Protein AF-A0A9Q9EL42-F1 (afdb_monomer_lite)

Foldseek 3Di:
DDPVVVVVVVLQVVVVPQQQPADDDDDDDDPDPQDFFFAKEKEAEQPFPQKKKFKWWQFPVVRAIWIQFLVQDTDGLPPPDDPVVVDDPPPPDDDDWDWAWDDCNGGIHGQHGHRRMDMHTDPGFTAFMKIKMWRHGATKTWTQDPVRHIDIDDADCLDPPTPCVQTAMAIKTWGFHPQGKTKIFGDPLFWDGWKKKKWWAWPVPRDIDIFQIFDLCLFVQLLVLQVVVADPQAHQNVQQDAHPVGHGRIRGAVLSVPDPRRCCVQCVVVQLLLQVLQQVPWDWAADNPGIKTWGHDNVQCWIDIVVDDIDRHDDDPNCLQALCDDCSVCVPPDSVSNSRSLRVSLCQQQVQCAAPVRHRRDLADDPVRRNNDPRHRSQLVSRLVRGPNSADQRGSSQQDHSHPDRSRRMDIDRSSGTYYMYMYTNGDNPPPPDDDDDPPPDDDDDD

Sequence (447 aa):
MSPVANLWKLACLLFFQIVASSPVARGSDMATSHHYSYPRITLVNNLGNDTTTTITCLDTARNVSVFVGQDGLFHDFKDGYDFSGYTDANEEEWHPFTPQRIPSEDISIPLGSMGGNFSFQLPTFVSACRAYYAKGELWMGAVPGADGRIGAVEPAFTNPGDNNYNMSWAFAEFAWVKNETFVVNPSSVDFVDIGVALNLTRMDSNETLSIEGLFPDAKHHMCEQLKKVSTPDAPWSDGCHYDGQGNLTRVVAPTHIAQEGAFEAYWNPYIDQVLAHYAENPLVVRIGGGERQCRTDFESETLSCDGIAPIHFRPTPKDIFGCNSGPFARRGAVEEEKAIMTNICARMNRGTMIDSDNRTADPLSSKMKAYESSVHNEYSEAVHNNERDGLGYGFPYDDVDEDGKAVAGVLSVPWDQTGELTIFVGGRPSHRDHNNVTASDISPESE

pLDDT: mean 82.06, std 21.72, range [19.86, 98.44]

Radius of gyration: 22.72 Å; chains: 1; bounding box: 54×70×60 Å

Secondary structure (DSSP, 8-state):
--GGGGSTHHHHHHHHHHGGGS---------------PPEEEEEE-S-TTEEEEEEEEETTTTEEEEE-TTS-EEETTTT---GGG---STT-----PPEEPPHHHH-EE--STT-EEEEE--S-EEEEEEEEEESPPP-EEEE-TTSPEEEE---TT-TTSTTTTS-EEEEEEEE-TTSEEEEEE--SSEE-S-EEEEEEETTT--EEEE--B-TTHHHHHHHHHHHH--SSS-GGGGEEE-TTS-EEEEE-HHHH--TTTTHHHHHHHHHHHHHHHHHSPEEEEETTEEEEEEEETTTTEEEETTEEEEE----HHHHHHSSSGGG--TT--HHHHHHHHHHHHHHHHT-SB-TTSSBPPTT--TTTTT-SSSS-HHHHHHHHTBTTS----STTTT--SSS--SS--EEEEGGGEEEEEEEETSSPPP-------TTS------

Organism: NCBI:txid215465

InterPro domains:
  IPR032477 Glycoside hydrolase 64 [PF16483] (41-413)
  IPR032477 Glycoside hydrolase 64 [PS52006] (36-415)
  IPR037176 Osmotin/thaumatin-like superfamily [G3DSA:2.60.110.10] (41-401)
  IPR037398 Glucan endo-1,3-beta-glucosidase [PTHR38165] (93-411)
  IPR042517 Beta-1,3-glucanase, N-terminal, subdomain 2 [G3DSA:3.30.920.50] (263-376)

Structure (mmCIF, N/CA/C/O backbone):
data_AF-A0A9Q9EL42-F1
#
_entry.id   AF-A0A9Q9EL42-F1
#
loop_
_atom_site.group_PDB
_atom_site.id
_atom_site.type_symbol
_atom_site.label_atom_id
_atom_site.label_alt_id
_atom_site.label_comp_id
_atom_site.label_asym_id
_atom_site.label_entity_id
_atom_site.label_seq_id
_atom_site.pdbx_PDB_ins_code
_atom_site.Cartn_x
_atom_site.Cartn_y
_atom_site.Cartn_z
_atom_site.occupancy
_atom_site.B_iso_or_equiv
_atom_site.auth_seq_id
_atom_site.auth_comp_id
_atom_site.auth_asym_id
_atom_site.auth_atom_id
_atom_site.pdbx_PDB_model_num
ATOM 1 N N . MET A 1 1 ? -16.254 -21.538 -7.422 1.00 24.45 1 MET A N 1
ATOM 2 C CA . MET A 1 1 ? -15.615 -20.244 -7.098 1.00 24.45 1 MET A CA 1
ATOM 3 C C . MET A 1 1 ? -14.116 -20.429 -7.270 1.00 24.45 1 MET A C 1
ATOM 5 O O . MET A 1 1 ? -13.598 -21.446 -6.837 1.00 24.45 1 MET A O 1
ATOM 9 N N . SER A 1 2 ? -13.487 -19.558 -8.058 1.00 20.50 2 SER A N 1
ATOM 10 C CA . SER A 1 2 ? -12.152 -19.756 -8.648 1.00 20.50 2 SER A CA 1
ATOM 11 C C . SER A 1 2 ? -11.034 -19.809 -7.582 1.00 20.50 2 SER A C 1
ATOM 13 O O . SER A 1 2 ? -11.186 -19.137 -6.562 1.00 20.50 2 SER A O 1
ATOM 15 N N . PRO A 1 3 ? -9.893 -20.505 -7.796 1.00 19.86 3 PRO A N 1
ATOM 16 C CA . PRO A 1 3 ? -8.772 -20.635 -6.839 1.00 19.86 3 PRO A CA 1
ATOM 17 C C . PRO A 1 3 ? -8.032 -19.320 -6.511 1.00 19.86 3 PRO A C 1
ATOM 19 O O . PRO A 1 3 ? -6.950 -19.325 -5.928 1.00 19.86 3 PRO A O 1
ATOM 22 N N . VAL A 1 4 ? -8.606 -18.182 -6.895 1.00 23.84 4 VAL A N 1
ATOM 23 C CA . VAL A 1 4 ? -8.019 -16.843 -6.855 1.00 23.84 4 VAL A CA 1
ATOM 24 C C . VAL A 1 4 ? -7.889 -16.326 -5.418 1.00 23.84 4 VAL A C 1
ATOM 26 O O . VAL A 1 4 ? -7.027 -15.500 -5.164 1.00 23.84 4 VAL A O 1
ATOM 29 N N . ALA A 1 5 ? -8.640 -16.858 -4.446 1.00 22.53 5 ALA A N 1
ATOM 30 C CA . ALA A 1 5 ? -8.615 -16.392 -3.052 1.00 22.53 5 ALA A CA 1
ATOM 31 C C . ALA A 1 5 ? -7.287 -16.659 -2.297 1.00 22.53 5 ALA A C 1
ATOM 33 O O . ALA A 1 5 ? -6.963 -15.940 -1.355 1.00 22.53 5 ALA A O 1
ATOM 34 N N . ASN A 1 6 ? -6.473 -17.635 -2.723 1.00 23.17 6 ASN A N 1
ATOM 35 C CA . ASN A 1 6 ? -5.227 -18.006 -2.027 1.00 23.17 6 ASN A CA 1
ATOM 36 C C . ASN A 1 6 ? -3.981 -17.210 -2.464 1.00 23.17 6 ASN A C 1
ATOM 38 O O . ASN A 1 6 ? -2.905 -17.397 -1.897 1.00 23.17 6 ASN A O 1
ATOM 42 N N . LEU A 1 7 ? -4.107 -16.313 -3.447 1.00 23.52 7 LEU A N 1
ATOM 43 C CA . LEU A 1 7 ? -3.011 -15.455 -3.917 1.00 23.52 7 LEU A CA 1
ATOM 44 C C . LEU A 1 7 ? -2.886 -14.138 -3.128 1.00 23.52 7 LEU A C 1
ATOM 46 O O . LEU A 1 7 ? -1.803 -13.561 -3.097 1.00 23.52 7 LEU A O 1
ATOM 50 N N . TRP A 1 8 ? -3.938 -13.710 -2.423 1.00 30.61 8 TRP A N 1
ATOM 51 C CA . TRP A 1 8 ? -4.017 -12.388 -1.778 1.00 30.61 8 TRP A CA 1
ATOM 52 C C . TRP A 1 8 ? -3.300 -12.299 -0.428 1.00 30.61 8 TRP A C 1
ATOM 54 O O . TRP A 1 8 ? -2.779 -11.247 -0.076 1.00 30.61 8 TRP A O 1
ATOM 64 N N . LYS A 1 9 ? -3.153 -13.425 0.285 1.00 26.69 9 LYS A N 1
ATOM 65 C CA . LYS A 1 9 ? -2.328 -13.488 1.504 1.00 26.69 9 LYS A CA 1
ATOM 66 C C . LYS A 1 9 ? -0.843 -13.220 1.223 1.00 26.69 9 LYS A C 1
ATOM 68 O O . LYS A 1 9 ? -0.135 -12.780 2.119 1.00 26.69 9 LYS A O 1
ATOM 73 N N . LEU A 1 10 ? -0.359 -13.464 -0.002 1.00 27.25 10 LEU A N 1
ATOM 74 C CA . LEU A 1 10 ? 1.071 -13.392 -0.318 1.00 27.25 10 LEU A CA 1
ATOM 75 C C . LEU A 1 10 ? 1.622 -11.972 -0.486 1.00 27.25 10 LEU A C 1
ATOM 77 O O . LEU A 1 10 ? 2.791 -11.787 -0.176 1.00 27.25 10 LEU A O 1
ATOM 81 N N . ALA A 1 11 ? 0.831 -10.988 -0.924 1.00 29.50 11 ALA A N 1
ATOM 82 C CA . ALA A 1 11 ? 1.329 -9.613 -1.072 1.00 29.50 11 ALA A CA 1
ATOM 83 C C . ALA A 1 11 ? 1.668 -8.990 0.297 1.00 29.50 11 ALA A C 1
ATOM 85 O O . ALA A 1 11 ? 2.733 -8.410 0.471 1.00 29.50 11 ALA A O 1
ATOM 86 N N . CYS A 1 12 ? 0.823 -9.246 1.298 1.00 30.95 12 CYS A N 1
ATOM 87 C CA . CYS A 1 12 ? 1.031 -8.808 2.679 1.00 30.95 12 CYS A CA 1
ATOM 88 C C . CYS A 1 12 ? 2.102 -9.663 3.409 1.00 30.95 12 CYS A C 1
ATOM 90 O O . CYS A 1 12 ? 2.853 -9.158 4.236 1.00 30.95 12 CYS A O 1
ATOM 92 N N . LEU A 1 13 ? 2.252 -10.954 3.063 1.00 29.84 13 LEU A N 1
ATOM 93 C CA . LEU A 1 13 ? 3.314 -11.835 3.594 1.00 29.84 13 LEU A CA 1
ATOM 94 C C . LEU A 1 13 ? 4.711 -11.557 3.006 1.00 29.84 13 LEU A C 1
ATOM 96 O O . LEU A 1 13 ? 5.704 -11.777 3.697 1.00 29.84 13 LEU A O 1
ATOM 100 N N . LEU A 1 14 ? 4.808 -11.077 1.760 1.00 31.88 14 LEU A N 1
ATOM 101 C CA . LEU A 1 14 ? 6.080 -10.664 1.148 1.00 31.88 14 LEU A CA 1
ATOM 102 C C . LEU A 1 14 ? 6.658 -9.408 1.822 1.00 31.88 14 LEU A C 1
ATOM 104 O O . LEU A 1 14 ? 7.879 -9.283 1.905 1.00 31.88 14 LEU A O 1
ATOM 108 N N . PHE A 1 15 ? 5.797 -8.555 2.387 1.00 38.78 15 PHE A N 1
ATOM 109 C CA . PHE A 1 15 ? 6.181 -7.375 3.167 1.00 38.78 15 PHE A CA 1
ATOM 110 C C . PHE A 1 15 ? 6.990 -7.739 4.431 1.00 38.78 15 PHE A C 1
ATOM 112 O O . PHE A 1 15 ? 7.977 -7.083 4.757 1.00 38.78 15 PHE A O 1
ATOM 119 N N . PHE A 1 16 ? 6.674 -8.863 5.087 1.00 34.81 16 PHE A N 1
ATOM 120 C CA . PHE A 1 16 ? 7.377 -9.304 6.304 1.00 34.81 16 PHE A CA 1
ATOM 121 C C . PHE A 1 16 ? 8.765 -9.911 6.069 1.00 34.81 16 PHE A C 1
ATOM 123 O O . PHE A 1 16 ? 9.565 -9.965 6.999 1.00 34.81 16 PHE A O 1
ATOM 130 N N . GLN A 1 17 ? 9.086 -10.370 4.855 1.00 30.41 17 GLN A N 1
ATOM 131 C CA . GLN A 1 17 ? 10.409 -10.949 4.579 1.00 30.41 17 GLN A CA 1
ATOM 132 C C . GLN A 1 17 ? 11.460 -9.909 4.172 1.00 30.41 17 GLN A C 1
ATOM 134 O O . GLN A 1 17 ? 12.645 -10.149 4.390 1.00 30.41 17 GLN A O 1
ATOM 139 N N . ILE A 1 18 ? 11.059 -8.767 3.604 1.00 34.38 18 ILE A N 1
ATOM 140 C CA . ILE A 1 18 ? 12.000 -7.857 2.930 1.00 34.38 18 ILE A CA 1
ATOM 141 C C . ILE A 1 18 ? 12.528 -6.763 3.871 1.00 34.38 18 ILE A C 1
ATOM 143 O O . ILE A 1 18 ? 13.736 -6.515 3.878 1.00 34.38 18 ILE A O 1
ATOM 147 N N . VAL A 1 19 ? 11.702 -6.197 4.761 1.00 33.06 19 VAL A N 1
ATOM 148 C CA . VAL A 1 19 ? 12.163 -5.170 5.726 1.00 33.06 19 VAL A CA 1
ATOM 149 C C . VAL A 1 19 ? 13.174 -5.736 6.745 1.00 33.06 19 VAL A C 1
ATOM 151 O O . VAL A 1 19 ? 14.010 -5.009 7.281 1.00 33.06 19 VAL A O 1
ATOM 154 N N . ALA A 1 20 ? 13.201 -7.059 6.938 1.00 28.33 20 ALA A N 1
ATOM 155 C CA . ALA A 1 20 ? 14.150 -7.752 7.812 1.00 28.33 20 ALA A CA 1
ATOM 156 C C . ALA A 1 20 ? 15.591 -7.866 7.255 1.00 28.33 20 ALA A C 1
ATOM 158 O O . ALA A 1 20 ? 16.460 -8.425 7.927 1.00 28.33 20 ALA A O 1
ATOM 159 N N . SER A 1 21 ? 15.880 -7.368 6.045 1.00 26.89 21 SER A N 1
ATOM 160 C CA . SER A 1 21 ? 17.162 -7.618 5.358 1.00 26.89 21 SER A CA 1
ATOM 161 C C . SER A 1 21 ? 18.230 -6.515 5.482 1.00 26.89 21 SER A C 1
ATOM 163 O O . SER A 1 21 ? 19.318 -6.653 4.920 1.00 26.89 21 SER A O 1
ATOM 165 N N . SER A 1 22 ? 18.013 -5.466 6.286 1.00 27.28 22 SER A N 1
ATOM 166 C CA . SER A 1 22 ? 19.097 -4.529 6.636 1.00 27.28 22 SER A CA 1
ATOM 167 C C . SER A 1 22 ? 20.036 -5.136 7.693 1.00 27.28 22 SER A C 1
ATOM 169 O O . SER A 1 22 ? 19.589 -5.446 8.801 1.00 27.28 22 SER A O 1
ATOM 171 N N . PRO A 1 23 ? 21.347 -5.306 7.423 1.00 27.55 23 PRO A N 1
ATOM 172 C CA . PRO A 1 23 ? 22.262 -5.894 8.391 1.00 27.55 23 PRO A CA 1
ATOM 173 C C . PRO A 1 23 ? 22.585 -4.880 9.495 1.00 27.55 23 PRO A C 1
ATOM 175 O O . PRO A 1 23 ? 23.447 -4.017 9.335 1.00 27.55 23 PRO A O 1
ATOM 178 N N . VAL A 1 24 ? 21.939 -5.008 10.656 1.00 32.53 24 VAL A N 1
ATOM 179 C CA . VAL A 1 24 ? 22.438 -4.381 11.886 1.00 32.53 24 VAL A CA 1
ATOM 180 C C . VAL A 1 24 ? 23.673 -5.160 12.341 1.00 32.53 24 VAL A C 1
ATOM 182 O O . VAL A 1 24 ? 23.645 -6.381 12.514 1.00 32.53 24 VAL A O 1
ATOM 185 N N . ALA A 1 25 ? 24.787 -4.446 12.501 1.00 29.91 25 ALA A N 1
ATOM 186 C CA . ALA A 1 25 ? 26.044 -4.991 12.991 1.00 29.91 25 ALA A CA 1
ATOM 187 C C . ALA A 1 25 ? 25.834 -5.745 14.318 1.00 29.91 25 ALA A C 1
ATOM 189 O O . ALA A 1 25 ? 25.319 -5.184 15.285 1.00 29.91 25 ALA A O 1
ATOM 190 N N . ARG A 1 26 ? 26.270 -7.013 14.380 1.00 32.53 26 ARG A N 1
ATOM 191 C CA . ARG A 1 26 ? 26.332 -7.794 15.627 1.00 32.53 26 ARG A CA 1
ATOM 192 C C . ARG A 1 26 ? 27.363 -7.173 16.572 1.00 32.53 26 ARG A C 1
ATOM 194 O O . ARG A 1 26 ? 28.540 -7.528 16.539 1.00 32.53 26 ARG A O 1
ATOM 201 N N . GLY A 1 27 ? 26.912 -6.242 17.406 1.00 30.30 27 GLY A N 1
ATOM 202 C CA . GLY A 1 27 ? 27.595 -5.854 18.634 1.00 30.30 27 GLY A CA 1
ATOM 203 C C . GLY A 1 27 ? 27.441 -6.960 19.678 1.00 30.30 27 GLY A C 1
ATOM 204 O O . GLY A 1 27 ? 26.367 -7.526 19.839 1.00 30.30 27 GLY A O 1
ATOM 205 N N . SER A 1 28 ? 28.539 -7.302 20.342 1.00 33.97 28 SER A N 1
ATOM 206 C CA . SER A 1 28 ? 28.656 -8.335 21.374 1.00 33.97 28 SER A CA 1
ATOM 207 C C . SER A 1 28 ? 27.642 -8.196 22.518 1.00 33.97 28 SER A C 1
ATOM 209 O O . SER A 1 28 ? 27.535 -7.118 23.103 1.00 33.97 28 SER A O 1
ATOM 211 N N . ASP A 1 29 ? 27.005 -9.313 22.889 1.00 36.34 29 ASP A N 1
ATOM 212 C CA . ASP A 1 29 ? 26.144 -9.472 24.067 1.00 36.34 29 ASP A CA 1
ATOM 213 C C . ASP A 1 29 ? 26.843 -9.015 25.362 1.00 36.34 29 ASP A C 1
ATOM 215 O O . ASP A 1 29 ? 27.671 -9.725 25.940 1.00 36.34 29 ASP A O 1
ATOM 219 N N . MET A 1 30 ? 26.457 -7.842 25.864 1.00 33.47 30 MET A N 1
ATOM 220 C CA . MET A 1 30 ? 26.415 -7.584 27.300 1.00 33.47 30 MET A CA 1
ATOM 221 C C . MET A 1 30 ? 24.952 -7.649 27.718 1.00 33.47 30 MET A C 1
ATOM 223 O O . MET A 1 30 ? 24.133 -6.876 27.236 1.00 33.47 30 MET A O 1
ATOM 227 N N . ALA A 1 31 ? 24.629 -8.577 28.617 1.00 39.00 31 ALA A N 1
ATOM 228 C CA . ALA A 1 31 ? 23.308 -8.709 29.215 1.00 39.00 31 ALA A CA 1
ATOM 229 C C . ALA A 1 31 ? 22.999 -7.499 30.118 1.00 39.00 31 ALA A C 1
ATOM 231 O O . ALA A 1 31 ? 23.122 -7.559 31.340 1.00 39.00 31 ALA A O 1
ATOM 232 N N . THR A 1 32 ? 22.608 -6.383 29.512 1.00 39.62 32 THR A N 1
ATOM 233 C CA . THR A 1 32 ? 21.825 -5.332 30.155 1.00 39.62 32 THR A CA 1
ATOM 234 C C . THR A 1 32 ? 20.366 -5.772 30.138 1.00 39.62 32 THR A C 1
ATOM 236 O O . THR A 1 32 ? 19.848 -6.196 29.107 1.00 39.62 32 THR A O 1
ATOM 239 N N . SER A 1 33 ? 19.685 -5.726 31.287 1.00 43.53 33 SER A N 1
ATOM 240 C CA . SER A 1 33 ? 18.242 -5.958 31.345 1.00 43.53 33 SER A CA 1
ATOM 241 C C . SER A 1 33 ? 17.534 -4.835 30.582 1.00 43.53 33 SER A C 1
ATOM 243 O O . SER A 1 33 ? 17.228 -3.787 31.149 1.00 43.53 33 SER A O 1
ATOM 245 N N . HIS A 1 34 ? 17.327 -5.014 29.280 1.00 53.19 34 HIS A N 1
ATOM 246 C CA . HIS A 1 34 ? 16.551 -4.079 28.480 1.00 53.19 34 HIS A CA 1
ATOM 247 C C . HIS A 1 34 ? 15.086 -4.182 28.910 1.00 53.19 34 HIS A C 1
ATOM 249 O O . HIS A 1 34 ? 14.396 -5.161 28.625 1.00 53.19 34 HIS A O 1
ATOM 255 N N . HIS A 1 35 ? 14.631 -3.182 29.665 1.00 69.06 35 HIS A N 1
ATOM 256 C CA . HIS A 1 35 ? 13.220 -2.976 29.951 1.00 69.06 35 HIS A CA 1
ATOM 257 C C . HIS A 1 35 ? 12.565 -2.393 28.698 1.00 69.06 35 HIS A C 1
ATOM 259 O O . HIS A 1 35 ? 12.662 -1.196 28.458 1.00 69.06 35 HIS A O 1
ATOM 265 N N . TYR A 1 36 ? 11.910 -3.242 27.910 1.00 77.38 36 TYR A N 1
ATOM 266 C CA . TYR A 1 36 ? 10.932 -2.793 26.924 1.00 77.38 36 TYR A CA 1
ATOM 267 C C . TYR A 1 36 ? 9.545 -2.778 27.572 1.00 77.38 36 TYR A C 1
ATOM 269 O O . TYR A 1 36 ? 9.254 -3.569 28.477 1.00 77.38 36 TYR A O 1
ATOM 277 N N . SER A 1 37 ? 8.687 -1.878 27.110 1.00 87.25 37 SER A N 1
ATOM 278 C CA . SER A 1 37 ? 7.253 -1.922 27.375 1.00 87.25 37 SER A CA 1
ATOM 279 C C . SER A 1 37 ? 6.540 -2.359 26.111 1.00 87.25 37 SER A C 1
ATOM 281 O O . SER A 1 37 ? 7.020 -2.131 25.004 1.00 87.25 37 SER A O 1
ATOM 283 N N . TYR A 1 38 ? 5.374 -2.971 26.273 1.00 93.75 38 TYR A N 1
ATOM 284 C CA . TYR A 1 38 ? 4.487 -3.126 25.136 1.00 93.75 38 TYR A CA 1
ATOM 285 C C . TYR A 1 38 ? 4.138 -1.728 24.573 1.00 93.75 38 TYR A C 1
ATOM 287 O O . TYR A 1 38 ? 3.987 -0.790 25.364 1.00 93.75 38 TYR A O 1
ATOM 295 N N . PRO A 1 39 ? 3.992 -1.556 23.249 1.00 96.19 39 PRO A N 1
ATOM 296 C CA . PRO A 1 39 ? 3.598 -0.280 22.659 1.00 96.19 39 PRO A CA 1
ATOM 297 C C . PRO A 1 39 ? 2.123 0.047 22.875 1.00 96.19 39 PRO A C 1
ATOM 299 O O . PRO A 1 39 ? 1.253 -0.822 22.730 1.00 96.19 39 PRO A O 1
ATOM 302 N N . ARG A 1 40 ? 1.837 1.310 23.189 1.00 97.75 40 ARG A N 1
ATOM 303 C CA . ARG A 1 40 ? 0.471 1.841 23.177 1.00 97.75 40 ARG A CA 1
ATOM 304 C C . ARG A 1 40 ? 0.041 2.097 21.735 1.00 97.75 40 ARG A C 1
ATOM 306 O O . ARG A 1 40 ? 0.814 2.638 20.950 1.00 97.75 40 ARG A O 1
ATOM 313 N N . ILE A 1 41 ? -1.194 1.748 21.400 1.00 98.25 41 ILE A N 1
ATOM 314 C CA . ILE A 1 41 ? -1.822 2.108 20.128 1.00 98.25 41 ILE A CA 1
ATOM 315 C C . ILE A 1 41 ? -2.950 3.090 20.429 1.00 98.25 41 ILE A C 1
ATOM 317 O O . ILE A 1 41 ? -3.784 2.823 21.295 1.00 98.25 41 ILE A O 1
ATOM 321 N N . THR A 1 42 ? -2.980 4.213 19.719 1.00 98.25 42 THR A N 1
ATOM 322 C CA . THR A 1 42 ? -3.991 5.263 19.867 1.00 98.25 42 THR A CA 1
ATOM 323 C C .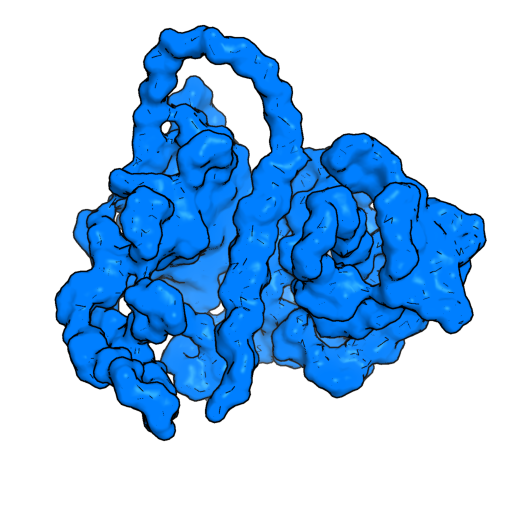 THR A 1 42 ? -4.579 5.606 18.504 1.00 98.25 42 THR A C 1
ATOM 325 O O . THR A 1 42 ? -3.852 5.947 17.580 1.00 98.25 42 THR A O 1
ATOM 328 N N . LEU A 1 43 ? -5.901 5.548 18.368 1.00 97.69 43 LEU A N 1
ATOM 329 C CA . LEU A 1 43 ? -6.622 5.976 17.173 1.00 97.69 43 LEU A CA 1
ATOM 330 C C . LEU A 1 43 ? -7.315 7.298 17.485 1.00 97.69 43 LEU A C 1
ATOM 332 O O . LEU A 1 43 ? -8.013 7.402 18.493 1.00 97.69 43 LEU A O 1
ATOM 336 N N . VAL A 1 44 ? -7.139 8.297 16.628 1.00 97.44 44 VAL A N 1
ATOM 337 C CA . VAL A 1 44 ? -7.721 9.636 16.772 1.00 97.44 44 VAL A CA 1
ATOM 338 C C . VAL A 1 44 ? -8.663 9.895 15.608 1.00 97.44 44 VAL A C 1
ATOM 340 O O . VAL A 1 44 ? -8.285 9.749 14.448 1.00 97.44 44 VAL A O 1
ATOM 343 N N . ASN A 1 45 ? -9.891 10.301 15.910 1.00 96.69 45 ASN A N 1
ATOM 344 C CA . ASN A 1 45 ? -10.902 10.597 14.910 1.00 96.69 45 ASN A CA 1
ATOM 345 C C . ASN A 1 45 ? -10.808 12.039 14.408 1.00 96.69 45 ASN A C 1
ATOM 347 O O . ASN A 1 45 ? -11.228 12.967 15.097 1.00 96.69 45 ASN A O 1
ATOM 351 N N . ASN A 1 46 ? -10.368 12.220 13.168 1.00 93.94 46 ASN A N 1
ATOM 352 C CA . ASN A 1 46 ? -10.437 13.492 12.445 1.00 93.94 46 ASN A CA 1
ATOM 353 C C . ASN A 1 46 ? -11.458 13.472 11.299 1.00 93.94 46 ASN A C 1
ATOM 355 O O . ASN A 1 46 ? -11.638 14.474 10.614 1.00 93.94 46 ASN A O 1
ATOM 359 N N . LEU A 1 47 ? -12.171 12.362 11.120 1.00 91.38 47 LEU A N 1
ATOM 360 C CA . LEU A 1 47 ? -13.162 12.181 10.066 1.00 91.38 47 LEU A CA 1
ATOM 361 C C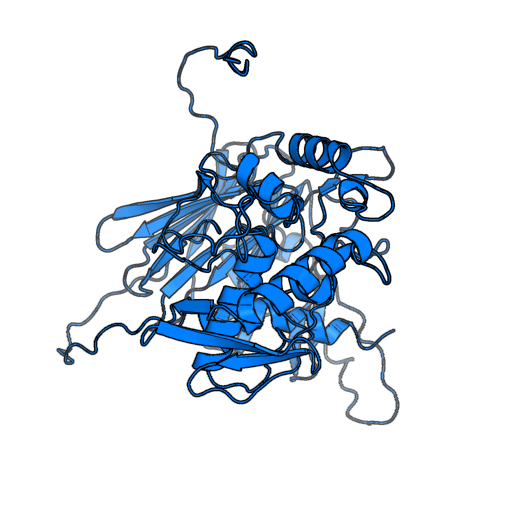 . LEU A 1 47 ? -14.576 12.619 10.504 1.00 91.38 47 LEU A C 1
ATOM 363 O O . LEU A 1 47 ? -15.448 12.880 9.672 1.00 91.38 47 LEU A O 1
ATOM 367 N N . GLY A 1 48 ? -14.831 12.702 11.812 1.00 91.31 48 GLY A N 1
ATOM 368 C CA . GLY A 1 48 ? -16.089 13.183 12.392 1.00 91.31 48 GLY A CA 1
ATOM 369 C C . GLY A 1 48 ? -17.042 12.064 12.811 1.00 91.31 48 GLY A C 1
ATOM 370 O O . GLY A 1 48 ? -16.612 10.956 13.119 1.00 91.31 48 GLY A O 1
ATOM 371 N N . ASN A 1 49 ? -18.342 12.355 12.857 1.00 92.94 49 ASN A N 1
ATOM 372 C CA . ASN A 1 49 ? -19.347 11.400 13.337 1.00 92.94 49 ASN A CA 1
ATOM 373 C C . ASN A 1 49 ? -19.411 10.133 12.472 1.00 92.94 49 ASN A C 1
ATOM 375 O O . ASN A 1 49 ? -18.953 10.131 11.324 1.00 92.94 49 ASN A O 1
ATOM 379 N N . ASP A 1 50 ? -19.985 9.079 13.053 1.00 94.88 50 ASP A N 1
ATOM 380 C CA . ASP A 1 50 ? -20.161 7.759 12.440 1.00 94.88 50 ASP A CA 1
ATOM 381 C C . ASP A 1 50 ? -18.843 7.129 11.973 1.00 94.88 50 ASP A C 1
ATOM 383 O O . ASP A 1 50 ? -18.806 6.389 10.997 1.00 94.88 50 ASP A O 1
ATOM 387 N N . THR A 1 51 ? -17.743 7.444 12.660 1.00 97.12 51 THR A N 1
ATOM 388 C CA . THR A 1 51 ? -16.428 6.867 12.372 1.00 97.12 51 THR A CA 1
ATOM 389 C C . THR A 1 51 ? -16.156 5.717 13.334 1.00 97.12 51 THR A C 1
ATOM 391 O O . THR A 1 51 ? -16.136 5.907 14.555 1.00 97.12 51 THR A O 1
ATOM 394 N N . THR A 1 52 ? -15.923 4.532 12.781 1.00 97.75 52 THR A N 1
ATOM 395 C CA . THR A 1 52 ? -15.563 3.327 13.536 1.00 97.75 52 THR A CA 1
ATOM 396 C C . THR A 1 52 ? -14.209 2.801 13.087 1.00 97.75 52 THR A C 1
ATOM 398 O O . THR A 1 52 ? -13.766 3.071 11.968 1.00 97.75 52 THR A O 1
ATOM 401 N N . THR A 1 53 ? -13.560 2.024 13.948 1.00 97.50 53 THR A N 1
ATOM 402 C CA . THR A 1 53 ? -12.365 1.254 13.607 1.00 97.50 53 THR A CA 1
ATOM 403 C C . THR A 1 53 ? -12.541 -0.216 13.964 1.00 97.50 53 THR A C 1
ATOM 405 O O . THR A 1 53 ? -13.256 -0.553 14.903 1.00 97.50 53 THR A O 1
ATOM 408 N N . THR A 1 54 ? -11.869 -1.084 13.222 1.00 97.50 54 THR A N 1
ATOM 409 C CA . THR A 1 54 ? -11.707 -2.499 13.546 1.00 97.50 54 THR A CA 1
ATOM 410 C C . THR A 1 54 ? -10.234 -2.835 13.417 1.00 97.50 54 THR A C 1
ATOM 412 O O . THR A 1 54 ? -9.611 -2.493 12.415 1.00 97.50 54 THR A O 1
ATOM 415 N N . ILE A 1 55 ? -9.671 -3.513 14.416 1.00 97.44 55 ILE A N 1
ATOM 416 C CA . ILE A 1 55 ? -8.265 -3.913 14.397 1.00 97.44 55 ILE A CA 1
ATOM 417 C C . ILE A 1 55 ? -8.184 -5.427 14.425 1.00 97.44 55 ILE A C 1
ATOM 419 O O . ILE A 1 55 ? -8.690 -6.055 15.353 1.00 97.44 55 ILE A O 1
ATOM 423 N N . THR A 1 56 ? -7.516 -5.998 13.429 1.00 96.25 56 THR A N 1
ATOM 424 C CA . THR A 1 56 ? -7.224 -7.431 13.340 1.00 96.25 56 THR A CA 1
ATOM 425 C C . THR A 1 56 ? -5.721 -7.641 13.303 1.00 96.25 56 THR A C 1
ATOM 427 O O . THR A 1 56 ? -5.029 -6.846 12.679 1.00 96.25 56 THR A O 1
ATOM 430 N N . CYS A 1 57 ? -5.216 -8.704 13.921 1.00 95.88 57 CYS A N 1
ATOM 431 C CA . CYS A 1 57 ? -3.790 -9.036 13.966 1.00 95.88 57 CYS A CA 1
ATOM 432 C C . CYS A 1 57 ? -3.567 -10.553 13.942 1.00 95.88 57 CYS A C 1
ATOM 434 O O . CYS A 1 57 ? -4.475 -11.337 14.219 1.00 95.88 57 CYS A O 1
ATOM 436 N N . LEU A 1 58 ? -2.324 -10.972 13.702 1.00 93.94 58 LEU A N 1
ATOM 437 C CA . LEU A 1 58 ? -1.814 -12.286 14.089 1.00 93.94 58 LEU A CA 1
ATOM 438 C C . LEU A 1 58 ? -1.032 -12.157 15.404 1.00 93.94 58 LEU A C 1
ATOM 440 O O . LEU A 1 58 ? 0.002 -11.486 15.452 1.00 93.94 58 LEU A O 1
ATOM 444 N N . ASP A 1 59 ? -1.496 -12.828 16.459 1.00 94.19 59 ASP A N 1
ATOM 445 C CA . ASP A 1 59 ? -0.734 -12.989 17.701 1.00 94.19 59 ASP A CA 1
ATOM 446 C C . ASP A 1 59 ? 0.415 -13.970 17.454 1.00 94.19 59 ASP A C 1
ATOM 448 O O . ASP A 1 59 ? 0.198 -15.169 17.267 1.00 94.19 59 ASP A O 1
ATOM 452 N N . THR A 1 60 ? 1.647 -13.464 17.449 1.00 92.00 60 THR A N 1
ATOM 453 C CA . THR A 1 60 ? 2.832 -14.264 17.099 1.00 92.00 60 THR A CA 1
ATOM 454 C C . THR A 1 60 ? 3.193 -15.295 18.166 1.00 92.00 60 THR A C 1
ATOM 456 O O . THR A 1 60 ? 3.793 -16.319 17.845 1.00 92.00 60 THR A O 1
ATOM 459 N N . ALA A 1 61 ? 2.804 -15.069 19.425 1.00 90.19 61 ALA A N 1
ATOM 460 C CA . ALA A 1 61 ? 3.106 -15.985 20.520 1.00 90.19 61 ALA A CA 1
ATOM 461 C C . ALA A 1 61 ? 2.190 -17.214 20.495 1.00 90.19 61 ALA A C 1
ATOM 463 O O . ALA A 1 61 ? 2.633 -18.331 20.764 1.00 90.19 61 ALA A O 1
ATOM 464 N N . ARG A 1 62 ? 0.909 -17.008 20.167 1.00 90.62 62 ARG A N 1
ATOM 465 C CA . ARG A 1 62 ? -0.099 -18.079 20.092 1.00 90.62 62 ARG A CA 1
ATOM 466 C C . ARG A 1 62 ? -0.309 -18.629 18.682 1.00 90.62 62 ARG A C 1
ATOM 468 O O . ARG A 1 62 ? -0.887 -19.702 18.543 1.00 90.62 62 ARG A O 1
ATOM 475 N N . ASN A 1 63 ? 0.165 -17.921 17.658 1.00 89.19 63 ASN A N 1
ATOM 476 C CA . ASN A 1 63 ? -0.080 -18.205 16.244 1.00 89.19 63 ASN A CA 1
ATOM 477 C C . ASN A 1 63 ? -1.583 -18.291 15.899 1.00 89.19 63 ASN A C 1
ATOM 479 O O . ASN A 1 63 ? -2.023 -19.191 15.182 1.00 89.19 63 ASN A O 1
ATOM 483 N N . VAL A 1 64 ? -2.372 -17.345 16.417 1.00 89.88 64 VAL A N 1
ATOM 484 C CA . VAL A 1 64 ? -3.822 -17.239 16.172 1.00 89.88 64 VAL A CA 1
ATOM 485 C C . VAL A 1 64 ? -4.186 -15.843 15.680 1.00 89.88 64 VAL A C 1
ATOM 487 O O . VAL A 1 64 ? -3.577 -14.854 16.098 1.00 89.88 64 VAL A O 1
ATOM 490 N N . SER A 1 65 ? -5.166 -15.758 14.780 1.00 91.44 65 SER A N 1
ATOM 491 C CA . SER A 1 65 ? -5.738 -14.470 14.395 1.00 91.44 65 SER A CA 1
ATOM 492 C C . SER A 1 65 ? -6.593 -13.931 15.536 1.00 91.44 65 SER A C 1
ATOM 494 O O . SER A 1 65 ? -7.350 -14.668 16.166 1.00 91.44 65 SER A O 1
ATOM 496 N N . VAL A 1 66 ? -6.478 -12.635 15.785 1.00 94.25 66 VAL A N 1
ATOM 497 C CA . VAL A 1 66 ? -7.168 -11.935 16.867 1.00 94.25 66 VAL A CA 1
ATOM 498 C C . VAL A 1 66 ? -7.765 -10.633 16.363 1.00 94.25 66 VAL A C 1
ATOM 500 O O . VAL A 1 66 ? -7.292 -10.074 15.369 1.00 94.25 66 VAL A O 1
ATOM 503 N N . PHE A 1 67 ? -8.751 -10.120 17.084 1.00 95.06 67 PHE A N 1
ATOM 504 C CA . PHE A 1 67 ? -9.234 -8.753 16.931 1.00 95.06 67 PHE A CA 1
ATOM 505 C C . PHE A 1 67 ? -9.203 -8.004 18.265 1.00 95.06 67 PHE A C 1
ATOM 507 O O . PHE A 1 67 ? -9.156 -8.617 19.332 1.00 95.06 67 PHE A O 1
ATOM 514 N N . VAL A 1 68 ? -9.195 -6.674 18.201 1.00 96.06 68 VAL A N 1
ATOM 515 C CA . VAL A 1 68 ? -9.304 -5.810 19.384 1.00 96.06 68 VAL A CA 1
ATOM 516 C C . VAL A 1 68 ? -10.772 -5.500 19.633 1.00 96.06 68 VAL A C 1
ATOM 518 O O . VAL A 1 68 ? -11.449 -5.000 18.737 1.00 96.06 68 VAL A O 1
ATOM 521 N N . GLY A 1 69 ? -11.254 -5.799 20.837 1.00 93.94 69 GLY A N 1
ATOM 522 C CA . GLY A 1 69 ? -12.620 -5.489 21.247 1.00 93.94 69 GLY A CA 1
ATOM 523 C C . GLY A 1 69 ? -12.783 -4.044 21.715 1.00 93.94 69 GLY A C 1
ATOM 524 O O . GLY A 1 69 ? -11.806 -3.332 21.965 1.00 93.94 69 GLY A O 1
ATOM 525 N N . GLN A 1 70 ? -14.031 -3.609 21.906 1.00 92.75 70 GLN A N 1
ATOM 526 C CA . GLN A 1 70 ? -14.340 -2.287 22.484 1.00 92.75 70 GLN A CA 1
ATOM 527 C C . GLN A 1 70 ? -13.788 -2.098 23.909 1.00 92.75 70 GLN A C 1
ATOM 529 O O . GLN A 1 70 ? -13.632 -0.972 24.378 1.00 92.75 70 GLN A O 1
ATOM 534 N N . ASP A 1 71 ? -13.474 -3.194 24.597 1.00 92.31 71 ASP A N 1
ATOM 535 C CA . ASP A 1 71 ? -12.814 -3.223 25.902 1.00 92.31 71 ASP A CA 1
ATOM 536 C C . ASP A 1 71 ? -11.292 -2.985 25.832 1.00 92.31 71 ASP A C 1
ATOM 538 O O . ASP A 1 71 ? -10.638 -2.871 26.871 1.00 92.31 71 ASP A O 1
ATOM 542 N N . GLY A 1 72 ? -10.721 -2.895 24.626 1.00 91.94 72 GLY A N 1
ATOM 543 C CA . GLY A 1 72 ? -9.282 -2.753 24.401 1.00 91.94 72 GLY A CA 1
ATOM 544 C C . GLY A 1 72 ? -8.495 -4.047 24.596 1.00 91.94 72 GLY A C 1
ATOM 545 O O . GLY A 1 72 ? -7.265 -3.998 24.660 1.00 91.94 72 GLY A O 1
ATOM 546 N N . LEU A 1 73 ? -9.174 -5.193 24.701 1.00 93.88 73 LEU A N 1
ATOM 547 C CA . LEU A 1 73 ? -8.550 -6.505 24.847 1.00 93.88 73 LEU A CA 1
ATOM 548 C C . LEU A 1 73 ? -8.485 -7.241 23.508 1.00 93.88 73 LEU A C 1
ATOM 550 O O . LEU A 1 73 ? -9.218 -6.944 22.567 1.00 93.88 73 LEU A O 1
ATOM 554 N N . PHE A 1 74 ? -7.571 -8.208 23.426 1.00 94.38 74 PHE A N 1
ATOM 555 C CA . PHE A 1 74 ? -7.462 -9.107 22.281 1.00 94.38 74 PHE A CA 1
ATOM 556 C C . PHE A 1 74 ? -8.411 -10.288 22.460 1.00 94.38 74 PHE A C 1
ATOM 558 O O . PHE A 1 74 ? -8.331 -10.988 23.469 1.00 94.38 74 PHE A O 1
ATOM 565 N N . HIS A 1 75 ? -9.219 -10.553 21.442 1.00 93.06 75 HIS A N 1
ATOM 566 C CA . HIS A 1 75 ? -10.143 -11.682 21.373 1.00 93.06 75 HIS A CA 1
ATOM 567 C C . HIS A 1 75 ? -9.728 -12.602 20.224 1.00 93.06 75 HIS A C 1
ATOM 569 O O . HIS A 1 75 ? -9.328 -12.128 19.158 1.00 93.06 75 HIS A O 1
ATOM 575 N N . ASP A 1 76 ? -9.762 -13.917 20.441 1.00 90.69 76 ASP A N 1
ATOM 576 C CA . ASP A 1 76 ? -9.542 -14.892 19.369 1.00 90.69 76 ASP A CA 1
ATOM 577 C C . ASP A 1 76 ? -10.777 -14.915 18.461 1.00 90.69 76 ASP A C 1
ATOM 579 O O . ASP A 1 76 ? -11.905 -14.938 18.951 1.00 90.69 76 ASP A O 1
ATOM 583 N N . PHE A 1 77 ? -10.594 -14.971 17.141 1.00 87.06 77 PHE A N 1
ATOM 584 C CA . PHE A 1 77 ? -11.726 -15.165 16.226 1.00 87.06 77 PHE A CA 1
ATOM 585 C C . PHE A 1 77 ? -12.480 -16.479 16.472 1.00 87.06 77 PHE A C 1
ATOM 587 O O . PHE A 1 77 ? -13.615 -16.625 16.027 1.00 87.06 77 PHE A O 1
ATOM 594 N N . LYS A 1 78 ? -11.863 -17.438 17.167 1.00 79.19 78 LYS A N 1
ATOM 595 C CA . LYS A 1 78 ? -12.488 -18.679 17.620 1.00 79.19 78 LYS A CA 1
ATOM 596 C C . LYS A 1 78 ? -13.391 -18.499 18.846 1.00 79.19 78 LYS A C 1
ATOM 598 O O . LYS A 1 78 ? -14.305 -19.302 19.041 1.00 79.19 78 LYS A O 1
ATOM 603 N N . ASP A 1 79 ? -13.130 -17.507 19.691 1.00 75.12 79 ASP A N 1
ATOM 604 C CA . ASP A 1 79 ? -13.803 -17.375 20.981 1.00 75.12 79 ASP A CA 1
ATOM 605 C C . ASP A 1 79 ? -15.236 -16.862 20.785 1.00 75.12 79 ASP A C 1
ATOM 607 O O . ASP A 1 79 ? -15.463 -15.785 20.246 1.00 75.12 79 ASP A O 1
ATOM 611 N N . GLY A 1 80 ? -16.221 -17.652 21.222 1.00 63.16 80 GLY A N 1
ATOM 612 C CA . GLY A 1 80 ? -17.644 -17.289 21.156 1.00 63.16 80 GLY A CA 1
ATOM 613 C C . GLY A 1 80 ? -18.384 -17.735 19.889 1.00 63.16 80 GLY A C 1
ATOM 614 O O . GLY A 1 80 ? -19.609 -17.624 19.850 1.00 63.16 80 GLY A O 1
ATOM 615 N N . TYR A 1 81 ? -17.685 -18.314 18.907 1.00 69.44 81 TYR A N 1
ATOM 616 C CA . TYR A 1 81 ? -18.269 -18.733 17.630 1.00 69.44 81 TYR A CA 1
ATOM 617 C C . TYR A 1 81 ? -18.173 -20.242 17.432 1.00 69.44 81 TYR A C 1
ATOM 619 O O . TYR A 1 81 ? -17.122 -20.864 17.608 1.00 69.44 81 TYR A O 1
ATOM 627 N N . ASP A 1 82 ? -19.298 -20.852 17.068 1.00 67.94 82 ASP A N 1
ATOM 628 C CA . ASP A 1 82 ? -19.352 -22.283 16.813 1.00 67.94 82 ASP A CA 1
ATOM 629 C C . ASP A 1 82 ? -18.857 -22.601 15.396 1.00 67.94 82 ASP A C 1
ATOM 631 O O . ASP A 1 82 ? -19.596 -22.508 14.410 1.00 67.94 82 ASP A O 1
ATOM 635 N N . PHE A 1 83 ? -17.592 -23.020 15.319 1.00 68.62 83 PHE A N 1
ATOM 636 C CA . PHE A 1 83 ? -16.989 -23.584 14.113 1.00 68.62 83 PHE A CA 1
ATOM 637 C C . PHE A 1 83 ? -17.009 -25.130 14.084 1.00 68.62 83 PHE A C 1
ATOM 639 O O . PHE A 1 83 ? -16.358 -25.738 13.233 1.00 68.62 83 PHE A O 1
ATOM 646 N N . SER A 1 84 ? -17.728 -25.805 14.991 1.00 60.25 84 SER A N 1
ATOM 647 C CA . SER A 1 84 ? -17.728 -27.278 15.092 1.00 60.25 84 SER A CA 1
ATOM 648 C C . SER A 1 84 ? -18.367 -27.980 13.886 1.00 60.25 84 SER A C 1
ATOM 650 O O . SER A 1 84 ? -17.959 -29.089 13.535 1.00 60.25 84 SER A O 1
ATOM 652 N N . GLY A 1 85 ? -19.287 -27.306 13.185 1.00 55.44 85 GLY A N 1
ATOM 653 C CA . GLY A 1 85 ? -19.910 -27.785 11.944 1.00 55.44 85 GLY A CA 1
ATOM 654 C C . GLY A 1 85 ? -19.009 -27.761 10.701 1.00 55.44 85 GLY A C 1
ATOM 655 O O . GLY A 1 85 ? -19.455 -28.171 9.637 1.00 55.44 85 GLY A O 1
ATOM 656 N N . TYR A 1 86 ? -17.762 -27.290 10.815 1.00 56.94 86 TYR A N 1
ATOM 657 C CA . TYR A 1 86 ? -16.819 -27.159 9.693 1.00 56.94 86 TYR A CA 1
ATOM 658 C C . TYR A 1 86 ? -15.732 -28.246 9.673 1.00 56.94 86 TYR A C 1
ATOM 660 O O . TYR A 1 86 ? -14.728 -28.114 8.973 1.00 56.94 86 TYR A O 1
ATOM 668 N N . THR A 1 87 ? -15.908 -29.318 10.451 1.00 45.56 87 THR A N 1
ATOM 669 C CA . THR A 1 87 ? -15.010 -30.478 10.443 1.00 45.56 87 THR A CA 1
ATOM 670 C C . THR A 1 87 ? -15.487 -31.506 9.424 1.00 45.56 87 THR A C 1
ATOM 672 O O . THR A 1 87 ? -16.187 -32.446 9.783 1.00 45.56 87 THR A O 1
ATOM 675 N N . ASP A 1 88 ? -15.093 -31.362 8.157 1.00 46.31 88 ASP A N 1
ATOM 676 C CA . ASP A 1 88 ? -15.167 -32.499 7.236 1.00 46.31 88 ASP A CA 1
ATOM 677 C C . ASP A 1 88 ? -13.822 -33.220 7.202 1.00 46.31 88 ASP A C 1
ATOM 679 O O . ASP A 1 88 ? -12.889 -32.866 6.484 1.00 46.31 88 ASP A O 1
ATOM 683 N N . ALA A 1 89 ? -13.716 -34.225 8.070 1.00 43.66 89 ALA A N 1
ATOM 684 C CA . ALA A 1 89 ? -12.665 -35.234 8.026 1.00 43.66 89 ALA A CA 1
ATOM 685 C C . ALA A 1 89 ? -12.987 -36.356 7.015 1.00 43.66 89 ALA A C 1
ATOM 687 O O . ALA A 1 89 ? -12.275 -37.357 6.979 1.00 43.66 89 ALA A O 1
ATOM 688 N N . ASN A 1 90 ? -14.040 -36.205 6.200 1.00 44.84 90 ASN A N 1
ATOM 689 C CA . ASN A 1 90 ? -14.338 -37.096 5.086 1.00 44.84 90 ASN A CA 1
ATOM 690 C C . ASN A 1 90 ? -14.071 -36.349 3.771 1.00 44.84 90 ASN A C 1
ATOM 692 O O . ASN A 1 90 ? -14.834 -35.488 3.353 1.00 44.84 90 ASN A O 1
ATOM 696 N N . GLU A 1 91 ? -12.950 -36.679 3.133 1.00 48.81 91 GLU A N 1
ATOM 697 C CA . GLU A 1 91 ? -12.332 -35.992 1.986 1.00 48.81 91 GLU A CA 1
ATOM 698 C C . GLU A 1 91 ? -13.149 -35.962 0.665 1.00 48.81 91 GLU A C 1
ATOM 700 O O . GLU A 1 91 ? -12.572 -35.721 -0.395 1.00 48.81 91 GLU A O 1
ATOM 705 N N . GLU A 1 92 ? -14.467 -36.193 0.664 1.00 45.59 92 GLU A N 1
ATOM 706 C CA . GLU A 1 92 ? -15.243 -36.369 -0.580 1.00 45.59 92 GLU A CA 1
ATOM 707 C C . GLU A 1 92 ? -16.179 -35.206 -0.960 1.00 45.59 92 GLU A C 1
ATOM 709 O O . GLU A 1 92 ? -16.555 -35.118 -2.130 1.00 45.59 92 GLU A O 1
ATOM 714 N N . GLU A 1 93 ? -16.494 -34.258 -0.067 1.00 41.50 93 GLU A N 1
ATOM 715 C CA . GLU A 1 93 ? -17.374 -33.126 -0.405 1.00 41.50 93 GLU A CA 1
ATOM 716 C C . GLU A 1 93 ? -16.811 -31.785 0.100 1.00 41.50 93 GLU A C 1
ATOM 718 O O . GLU A 1 93 ? -16.860 -31.437 1.274 1.00 41.50 93 GLU A O 1
ATOM 723 N N . TRP A 1 94 ? -16.224 -30.998 -0.806 1.00 41.88 94 TRP A N 1
ATOM 724 C CA . TRP A 1 94 ? -15.681 -29.675 -0.479 1.00 41.88 94 TRP A CA 1
ATOM 725 C C . TRP A 1 94 ? -16.836 -28.683 -0.262 1.00 41.88 94 TRP A C 1
ATOM 727 O O . TRP A 1 94 ? -17.319 -28.059 -1.211 1.00 41.88 94 TRP A O 1
ATOM 737 N N . HIS A 1 95 ? -17.308 -28.521 0.975 1.00 48.94 95 HIS A N 1
ATOM 738 C CA . HIS A 1 95 ? -18.256 -27.458 1.303 1.00 48.94 95 HIS A CA 1
ATOM 739 C C . HIS A 1 95 ? -17.535 -26.096 1.296 1.00 48.94 95 HIS A C 1
ATOM 741 O O . HIS A 1 95 ? -16.586 -25.908 2.057 1.00 48.94 95 HIS A O 1
ATOM 747 N N . PRO A 1 96 ? -17.943 -25.114 0.466 1.00 51.75 96 PRO A N 1
ATOM 748 C CA . PRO A 1 96 ? -17.371 -23.778 0.546 1.00 51.75 96 PRO A CA 1
ATOM 749 C C . PRO A 1 96 ? -17.700 -23.181 1.918 1.00 51.75 96 PRO A C 1
ATOM 751 O O . PRO A 1 96 ? -18.867 -22.953 2.244 1.00 51.75 96 PRO A O 1
ATOM 754 N N . PHE A 1 97 ? -16.665 -22.951 2.728 1.00 67.88 97 PHE A N 1
ATOM 755 C CA . PHE A 1 97 ? -16.794 -22.358 4.054 1.00 67.88 97 PHE A CA 1
ATOM 756 C C . PHE A 1 97 ? -17.516 -21.010 3.943 1.00 67.88 97 PHE A C 1
ATOM 758 O O . PHE A 1 97 ? -16.979 -20.055 3.385 1.00 67.88 97 PHE A O 1
ATOM 765 N N . THR A 1 98 ? -18.751 -20.933 4.444 1.00 74.38 98 THR A N 1
ATOM 766 C CA . THR A 1 98 ? -19.476 -19.661 4.519 1.00 74.38 98 THR A CA 1
ATOM 767 C C . THR A 1 98 ? -18.903 -18.859 5.684 1.00 74.38 98 THR A C 1
ATOM 769 O O . THR A 1 98 ? -18.936 -19.369 6.811 1.00 74.38 98 THR A O 1
ATOM 772 N N . PRO A 1 99 ? -18.386 -17.641 5.442 1.00 83.94 99 PRO A N 1
ATOM 773 C CA . PRO A 1 99 ? -17.924 -16.757 6.503 1.00 83.94 99 PRO A CA 1
ATOM 774 C C . PRO A 1 99 ? -18.983 -16.551 7.589 1.00 83.94 99 PRO A C 1
ATOM 776 O O . PRO A 1 99 ? -20.130 -16.215 7.285 1.00 83.94 99 PRO A O 1
ATOM 779 N N . GLN A 1 100 ? -18.598 -16.707 8.854 1.00 86.06 100 GLN A N 1
ATOM 780 C CA . GLN A 1 100 ? -19.449 -16.319 9.977 1.00 86.06 100 GLN A CA 1
ATOM 781 C C . GLN A 1 100 ? -19.218 -14.847 10.290 1.00 86.06 100 GLN A C 1
ATOM 783 O O . GLN A 1 100 ? -18.078 -14.439 10.491 1.00 86.06 100 GLN A O 1
ATOM 788 N N . ARG A 1 101 ? -20.286 -14.044 10.312 1.00 89.19 101 ARG A N 1
ATOM 789 C CA . ARG A 1 101 ? -20.201 -12.629 10.686 1.00 89.19 101 ARG A CA 1
ATOM 790 C C . ARG A 1 101 ? -19.838 -12.507 12.167 1.00 89.19 101 ARG A C 1
ATOM 792 O O . ARG A 1 101 ? -20.493 -13.129 12.999 1.00 89.19 101 ARG A O 1
ATOM 799 N N . ILE A 1 102 ? -18.886 -11.634 12.472 1.00 90.31 102 ILE A N 1
ATOM 800 C CA . ILE A 1 102 ? -18.624 -11.176 13.837 1.00 90.31 102 ILE A CA 1
ATOM 801 C C . ILE A 1 102 ? -19.606 -10.026 14.153 1.00 90.31 102 ILE A C 1
ATOM 803 O O . ILE A 1 102 ? -19.711 -9.099 13.340 1.00 90.31 102 ILE A O 1
ATOM 807 N N . PRO A 1 103 ? -20.383 -10.075 15.253 1.00 90.94 103 PRO A N 1
ATOM 808 C CA . PRO A 1 103 ? -21.270 -9.004 15.682 1.00 90.94 103 PRO A CA 1
ATOM 809 C C . PRO A 1 103 ? -20.502 -7.694 15.827 1.00 90.94 103 PRO A C 1
ATOM 811 O O . PRO A 1 103 ? -19.381 -7.658 16.339 1.00 90.94 103 PRO A O 1
ATOM 814 N N . SER A 1 104 ? -21.106 -6.607 15.352 1.00 91.50 104 SER A N 1
ATOM 815 C CA . SER A 1 104 ? -20.459 -5.295 15.356 1.00 91.50 104 SER A CA 1
ATOM 816 C C . SER A 1 104 ? -20.109 -4.842 16.773 1.00 91.50 104 SER A C 1
ATOM 818 O O . SER A 1 104 ? -19.081 -4.206 16.968 1.00 91.50 104 SER A O 1
ATOM 820 N N . GLU A 1 105 ? -20.936 -5.185 17.761 1.00 91.50 105 GLU A N 1
ATOM 821 C CA . GLU A 1 105 ? -20.724 -4.861 19.172 1.00 91.50 105 GLU A CA 1
ATOM 822 C C . GLU A 1 105 ? -19.430 -5.447 19.755 1.00 91.50 105 GLU A C 1
ATOM 824 O O . GLU A 1 105 ? -18.895 -4.887 20.712 1.00 91.50 105 GLU A O 1
ATOM 829 N N . ASP A 1 106 ? -18.897 -6.510 19.149 1.00 91.62 106 ASP A N 1
ATOM 830 C CA . ASP A 1 106 ? -17.667 -7.152 19.603 1.00 91.62 106 ASP A CA 1
ATOM 831 C C . ASP A 1 106 ? -16.425 -6.536 18.942 1.00 91.62 106 ASP A C 1
ATOM 833 O O . ASP A 1 106 ? -15.402 -6.362 19.600 1.00 91.62 106 ASP A O 1
ATOM 837 N N . ILE A 1 107 ? -16.499 -6.193 17.648 1.00 92.56 107 ILE A N 1
ATOM 838 C CA . ILE A 1 107 ? -15.319 -5.889 16.809 1.00 92.56 107 ILE A CA 1
ATOM 839 C C . ILE A 1 107 ? -15.261 -4.454 16.257 1.00 92.56 107 ILE A C 1
ATOM 841 O O . ILE A 1 107 ? -14.200 -3.979 15.839 1.00 92.56 107 ILE A O 1
ATOM 845 N N . SER A 1 108 ? -16.393 -3.754 16.210 1.00 95.81 108 SER A N 1
ATOM 846 C CA . SER A 1 108 ? -16.467 -2.373 15.734 1.00 95.81 108 SER A CA 1
ATOM 847 C C . SER A 1 108 ? -16.283 -1.429 16.913 1.00 95.81 108 SER A C 1
ATOM 849 O O . SER A 1 108 ? -17.071 -1.446 17.854 1.00 95.81 108 SER A O 1
ATOM 851 N N . ILE A 1 109 ? -15.247 -0.597 16.874 1.00 97.56 109 ILE A N 1
ATOM 852 C CA . ILE A 1 109 ? -14.904 0.359 17.927 1.00 97.56 109 ILE A CA 1
ATOM 853 C C . ILE A 1 109 ? -15.318 1.763 17.465 1.00 97.56 109 ILE A C 1
ATOM 855 O O . ILE A 1 109 ? -14.694 2.315 16.551 1.00 97.56 109 ILE A O 1
ATOM 859 N N . PRO A 1 110 ? -16.342 2.387 18.074 1.00 97.06 110 PRO A N 1
ATOM 860 C CA . PRO A 1 110 ? -16.716 3.760 17.753 1.00 97.06 110 PRO A CA 1
ATOM 861 C C . PRO A 1 110 ? -15.643 4.743 18.230 1.00 97.06 110 PRO A C 1
ATOM 863 O O . PRO A 1 110 ? -15.287 4.752 19.406 1.00 97.06 110 PRO A O 1
ATOM 866 N N . LEU A 1 111 ? -15.170 5.631 17.350 1.00 96.62 111 LEU A N 1
ATOM 867 C CA . LEU A 1 111 ? -14.173 6.647 17.721 1.00 96.62 111 LEU A CA 1
ATOM 868 C C . LEU A 1 111 ? -14.793 7.965 18.226 1.00 96.62 111 LEU A C 1
ATOM 870 O O . LEU A 1 111 ? -14.081 8.930 18.504 1.00 96.62 111 LEU A O 1
ATOM 874 N N . GLY A 1 112 ? -16.122 8.024 18.348 1.00 94.62 112 GLY A N 1
ATOM 875 C CA . GLY A 1 112 ? -16.854 9.201 18.818 1.00 94.62 112 GLY A CA 1
ATOM 876 C C . GLY A 1 112 ? -16.931 10.330 17.786 1.00 94.62 112 GLY A C 1
ATOM 877 O O . GLY A 1 112 ? -16.896 10.096 16.581 1.00 94.62 112 GLY A O 1
ATOM 878 N N . SER A 1 113 ? -17.072 11.570 18.256 1.00 94.00 113 SER A N 1
ATOM 879 C CA . SER A 1 113 ? -17.021 12.770 17.410 1.00 94.00 113 SER A CA 1
ATOM 880 C C . SER A 1 113 ? -15.582 13.124 17.015 1.00 94.00 113 SER A C 1
ATOM 882 O O . SER A 1 113 ? -14.627 12.545 17.526 1.00 94.00 113 SER A O 1
ATOM 884 N N . MET A 1 114 ? -15.412 14.138 16.163 1.00 93.56 114 MET A N 1
ATOM 885 C CA . MET A 1 114 ? -14.093 14.704 15.846 1.00 93.56 114 MET A CA 1
ATOM 886 C C . MET A 1 114 ? -13.289 15.033 17.122 1.00 93.56 114 MET A C 1
ATOM 888 O O . MET A 1 114 ? -13.833 15.609 18.066 1.00 93.56 114 MET A O 1
ATOM 892 N N . GLY A 1 115 ? -12.011 14.652 17.151 1.00 93.06 115 GLY A N 1
ATOM 893 C CA . GLY A 1 115 ? -11.116 14.727 18.312 1.00 93.06 115 GLY A CA 1
ATOM 894 C C . GLY A 1 115 ? -11.278 13.588 19.330 1.00 93.06 115 GLY A C 1
ATOM 895 O O . GLY A 1 115 ? -10.465 13.475 20.249 1.00 93.06 115 GLY A O 1
ATOM 896 N N . GLY A 1 116 ? -12.302 12.743 19.178 1.00 95.62 116 GLY A N 1
ATOM 897 C CA . GLY A 1 116 ? -12.455 11.512 19.946 1.00 95.62 116 GLY A CA 1
ATOM 898 C C . GLY A 1 116 ? -11.304 10.546 19.676 1.00 95.62 116 GLY A C 1
ATOM 899 O O . GLY A 1 116 ? -10.656 10.602 18.629 1.00 95.62 116 GLY A O 1
ATOM 900 N N . ASN A 1 117 ? -11.007 9.690 20.647 1.00 96.06 117 ASN A N 1
ATOM 901 C CA . ASN A 1 117 ? -9.931 8.720 20.526 1.00 96.06 117 ASN A CA 1
ATOM 902 C C . ASN A 1 117 ? -10.258 7.415 21.246 1.00 96.06 117 ASN A C 1
ATOM 904 O O . ASN A 1 117 ? -11.087 7.376 22.155 1.00 96.06 117 ASN A O 1
ATOM 908 N N . PHE A 1 118 ? -9.563 6.367 20.823 1.00 97.50 118 PHE A N 1
ATOM 909 C CA . PHE A 1 118 ? -9.515 5.071 21.478 1.00 97.50 118 PHE A CA 1
ATOM 910 C C . PHE A 1 118 ? -8.053 4.674 21.645 1.00 97.50 118 PHE A C 1
ATOM 912 O O . PHE A 1 118 ? -7.265 4.825 20.711 1.00 97.50 118 PHE A O 1
ATOM 919 N N . SER A 1 119 ? -7.682 4.161 22.814 1.00 97.69 119 SER A N 1
ATOM 920 C CA . SER A 1 119 ? -6.326 3.681 23.059 1.00 97.69 119 SER A CA 1
ATOM 921 C C . SER A 1 119 ? -6.340 2.350 23.779 1.00 97.69 119 SER A C 1
ATOM 923 O O . SER A 1 119 ? -7.134 2.143 24.694 1.00 97.69 119 SER A O 1
ATOM 925 N N . PHE A 1 120 ? -5.383 1.499 23.437 1.00 97.44 120 PHE A N 1
ATOM 926 C CA . PHE A 1 120 ? -5.140 0.245 24.131 1.00 97.44 120 PHE A CA 1
ATOM 927 C C . PHE A 1 120 ? -3.647 -0.078 24.147 1.00 97.44 120 PHE A C 1
ATOM 929 O O . PHE A 1 120 ? -2.832 0.525 23.446 1.00 97.44 120 PHE A O 1
ATOM 936 N N . GLN A 1 121 ? -3.290 -1.028 24.999 1.00 96.69 121 GLN A N 1
ATOM 937 C CA . GLN A 1 121 ? -1.933 -1.517 25.154 1.00 96.69 121 GLN A CA 1
ATOM 938 C C . GLN A 1 121 ? -1.815 -2.841 24.402 1.00 96.69 121 GLN A C 1
ATOM 940 O O . GLN A 1 121 ? -2.630 -3.731 24.643 1.00 96.69 121 GLN A O 1
ATOM 945 N N . LEU A 1 122 ? -0.815 -3.007 23.527 1.00 96.25 122 LEU A N 1
ATOM 946 C CA . LEU A 1 122 ? -0.563 -4.332 22.951 1.00 96.25 122 LEU A CA 1
ATOM 947 C C . LEU A 1 122 ? -0.290 -5.339 24.087 1.00 96.25 122 LEU A C 1
ATOM 949 O O . LEU A 1 122 ? 0.533 -5.049 24.952 1.00 96.25 122 LEU A O 1
ATOM 953 N N . PRO A 1 123 ? -0.955 -6.506 24.131 1.00 94.12 123 PRO A N 1
ATOM 954 C CA . PRO A 1 123 ? -0.724 -7.495 25.186 1.00 94.12 123 PRO A CA 1
ATOM 955 C C . PRO A 1 123 ? 0.353 -8.529 24.814 1.00 94.12 123 PRO A C 1
ATOM 957 O O . PRO A 1 123 ? 0.762 -9.328 25.653 1.00 94.12 123 PRO A O 1
ATOM 960 N N . THR A 1 124 ? 0.773 -8.554 23.547 1.00 95.31 124 THR A N 1
ATOM 961 C CA . THR A 1 124 ? 1.649 -9.566 22.939 1.00 95.31 124 THR A CA 1
ATOM 962 C C . THR A 1 124 ? 2.377 -8.973 21.725 1.00 95.31 124 THR A C 1
ATOM 964 O O . THR A 1 124 ? 2.062 -7.865 21.284 1.00 95.31 124 THR A O 1
ATOM 967 N N . PHE A 1 125 ? 3.342 -9.711 21.177 1.00 95.75 125 PHE A N 1
ATOM 968 C CA . PHE A 1 125 ? 3.954 -9.406 19.884 1.00 95.75 125 PHE A CA 1
ATOM 969 C C . PHE A 1 125 ? 3.001 -9.773 18.747 1.00 95.75 125 PHE A C 1
ATOM 971 O O . PHE A 1 125 ? 2.401 -10.854 18.743 1.00 95.75 125 PHE A O 1
ATOM 978 N N . VAL A 1 126 ? 2.896 -8.898 17.755 1.00 96.31 126 VAL A N 1
ATOM 979 C CA . VAL A 1 126 ? 1.898 -9.000 16.690 1.00 96.31 126 VAL A CA 1
ATOM 980 C C . VAL A 1 126 ? 2.516 -8.817 15.314 1.00 96.31 126 VAL A C 1
ATOM 982 O O . VAL A 1 126 ? 3.461 -8.057 15.130 1.00 96.31 126 VAL A O 1
ATOM 985 N N . SER A 1 127 ? 1.942 -9.502 14.336 1.00 95.75 127 SER A N 1
ATOM 986 C CA . SER A 1 127 ? 2.254 -9.335 12.915 1.00 95.75 127 SER A CA 1
ATOM 987 C C . SER A 1 127 ? 0.958 -9.258 12.115 1.00 95.75 127 SER A C 1
ATOM 989 O O . SER A 1 127 ? -0.112 -9.543 12.657 1.00 95.75 127 SER A O 1
ATOM 991 N N . ALA A 1 128 ? 1.056 -8.874 10.840 1.00 92.31 128 ALA A N 1
ATOM 992 C CA . ALA A 1 128 ? -0.083 -8.758 9.929 1.00 92.31 128 ALA A CA 1
ATOM 993 C C . ALA A 1 128 ? -1.273 -7.999 10.549 1.00 92.31 128 ALA A C 1
ATOM 995 O O . ALA A 1 128 ? -2.420 -8.435 10.432 1.00 92.31 128 ALA A O 1
ATOM 996 N N . CYS A 1 129 ? -0.997 -6.908 11.278 1.00 96.94 129 CYS A N 1
ATOM 997 C CA . CYS A 1 129 ? -2.066 -6.100 11.837 1.00 96.94 129 CYS A CA 1
ATOM 998 C C . CYS A 1 129 ? -2.624 -5.143 10.798 1.00 96.94 129 CYS A C 1
ATOM 1000 O O . CYS A 1 129 ? -1.870 -4.502 10.067 1.00 96.94 129 CYS A O 1
ATOM 1002 N N . ARG A 1 130 ? -3.945 -4.994 10.810 1.00 97.31 130 ARG A N 1
ATOM 1003 C CA . ARG A 1 130 ? -4.680 -4.008 10.025 1.00 97.31 130 ARG A CA 1
ATOM 1004 C C . ARG A 1 130 ? -5.617 -3.246 10.936 1.00 97.31 130 ARG A C 1
ATOM 1006 O O . ARG A 1 130 ? -6.444 -3.850 11.615 1.00 97.31 130 ARG A O 1
ATOM 1013 N N . ALA A 1 131 ? -5.464 -1.929 10.954 1.00 97.62 131 ALA A N 1
ATOM 1014 C CA . ALA A 1 131 ? -6.402 -1.010 11.575 1.00 97.62 131 ALA A CA 1
ATOM 1015 C C . ALA A 1 131 ? -7.312 -0.450 10.483 1.00 97.62 131 ALA A C 1
ATOM 1017 O O . ALA A 1 131 ? -6.965 0.524 9.817 1.00 97.62 131 ALA A O 1
ATOM 1018 N N . TYR A 1 132 ? -8.462 -1.091 10.289 1.00 97.69 132 TYR A N 1
ATOM 1019 C CA . TYR A 1 132 ? -9.513 -0.616 9.402 1.00 97.69 132 TYR A CA 1
ATOM 1020 C C . TYR A 1 132 ? -10.219 0.577 10.027 1.00 97.69 132 TYR A C 1
ATOM 1022 O O . TYR A 1 132 ? -10.470 0.597 11.233 1.00 97.69 132 TYR A O 1
ATOM 1030 N N . TYR A 1 133 ? -10.588 1.552 9.214 1.00 95.88 133 TYR A N 1
ATOM 1031 C CA . TYR A 1 133 ? -11.394 2.692 9.622 1.00 95.88 133 TYR A CA 1
ATOM 1032 C C . TYR A 1 133 ? -12.420 3.006 8.543 1.00 95.88 133 TYR A C 1
ATOM 1034 O O . TYR A 1 133 ? -12.125 2.924 7.352 1.00 95.88 133 TYR A O 1
ATOM 1042 N N . ALA A 1 134 ? -13.636 3.340 8.966 1.00 96.50 134 ALA A N 1
ATOM 1043 C CA . ALA A 1 134 ? -14.777 3.441 8.070 1.00 96.50 134 ALA A CA 1
ATOM 1044 C C . ALA A 1 134 ? -15.783 4.504 8.511 1.00 96.50 134 ALA A C 1
ATOM 1046 O O . ALA A 1 134 ? -15.843 4.890 9.683 1.00 96.50 134 ALA A O 1
ATOM 1047 N N . LYS A 1 135 ? -16.599 4.946 7.551 1.00 95.31 135 LYS A N 1
ATOM 1048 C CA . LYS A 1 135 ? -17.888 5.588 7.812 1.00 95.31 135 LYS A CA 1
ATOM 1049 C C . LYS A 1 135 ? -18.960 4.514 7.987 1.00 95.31 135 LYS A C 1
ATOM 1051 O O . LYS A 1 135 ? -19.413 3.924 7.008 1.00 95.31 135 LYS A O 1
ATOM 1056 N N . GLY A 1 136 ? -19.379 4.301 9.230 1.00 95.19 136 GLY A N 1
ATOM 1057 C CA . GLY A 1 136 ? -20.262 3.210 9.635 1.00 95.19 136 GLY A CA 1
ATOM 1058 C C . GLY A 1 136 ? -19.515 1.902 9.898 1.00 95.19 136 GLY A C 1
ATOM 1059 O O . GLY A 1 136 ? -18.311 1.799 9.690 1.00 95.19 136 GLY A O 1
ATOM 1060 N N . GLU A 1 137 ? -20.248 0.894 10.361 1.00 95.69 137 GLU A N 1
ATOM 1061 C CA . GLU A 1 137 ? -19.688 -0.388 10.797 1.00 95.69 137 GLU A CA 1
ATOM 1062 C C . GLU A 1 137 ? -19.365 -1.308 9.617 1.00 95.69 137 GLU A C 1
ATOM 1064 O O . GLU A 1 137 ? -20.252 -1.650 8.833 1.00 95.69 137 GLU A O 1
ATOM 1069 N N . LEU A 1 138 ? -18.115 -1.766 9.528 1.00 95.81 138 LEU A N 1
ATOM 1070 C CA . LEU A 1 138 ? -17.732 -2.771 8.543 1.00 95.81 138 LEU A CA 1
ATOM 1071 C C . LEU A 1 138 ? -18.344 -4.131 8.881 1.00 95.81 138 LEU A C 1
ATOM 1073 O O . LEU A 1 138 ? -18.357 -4.577 10.030 1.00 95.81 138 LEU A O 1
ATOM 1077 N N . TRP A 1 139 ? -18.794 -4.833 7.848 1.00 94.94 139 TRP A N 1
ATOM 1078 C CA . TRP A 1 139 ? -19.043 -6.258 7.936 1.00 94.94 139 TRP A CA 1
ATOM 1079 C C . TRP A 1 139 ? -17.697 -6.985 7.972 1.00 94.94 139 TRP A C 1
ATOM 1081 O O . TRP A 1 139 ? -16.939 -6.943 7.003 1.00 94.94 139 TRP A O 1
ATOM 1091 N N . MET A 1 140 ? -17.428 -7.663 9.086 1.00 92.69 140 MET A N 1
ATOM 1092 C CA . MET A 1 140 ? -16.254 -8.509 9.285 1.00 92.69 140 MET A CA 1
ATOM 1093 C C . MET A 1 140 ? -16.708 -9.939 9.536 1.00 92.69 140 MET A C 1
ATOM 1095 O O . MET A 1 140 ? -17.721 -10.175 10.206 1.00 92.69 140 MET A O 1
ATOM 1099 N N . GLY A 1 141 ? -15.956 -10.898 9.008 1.00 88.50 141 GLY A N 1
ATOM 1100 C CA . GLY A 1 141 ? -16.243 -12.308 9.219 1.00 88.50 141 GLY A CA 1
ATOM 1101 C C . GLY A 1 141 ? -15.051 -13.095 9.732 1.00 88.50 141 GLY A C 1
ATOM 1102 O O . GLY A 1 141 ? -13.936 -12.588 9.836 1.00 88.50 141 GLY A O 1
ATOM 1103 N N . ALA A 1 142 ? -15.297 -14.365 10.009 1.00 89.12 142 ALA A N 1
ATOM 1104 C CA . ALA A 1 142 ? -14.290 -15.350 10.342 1.00 89.12 142 ALA A CA 1
ATOM 1105 C C . ALA A 1 142 ? -14.571 -16.663 9.611 1.00 89.12 142 ALA A C 1
ATOM 1107 O O . ALA A 1 142 ? -15.726 -17.039 9.381 1.00 89.12 142 ALA A O 1
ATOM 1108 N N . VAL A 1 143 ? -13.504 -17.353 9.218 1.00 86.12 143 VAL A N 1
ATOM 1109 C CA . VAL A 1 143 ? -13.594 -18.615 8.486 1.00 86.12 143 VAL A CA 1
ATOM 1110 C C . VAL A 1 143 ? -12.446 -19.553 8.866 1.00 86.12 143 VAL A C 1
ATOM 1112 O O . VAL A 1 143 ? -11.314 -19.088 9.027 1.00 86.12 143 VAL A O 1
ATOM 1115 N N . PRO A 1 144 ? -12.686 -20.870 8.994 1.00 82.38 144 PRO A N 1
ATOM 1116 C CA . PRO A 1 144 ? -11.604 -21.838 9.103 1.00 82.38 144 PRO A CA 1
ATOM 1117 C C . PRO A 1 144 ? -10.692 -21.787 7.872 1.00 82.38 144 PRO A C 1
ATOM 1119 O O . PRO A 1 144 ? -11.138 -21.890 6.730 1.00 82.38 144 PRO A O 1
ATOM 1122 N N . GLY A 1 145 ? -9.399 -21.615 8.109 1.00 73.50 145 GLY A N 1
ATOM 1123 C CA . GLY A 1 145 ? -8.349 -21.736 7.114 1.00 73.50 145 GLY A CA 1
ATOM 1124 C C . GLY A 1 145 ? -7.947 -23.192 6.902 1.00 73.50 145 GLY A C 1
ATOM 1125 O O . GLY A 1 145 ? -8.080 -24.034 7.790 1.00 73.50 145 GLY A O 1
ATOM 1126 N N . ALA A 1 146 ? -7.380 -23.484 5.730 1.00 72.56 146 ALA A N 1
ATOM 1127 C CA . ALA A 1 146 ? -6.841 -24.809 5.403 1.00 72.56 146 ALA A CA 1
ATOM 1128 C C . ALA A 1 146 ? -5.689 -25.253 6.332 1.00 72.56 146 ALA A C 1
ATOM 1130 O O . ALA A 1 146 ? -5.353 -26.429 6.390 1.00 72.56 146 ALA A O 1
ATOM 1131 N N . ASP A 1 147 ? -5.085 -24.311 7.056 1.00 70.88 147 ASP A N 1
ATOM 1132 C CA . ASP A 1 147 ? -4.048 -24.534 8.065 1.00 70.88 147 ASP A CA 1
ATOM 1133 C C . ASP A 1 147 ? -4.615 -24.781 9.479 1.00 70.88 147 ASP A C 1
ATOM 1135 O O . ASP A 1 147 ? -3.855 -24.865 10.442 1.00 70.88 147 ASP A O 1
ATOM 1139 N N . GLY A 1 148 ? -5.942 -24.886 9.617 1.00 72.81 148 GLY A N 1
ATOM 1140 C CA . GLY A 1 148 ? -6.635 -25.117 10.884 1.00 72.81 148 GLY A CA 1
ATOM 1141 C C . GLY A 1 148 ? -6.794 -23.874 11.766 1.00 72.81 148 GLY A C 1
ATOM 1142 O O . GLY A 1 148 ? -7.366 -23.979 12.853 1.00 72.81 148 GLY A O 1
ATOM 1143 N N . ARG A 1 149 ? -6.320 -22.698 11.327 1.00 78.69 149 ARG A N 1
ATOM 1144 C CA . ARG A 1 149 ? -6.532 -21.426 12.036 1.00 78.69 149 ARG A CA 1
ATOM 1145 C C . ARG A 1 149 ? -7.864 -20.814 11.625 1.00 78.69 149 ARG A C 1
ATOM 1147 O O . ARG A 1 149 ? -8.230 -20.879 10.458 1.00 78.69 149 ARG A O 1
ATOM 1154 N N . ILE A 1 150 ? -8.566 -20.162 12.547 1.00 85.12 150 ILE A N 1
ATOM 1155 C CA . ILE A 1 150 ? -9.678 -19.285 12.167 1.00 85.12 150 ILE A CA 1
ATOM 1156 C C . ILE A 1 150 ? -9.070 -17.971 11.679 1.00 85.12 150 ILE A C 1
ATOM 1158 O O . ILE A 1 150 ? -8.355 -17.312 12.427 1.00 85.12 150 ILE A O 1
ATOM 1162 N N . GLY A 1 151 ? -9.294 -17.629 10.413 1.00 82.31 151 GLY A N 1
ATOM 1163 C CA . GLY A 1 151 ? -8.825 -16.384 9.813 1.00 82.31 151 GLY A CA 1
ATOM 1164 C C . GLY A 1 151 ? -9.940 -15.351 9.728 1.00 82.31 151 GLY A C 1
ATOM 1165 O O . GLY A 1 151 ? -11.104 -15.710 9.545 1.00 82.31 151 GLY A O 1
ATOM 1166 N N . ALA A 1 152 ? -9.572 -14.073 9.805 1.00 87.81 152 ALA A N 1
ATOM 1167 C CA . ALA A 1 152 ? -10.478 -12.981 9.481 1.00 87.81 152 ALA A CA 1
ATOM 1168 C C . ALA A 1 152 ? -10.889 -13.046 8.000 1.00 87.81 152 ALA A C 1
ATOM 1170 O O . ALA A 1 152 ? -10.076 -13.350 7.123 1.00 87.81 152 ALA A O 1
ATOM 1171 N N . VAL A 1 153 ? -12.155 -12.744 7.730 1.00 89.19 153 VAL A N 1
ATOM 1172 C CA . VAL A 1 153 ? -12.666 -12.432 6.396 1.00 89.19 153 VAL A CA 1
ATOM 1173 C C . VAL A 1 153 ? -12.712 -10.921 6.294 1.00 89.19 153 VAL A C 1
ATOM 1175 O O . VAL A 1 153 ? -13.519 -10.261 6.951 1.00 89.19 153 VAL A O 1
ATOM 1178 N N . GLU A 1 154 ? -11.779 -10.406 5.510 1.00 88.44 154 GLU A N 1
ATOM 1179 C CA . GLU A 1 154 ? -11.539 -8.985 5.318 1.00 88.44 154 GLU A CA 1
ATOM 1180 C C . GLU A 1 154 ? -12.486 -8.411 4.251 1.00 88.44 154 GLU A C 1
ATOM 1182 O O . GLU A 1 154 ? -12.943 -9.159 3.378 1.00 88.44 154 GLU A O 1
ATOM 1187 N N . PRO A 1 155 ? -12.764 -7.095 4.276 1.00 92.31 155 PRO A N 1
ATOM 1188 C CA . PRO A 1 155 ? -13.570 -6.444 3.249 1.00 92.31 155 PRO A CA 1
ATOM 1189 C C . PRO A 1 155 ? -12.990 -6.621 1.836 1.00 92.31 155 PRO A C 1
ATOM 1191 O O . PRO A 1 155 ? -11.817 -6.330 1.595 1.00 92.31 155 PRO A O 1
ATOM 1194 N N . ALA A 1 156 ? -13.819 -7.038 0.873 1.00 91.62 156 ALA A N 1
ATOM 1195 C CA . ALA A 1 156 ? -13.400 -7.229 -0.518 1.00 91.62 156 ALA A CA 1
ATOM 1196 C C . ALA A 1 156 ? -13.872 -6.078 -1.427 1.00 91.62 156 ALA A C 1
ATOM 1198 O O . ALA A 1 156 ? -14.924 -6.152 -2.062 1.00 91.62 156 ALA A O 1
ATOM 1199 N N . PHE A 1 157 ? -13.066 -5.017 -1.549 1.00 91.81 157 PHE A N 1
ATOM 1200 C CA . PHE A 1 157 ? -13.407 -3.821 -2.345 1.00 91.81 157 PHE A CA 1
ATOM 1201 C C . PHE A 1 157 ? -13.569 -4.071 -3.855 1.00 91.81 157 PHE A C 1
ATOM 1203 O O . PHE A 1 157 ? -14.172 -3.249 -4.540 1.00 91.81 157 PHE A O 1
ATOM 1210 N N . THR A 1 158 ? -13.043 -5.178 -4.388 1.00 89.75 158 THR A N 1
ATOM 1211 C CA . THR A 1 158 ? -13.174 -5.555 -5.807 1.00 89.75 158 THR A CA 1
ATOM 1212 C C . THR A 1 158 ? -14.408 -6.407 -6.099 1.00 89.75 158 THR A C 1
ATOM 1214 O O . THR A 1 158 ? -14.691 -6.686 -7.263 1.00 89.75 158 THR A O 1
ATOM 1217 N N . ASN A 1 159 ? -15.156 -6.831 -5.076 1.00 91.69 159 ASN A N 1
ATOM 1218 C CA . ASN A 1 159 ? -16.339 -7.672 -5.224 1.00 91.69 159 ASN A CA 1
ATOM 1219 C C . ASN A 1 159 ? -17.621 -6.836 -5.055 1.00 91.69 159 ASN A C 1
ATOM 1221 O O . ASN A 1 159 ? -17.961 -6.496 -3.923 1.00 91.69 159 ASN A O 1
ATOM 1225 N N . PRO A 1 160 ? -18.400 -6.580 -6.127 1.00 90.38 160 PRO A N 1
ATOM 1226 C CA . PRO A 1 160 ? -19.657 -5.830 -6.032 1.00 90.38 160 PRO A CA 1
ATOM 1227 C C . PRO A 1 160 ? -20.712 -6.451 -5.106 1.00 90.38 160 PRO A C 1
ATOM 1229 O O . PRO A 1 160 ? -21.664 -5.777 -4.721 1.00 90.38 160 PRO A O 1
ATOM 1232 N N . GLY A 1 161 ? -20.577 -7.741 -4.775 1.00 92.19 161 GLY A N 1
ATOM 1233 C CA . GLY A 1 161 ? -21.441 -8.439 -3.823 1.00 92.19 161 GLY A CA 1
ATOM 1234 C C . GLY A 1 161 ? -20.977 -8.370 -2.365 1.00 92.19 161 GLY A C 1
ATOM 1235 O O . GLY A 1 161 ? -21.631 -8.965 -1.513 1.00 92.19 161 GLY A O 1
ATOM 1236 N N . ASP A 1 162 ? -19.852 -7.714 -2.067 1.00 92.75 162 ASP A N 1
ATOM 1237 C CA . ASP A 1 162 ? -19.370 -7.532 -0.696 1.00 92.75 162 ASP A CA 1
ATOM 1238 C C . ASP A 1 162 ? -20.220 -6.495 0.054 1.00 92.75 162 ASP A C 1
ATOM 1240 O O . ASP A 1 162 ? -20.574 -5.445 -0.487 1.00 92.75 162 ASP A O 1
ATOM 1244 N N . ASN A 1 163 ? -20.524 -6.763 1.326 1.00 93.25 163 ASN A N 1
ATOM 1245 C CA . ASN A 1 163 ? -21.333 -5.863 2.157 1.00 93.25 163 ASN A CA 1
ATOM 1246 C C . ASN A 1 163 ? -20.670 -4.491 2.369 1.00 93.25 163 ASN A C 1
ATOM 1248 O O . ASN A 1 163 ? -21.361 -3.505 2.616 1.00 93.25 16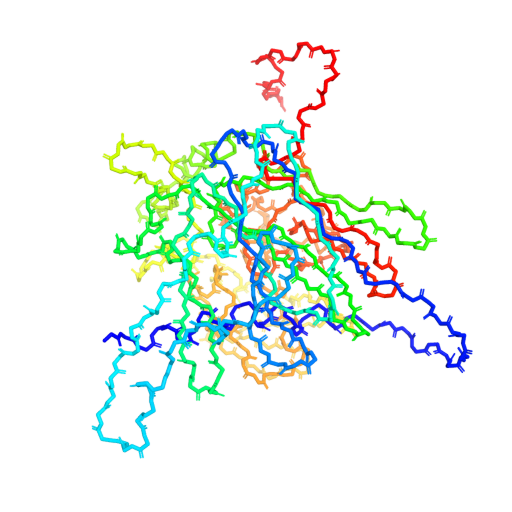3 ASN A O 1
ATOM 1252 N N . ASN A 1 164 ? -19.347 -4.419 2.234 1.00 94.19 164 ASN A N 1
ATOM 1253 C CA . ASN A 1 164 ? -18.547 -3.211 2.388 1.00 94.19 164 ASN A CA 1
ATOM 1254 C C . ASN A 1 164 ? -18.271 -2.506 1.047 1.00 94.19 164 ASN A C 1
ATOM 1256 O O . ASN A 1 164 ? -17.590 -1.479 1.024 1.00 94.19 164 ASN A O 1
ATOM 1260 N N . TYR A 1 165 ? -18.775 -3.024 -0.083 1.00 92.94 165 TYR A N 1
ATOM 1261 C CA . TYR A 1 165 ? -18.417 -2.535 -1.421 1.00 92.94 165 TYR A CA 1
ATOM 1262 C C . TYR A 1 165 ? -18.767 -1.060 -1.647 1.00 92.94 165 TYR A C 1
ATOM 1264 O O . TYR A 1 165 ? -17.983 -0.322 -2.239 1.00 92.94 165 TYR A O 1
ATOM 1272 N N . ASN A 1 166 ? -19.905 -0.590 -1.137 1.00 91.81 166 ASN A N 1
ATOM 1273 C CA . ASN A 1 166 ? -20.325 0.813 -1.265 1.00 91.81 166 ASN A CA 1
ATOM 1274 C C . ASN A 1 166 ? -19.966 1.670 -0.042 1.00 91.81 166 ASN A C 1
ATOM 1276 O O . ASN A 1 166 ? -20.347 2.835 0.021 1.00 91.81 166 ASN A O 1
ATOM 1280 N N . MET A 1 167 ? -19.261 1.108 0.942 1.00 92.75 167 MET A N 1
ATOM 1281 C CA . MET A 1 167 ? -18.869 1.839 2.144 1.00 92.75 167 MET A CA 1
ATOM 1282 C C . MET A 1 167 ? -17.580 2.623 1.912 1.00 92.75 167 MET A C 1
ATOM 1284 O O . MET A 1 167 ? -16.715 2.196 1.144 1.00 92.75 167 MET A O 1
ATOM 1288 N N . SER A 1 168 ? -17.439 3.746 2.617 1.00 93.88 168 SER A N 1
ATOM 1289 C CA . SER A 1 168 ? -16.165 4.456 2.680 1.00 93.88 168 SER A CA 1
ATOM 1290 C C . SER A 1 168 ? -15.322 3.886 3.814 1.00 93.88 168 SER A C 1
ATOM 1292 O O . SER A 1 168 ? -15.745 3.914 4.975 1.00 93.88 168 SER A O 1
ATOM 1294 N N . TRP A 1 169 ? -14.170 3.324 3.470 1.00 95.25 169 TRP A N 1
ATOM 1295 C CA . TRP A 1 169 ? -13.251 2.676 4.396 1.00 95.25 169 TRP A CA 1
ATOM 1296 C C . TRP A 1 169 ? -11.849 2.590 3.810 1.00 95.25 169 TRP A C 1
ATOM 1298 O O . TRP A 1 169 ? -11.684 2.559 2.599 1.00 95.25 169 TRP A O 1
ATOM 1308 N N . ALA A 1 170 ? -10.846 2.523 4.676 1.00 95.56 170 ALA A N 1
ATOM 1309 C CA . ALA A 1 170 ? -9.467 2.189 4.331 1.00 95.56 170 ALA A CA 1
ATOM 1310 C C . ALA A 1 170 ? -8.784 1.569 5.562 1.00 95.56 170 ALA A C 1
ATOM 1312 O O . ALA A 1 170 ? -9.449 1.276 6.562 1.00 95.56 170 ALA A O 1
ATOM 1313 N N . PHE A 1 171 ? -7.482 1.304 5.484 1.00 96.38 171 PHE A N 1
ATOM 1314 C CA . PHE A 1 171 ? -6.733 0.716 6.588 1.00 96.38 171 PHE A CA 1
ATOM 1315 C C . PHE A 1 171 ? -5.268 1.156 6.596 1.00 96.38 171 PHE A C 1
ATOM 1317 O O . PHE A 1 171 ? -4.684 1.479 5.564 1.00 96.38 171 PHE A O 1
ATOM 1324 N N . ALA A 1 172 ? -4.679 1.131 7.789 1.00 96.19 172 ALA A N 1
ATOM 1325 C CA . ALA A 1 172 ? -3.236 1.194 7.990 1.00 96.19 172 ALA A CA 1
ATOM 1326 C C . ALA A 1 172 ? -2.736 -0.176 8.455 1.00 96.19 172 ALA A C 1
ATOM 1328 O O . ALA A 1 172 ? -3.445 -0.895 9.171 1.00 96.19 172 ALA A O 1
ATOM 1329 N N . GLU A 1 173 ? -1.518 -0.529 8.066 1.00 95.62 173 GLU A N 1
ATOM 1330 C CA . GLU A 1 173 ? -0.896 -1.806 8.413 1.00 95.62 173 GLU A CA 1
ATOM 1331 C C . GLU A 1 173 ? 0.205 -1.574 9.439 1.00 95.62 173 GLU A C 1
ATOM 1333 O O . GLU A 1 173 ? 0.906 -0.566 9.379 1.00 95.62 173 GLU A O 1
ATOM 1338 N N . PHE A 1 174 ? 0.350 -2.483 10.404 1.00 97.56 174 PHE A N 1
ATOM 1339 C CA . PHE A 1 174 ? 1.469 -2.431 11.340 1.00 97.56 174 PHE A CA 1
ATOM 1340 C C . PHE A 1 174 ? 1.904 -3.809 11.823 1.00 97.56 174 PHE A C 1
ATOM 1342 O O . PHE A 1 174 ? 1.184 -4.807 11.726 1.00 97.56 174 PHE A O 1
ATOM 1349 N N . ALA A 1 175 ? 3.100 -3.856 12.395 1.00 97.25 175 ALA A N 1
ATOM 1350 C CA . ALA A 1 175 ? 3.581 -5.008 13.127 1.00 97.25 175 ALA A CA 1
ATOM 1351 C C . ALA A 1 175 ? 4.606 -4.631 14.178 1.00 97.25 175 ALA A C 1
ATOM 1353 O O . ALA A 1 175 ? 5.358 -3.671 14.038 1.00 97.25 175 ALA A O 1
ATOM 1354 N N . TRP A 1 176 ? 4.647 -5.454 15.218 1.00 96.12 176 TRP A N 1
ATOM 1355 C CA . TRP A 1 176 ? 5.607 -5.368 16.297 1.00 96.12 176 TRP A CA 1
ATOM 1356 C C . TRP A 1 176 ? 6.047 -6.774 16.678 1.00 96.12 176 TRP A C 1
ATOM 1358 O O . TRP A 1 176 ? 5.411 -7.454 17.491 1.00 96.12 176 TRP A O 1
ATOM 1368 N N . VAL A 1 177 ? 7.131 -7.216 16.051 1.00 92.94 177 VAL A N 1
ATOM 1369 C CA . VAL A 1 177 ? 7.706 -8.545 16.249 1.00 92.94 177 VAL A CA 1
ATOM 1370 C C . VAL A 1 177 ? 8.985 -8.422 17.071 1.00 92.94 177 VAL A C 1
ATOM 1372 O O . VAL A 1 177 ? 9.772 -7.485 16.927 1.00 92.94 177 VAL A O 1
ATOM 1375 N N . LYS A 1 178 ? 9.184 -9.364 17.993 1.00 91.25 178 LYS A N 1
ATOM 1376 C CA . LYS A 1 178 ? 10.350 -9.371 18.876 1.00 91.25 178 LYS A CA 1
ATOM 1377 C C . LYS A 1 178 ? 11.638 -9.523 18.069 1.00 91.25 178 LYS A C 1
ATOM 1379 O O . LYS A 1 178 ? 11.738 -10.435 17.259 1.00 91.25 178 LYS A O 1
ATOM 1384 N N . ASN A 1 179 ? 12.654 -8.724 18.397 1.00 91.19 179 ASN A N 1
ATOM 1385 C CA . ASN A 1 179 ? 13.950 -8.688 17.705 1.00 91.19 179 ASN A CA 1
ATOM 1386 C C . ASN A 1 179 ? 13.888 -8.186 16.253 1.00 91.19 179 ASN A C 1
ATOM 1388 O O . ASN A 1 179 ? 14.876 -8.318 15.535 1.00 91.19 179 ASN A O 1
ATOM 1392 N N . GLU A 1 180 ? 12.775 -7.580 15.844 1.00 92.25 180 GLU A N 1
ATOM 1393 C CA . GLU A 1 180 ? 12.612 -6.938 14.538 1.00 92.25 180 GLU A CA 1
ATOM 1394 C C . GLU A 1 180 ? 12.405 -5.422 14.712 1.00 92.25 180 GLU A C 1
ATOM 1396 O O . GLU A 1 180 ? 12.612 -4.857 15.792 1.00 92.25 180 GLU A O 1
ATOM 1401 N N . THR A 1 181 ? 12.040 -4.723 13.645 1.00 89.38 181 THR A N 1
ATOM 1402 C CA . THR A 1 181 ? 11.568 -3.340 13.716 1.00 89.38 181 THR A CA 1
ATOM 1403 C C . THR A 1 181 ? 10.048 -3.330 13.859 1.00 89.38 181 THR A C 1
ATOM 1405 O O . THR A 1 181 ? 9.341 -4.094 13.206 1.00 89.38 181 THR A O 1
ATOM 1408 N N . PHE A 1 182 ? 9.524 -2.455 14.719 1.00 94.31 182 PHE A N 1
ATOM 1409 C CA . PHE A 1 182 ? 8.142 -2.017 14.580 1.00 94.31 182 PHE A CA 1
ATOM 1410 C C . PHE A 1 182 ? 8.028 -1.304 13.242 1.00 94.31 182 PHE A C 1
ATOM 1412 O O . PHE A 1 182 ? 8.835 -0.415 12.964 1.00 94.31 182 PHE A O 1
ATOM 1419 N N . VAL A 1 183 ? 7.030 -1.664 12.449 1.00 94.62 183 VAL A N 1
ATOM 1420 C CA . VAL A 1 183 ? 6.734 -1.017 11.171 1.00 94.62 183 VAL A CA 1
ATOM 1421 C C . VAL A 1 183 ? 5.267 -0.630 11.131 1.00 94.62 183 VAL A C 1
ATOM 1423 O O . VAL A 1 183 ? 4.417 -1.365 11.635 1.00 94.62 183 VAL A O 1
ATOM 1426 N N . VAL A 1 184 ? 4.973 0.530 10.554 1.00 95.75 184 VAL A N 1
ATOM 1427 C CA . VAL A 1 184 ? 3.611 0.962 10.232 1.00 95.75 184 VAL A CA 1
ATOM 1428 C C . VAL A 1 184 ? 3.612 1.748 8.934 1.00 95.75 184 VAL A C 1
ATOM 1430 O O . VAL A 1 184 ? 4.533 2.524 8.677 1.00 95.75 184 VAL A O 1
ATOM 1433 N N . ASN A 1 185 ? 2.567 1.570 8.138 1.00 91.75 185 ASN A N 1
ATOM 1434 C CA . ASN A 1 185 ? 2.398 2.263 6.874 1.00 91.75 185 ASN A CA 1
ATOM 1435 C C . ASN A 1 185 ? 0.923 2.574 6.578 1.00 91.75 185 ASN A C 1
ATOM 1437 O O . ASN A 1 185 ? 0.028 1.838 7.016 1.00 91.75 185 ASN A O 1
ATOM 1441 N N . PRO A 1 186 ? 0.651 3.648 5.815 1.00 90.06 186 PRO A N 1
ATOM 1442 C CA . PRO A 1 186 ? -0.623 3.787 5.128 1.00 90.06 186 PRO A CA 1
ATOM 1443 C C . PRO A 1 186 ? -0.737 2.675 4.075 1.00 90.06 186 PRO A C 1
ATOM 1445 O O . PRO A 1 186 ? 0.275 2.134 3.619 1.00 90.06 186 PRO A O 1
ATOM 1448 N N . SER A 1 187 ? -1.958 2.332 3.671 1.00 83.50 187 SER A N 1
ATOM 1449 C CA . SER A 1 187 ? -2.178 1.358 2.601 1.00 83.50 187 SER A CA 1
ATOM 1450 C C . SER A 1 187 ? -2.906 2.008 1.430 1.00 83.50 187 SER A C 1
ATOM 1452 O O . SER A 1 187 ? -4.127 2.141 1.447 1.00 83.50 187 SER A O 1
ATOM 1454 N N . SER A 1 188 ? -2.134 2.413 0.418 1.00 94.00 188 SER A N 1
ATOM 1455 C CA . SER A 1 188 ? -2.646 2.916 -0.867 1.00 94.00 188 SER A CA 1
ATOM 1456 C C . SER A 1 188 ? -2.305 1.973 -2.030 1.00 94.00 188 SER A C 1
ATOM 1458 O O . SER A 1 188 ? -2.581 2.293 -3.182 1.00 94.00 188 SER A O 1
ATOM 1460 N N . VAL A 1 189 ? -1.743 0.791 -1.743 1.00 94.00 189 VAL A N 1
ATOM 1461 C CA . VAL A 1 189 ? -1.341 -0.219 -2.741 1.00 94.00 189 VAL A CA 1
ATOM 1462 C C . VAL A 1 189 ? -2.549 -0.824 -3.456 1.00 94.00 189 VAL A C 1
ATOM 1464 O O . VAL A 1 189 ? -2.463 -1.195 -4.624 1.00 94.00 189 VAL A O 1
ATOM 1467 N N . ASP A 1 190 ? -3.678 -0.920 -2.754 1.00 94.44 190 ASP A N 1
ATOM 1468 C CA . ASP A 1 190 ? -4.918 -1.493 -3.274 1.00 94.44 190 ASP A CA 1
ATOM 1469 C C . ASP A 1 190 ? -5.891 -0.419 -3.772 1.00 94.44 190 ASP A C 1
ATOM 1471 O O . ASP A 1 190 ? -6.459 -0.540 -4.861 1.00 94.44 190 ASP A O 1
ATOM 1475 N N . PHE A 1 191 ? -6.095 0.634 -2.979 1.00 96.44 191 PHE A N 1
ATOM 1476 C CA . PHE A 1 191 ? -6.936 1.779 -3.316 1.00 96.44 191 PHE A CA 1
ATOM 1477 C C . PHE A 1 191 ? -6.700 2.939 -2.333 1.00 96.44 191 PHE A C 1
ATOM 1479 O O . PHE A 1 191 ? -6.236 2.729 -1.216 1.00 96.44 191 PHE A O 1
ATOM 1486 N N . VAL A 1 192 ? -7.112 4.148 -2.717 1.00 96.75 192 VAL A N 1
ATOM 1487 C CA . VAL A 1 192 ? -7.241 5.315 -1.832 1.00 96.75 192 VAL A CA 1
ATOM 1488 C C . VAL A 1 192 ? -8.708 5.598 -1.527 1.00 96.75 192 VAL A C 1
ATOM 1490 O O . VAL A 1 192 ? -9.537 5.729 -2.434 1.00 96.75 192 VAL A O 1
ATOM 1493 N N . ASP A 1 193 ? -9.015 5.753 -0.239 1.00 94.94 193 ASP A N 1
ATOM 1494 C CA . ASP A 1 193 ? -10.277 6.318 0.233 1.00 94.94 193 ASP A CA 1
ATOM 1495 C C . ASP A 1 193 ? -10.073 7.289 1.404 1.00 94.94 193 ASP A C 1
ATOM 1497 O O . ASP A 1 193 ? -9.725 8.451 1.187 1.00 94.94 193 ASP A O 1
ATOM 1501 N N . ILE A 1 194 ? -10.274 6.830 2.641 1.00 94.06 194 ILE A N 1
ATOM 1502 C CA . ILE A 1 194 ? -10.096 7.660 3.830 1.00 94.06 194 ILE A CA 1
ATOM 1503 C C . ILE A 1 194 ? -8.592 7.831 4.080 1.00 94.06 194 ILE A C 1
ATOM 1505 O O . ILE A 1 194 ? -7.860 6.853 4.230 1.00 94.06 194 ILE A O 1
ATOM 1509 N N . GLY A 1 195 ? -8.133 9.081 4.155 1.00 92.69 195 GLY A N 1
ATOM 1510 C CA . GLY A 1 195 ? -6.741 9.396 4.471 1.00 92.69 195 GLY A CA 1
ATOM 1511 C C . GLY A 1 195 ? -6.362 9.068 5.914 1.00 92.69 195 GLY A C 1
ATOM 1512 O O . GLY A 1 195 ? -7.197 9.101 6.823 1.00 92.69 195 GLY A O 1
ATOM 1513 N N . VAL A 1 196 ? -5.080 8.793 6.135 1.00 94.50 196 VAL A N 1
ATOM 1514 C CA . VAL A 1 196 ? -4.519 8.513 7.457 1.00 94.50 196 VAL A CA 1
ATOM 1515 C C . VAL A 1 196 ? -3.203 9.250 7.635 1.00 94.50 196 VAL A C 1
ATOM 1517 O O . VAL A 1 196 ? -2.399 9.315 6.715 1.00 94.50 196 VAL A O 1
ATOM 1520 N N . ALA A 1 197 ? -2.991 9.799 8.826 1.00 95.94 197 ALA A N 1
ATOM 1521 C CA . ALA A 1 197 ? -1.679 10.267 9.255 1.00 95.94 197 ALA A CA 1
ATOM 1522 C C . ALA A 1 197 ? -1.185 9.403 10.413 1.00 95.94 197 ALA A C 1
ATOM 1524 O O . ALA A 1 197 ? -1.997 8.872 11.177 1.00 95.94 197 ALA A O 1
ATOM 1525 N N . LEU A 1 198 ? 0.130 9.272 10.568 1.00 96.75 198 LEU A N 1
ATOM 1526 C CA . LEU A 1 198 ? 0.722 8.387 11.572 1.00 96.75 198 LEU A CA 1
ATOM 1527 C C . LEU A 1 198 ? 1.777 9.124 12.384 1.00 96.75 198 LEU A C 1
ATOM 1529 O O . LEU A 1 198 ? 2.573 9.880 11.833 1.00 96.75 198 LEU A O 1
ATOM 1533 N N . ASN A 1 199 ? 1.818 8.830 13.680 1.00 97.69 199 ASN A N 1
ATOM 1534 C CA . ASN A 1 199 ? 2.965 9.100 14.537 1.00 97.69 199 ASN A CA 1
ATOM 1535 C C . ASN A 1 199 ? 3.485 7.797 15.124 1.00 97.69 199 ASN A C 1
ATOM 1537 O O . ASN A 1 199 ? 2.700 7.008 15.645 1.00 97.69 199 ASN A O 1
ATOM 1541 N N . LEU A 1 200 ? 4.804 7.634 15.137 1.00 97.69 200 LEU A N 1
ATOM 1542 C CA . LEU A 1 200 ? 5.470 6.566 15.869 1.00 97.69 200 LEU A CA 1
ATOM 1543 C C . LEU A 1 200 ? 6.477 7.181 16.842 1.00 97.69 200 LEU A C 1
ATOM 1545 O O . LEU A 1 200 ? 7.512 7.709 16.435 1.00 97.69 200 LEU A O 1
ATOM 1549 N N . THR A 1 201 ? 6.144 7.151 18.128 1.00 97.56 201 THR A N 1
ATOM 1550 C CA . THR A 1 201 ? 6.935 7.751 19.203 1.00 97.56 201 THR A CA 1
ATOM 1551 C C . THR A 1 201 ? 7.818 6.707 19.865 1.00 97.56 201 THR A C 1
ATOM 1553 O O . THR A 1 201 ? 7.367 5.624 20.254 1.00 97.56 201 THR A O 1
ATOM 1556 N N . ARG A 1 202 ? 9.092 7.052 20.028 1.00 96.31 202 ARG A N 1
ATOM 1557 C CA . ARG A 1 202 ? 10.092 6.206 20.666 1.00 96.31 202 ARG A CA 1
ATOM 1558 C C . ARG A 1 202 ? 10.033 6.333 22.185 1.00 96.31 202 ARG A C 1
ATOM 1560 O O . ARG A 1 202 ? 9.944 7.439 22.709 1.00 96.31 202 ARG A O 1
ATOM 1567 N N . MET A 1 203 ? 10.154 5.220 22.904 1.00 94.38 203 MET A N 1
ATOM 1568 C CA . MET A 1 203 ? 10.172 5.226 24.375 1.00 94.38 203 MET A CA 1
ATOM 1569 C C . MET A 1 203 ? 11.532 5.618 24.971 1.00 94.38 203 MET A C 1
ATOM 1571 O O . MET A 1 203 ? 11.599 6.046 26.119 1.00 94.38 203 MET A O 1
ATOM 1575 N N . ASP A 1 204 ? 12.619 5.462 24.213 1.00 92.06 204 ASP A N 1
ATOM 1576 C CA . ASP A 1 204 ? 13.987 5.727 24.678 1.00 92.06 204 ASP A CA 1
ATOM 1577 C C . ASP A 1 204 ? 14.352 7.222 24.682 1.00 92.06 204 ASP A C 1
ATOM 1579 O O . ASP A 1 204 ? 15.191 7.663 25.467 1.00 92.06 204 ASP A O 1
ATOM 1583 N N . SER A 1 205 ? 13.712 7.999 23.810 1.00 94.19 205 SER A N 1
ATOM 1584 C CA . SER A 1 205 ? 14.082 9.381 23.485 1.00 94.19 205 SER A CA 1
ATOM 1585 C C . SER A 1 205 ? 12.893 10.342 23.434 1.00 94.19 205 SER A C 1
ATOM 1587 O O . SER A 1 205 ? 13.105 11.553 23.452 1.00 94.19 205 SER A O 1
ATOM 1589 N N . ASN A 1 206 ? 11.654 9.833 23.384 1.00 94.06 206 ASN A N 1
ATOM 1590 C CA . ASN A 1 206 ? 10.430 10.591 23.086 1.00 94.06 206 ASN A CA 1
ATOM 1591 C C . ASN A 1 206 ? 10.424 11.287 21.712 1.00 94.06 206 ASN A C 1
ATOM 1593 O O . ASN A 1 206 ? 9.544 12.106 21.438 1.00 94.06 206 ASN A O 1
ATOM 1597 N N . GLU A 1 207 ? 11.376 10.973 20.833 1.00 97.00 207 GLU A N 1
ATOM 1598 C CA . GLU A 1 207 ? 11.324 11.405 19.439 1.00 97.00 207 GLU A CA 1
ATOM 1599 C C . GLU A 1 207 ? 10.108 10.773 18.750 1.00 97.00 207 GLU A C 1
ATOM 1601 O O . GLU A 1 207 ? 9.758 9.619 19.007 1.00 97.00 207 GLU A O 1
ATOM 1606 N N . THR A 1 208 ? 9.451 11.539 17.880 1.00 96.88 208 THR A N 1
ATOM 1607 C CA . THR A 1 208 ? 8.284 11.087 17.119 1.00 96.88 208 THR A CA 1
ATOM 1608 C C . THR A 1 208 ? 8.578 11.162 15.633 1.00 96.88 208 THR A C 1
ATOM 1610 O O . THR A 1 208 ? 8.853 12.238 15.109 1.00 96.88 208 THR A O 1
ATOM 1613 N N . LEU A 1 209 ? 8.485 10.014 14.966 1.00 95.31 209 LEU A N 1
ATOM 1614 C CA . LEU A 1 209 ? 8.467 9.921 13.515 1.00 95.31 209 LEU A CA 1
ATOM 1615 C C . LEU A 1 209 ? 7.036 10.158 13.031 1.00 95.31 209 LEU A C 1
ATOM 1617 O O . LEU A 1 209 ? 6.077 9.882 13.758 1.00 95.31 209 LEU A O 1
ATOM 1621 N N . SER A 1 210 ? 6.874 10.696 11.828 1.00 94.62 210 SER A N 1
ATOM 1622 C CA . SER A 1 210 ? 5.582 11.194 11.363 1.00 94.62 210 SER A CA 1
ATOM 1623 C C . SER A 1 210 ? 5.405 11.052 9.863 1.00 94.62 210 SER A C 1
ATOM 1625 O O . SER A 1 210 ? 6.357 11.269 9.118 1.00 94.62 210 SER A O 1
ATOM 1627 N N . ILE A 1 211 ? 4.169 10.759 9.459 1.00 92.00 211 ILE A N 1
ATOM 1628 C CA . ILE A 1 211 ? 3.659 11.054 8.119 1.00 92.00 211 ILE A CA 1
ATOM 1629 C C . ILE A 1 211 ? 2.404 11.912 8.250 1.00 92.00 211 ILE A C 1
ATOM 1631 O O . ILE A 1 211 ? 1.588 11.705 9.155 1.00 92.00 211 ILE A O 1
ATOM 1635 N N . GLU A 1 212 ? 2.258 12.880 7.358 1.00 91.62 212 GLU A N 1
ATOM 1636 C CA . GLU A 1 212 ? 1.195 13.883 7.407 1.00 91.62 212 GLU A CA 1
ATOM 1637 C C . GLU A 1 212 ? -0.112 13.405 6.757 1.00 91.62 212 GLU A C 1
ATOM 1639 O O . GLU A 1 212 ? -1.191 13.899 7.111 1.00 91.62 212 GLU A O 1
ATOM 1644 N N . GLY A 1 213 ? -0.022 12.420 5.861 1.00 91.06 213 GLY A N 1
ATOM 1645 C CA . GLY A 1 213 ? -1.159 11.812 5.184 1.00 91.06 213 GLY A CA 1
ATOM 1646 C C . GLY A 1 213 ? -1.812 12.697 4.117 1.00 91.06 213 GLY A C 1
ATOM 1647 O O . GLY A 1 213 ? -1.413 13.843 3.869 1.00 91.06 213 GLY A O 1
ATOM 1648 N N . LEU A 1 214 ? -2.871 12.151 3.516 1.00 91.19 214 LEU A N 1
ATOM 1649 C CA . LEU A 1 214 ? -3.578 12.761 2.393 1.00 91.19 214 LEU A CA 1
ATOM 1650 C C . LEU A 1 214 ? -4.217 14.117 2.745 1.00 91.19 214 LEU A C 1
ATOM 1652 O O . LEU A 1 214 ? -4.654 14.378 3.876 1.00 91.19 214 LEU A O 1
ATOM 1656 N N . PHE A 1 215 ? -4.351 14.988 1.742 1.00 88.88 215 PHE A N 1
ATOM 1657 C CA . PHE A 1 215 ? -5.235 16.154 1.843 1.00 88.88 215 PHE A CA 1
ATOM 1658 C C . PHE A 1 215 ? -6.714 15.724 1.977 1.00 88.88 215 PHE A C 1
ATOM 1660 O O . PHE A 1 215 ? -7.091 14.684 1.439 1.00 88.88 215 PHE A O 1
ATOM 1667 N N . PRO A 1 216 ? -7.589 16.521 2.633 1.00 83.12 216 PRO A N 1
ATOM 1668 C CA . PRO A 1 216 ? -8.993 16.149 2.864 1.00 83.12 216 PRO A CA 1
ATOM 1669 C C . PRO A 1 216 ? -9.792 15.763 1.604 1.00 83.12 216 PRO A C 1
ATOM 1671 O O . PRO A 1 216 ? -10.666 14.907 1.693 1.00 83.12 216 PRO A O 1
ATOM 1674 N N . ASP A 1 217 ? -9.447 16.326 0.439 1.00 88.00 217 ASP A N 1
ATOM 1675 C CA . ASP A 1 217 ? -10.098 16.058 -0.856 1.00 88.00 217 ASP A CA 1
ATOM 1676 C C . ASP A 1 217 ? -9.217 15.260 -1.839 1.00 88.00 217 ASP A C 1
ATOM 1678 O O . ASP A 1 217 ? -9.513 15.183 -3.035 1.00 88.00 217 ASP A O 1
ATOM 1682 N N . ALA A 1 218 ? -8.139 14.637 -1.350 1.00 93.00 218 ALA A N 1
ATOM 1683 C CA . ALA A 1 218 ? -7.153 13.924 -2.167 1.00 93.00 218 ALA A CA 1
ATOM 1684 C C . ALA A 1 218 ? -7.786 12.939 -3.157 1.00 93.00 218 ALA A C 1
ATOM 1686 O O . ALA A 1 218 ? -7.460 12.954 -4.338 1.00 93.00 218 ALA A O 1
ATOM 1687 N N . LYS A 1 219 ? -8.755 12.135 -2.706 1.00 93.94 219 LYS A N 1
ATOM 1688 C CA . LYS A 1 219 ? -9.453 11.153 -3.549 1.00 93.94 219 LYS A CA 1
ATOM 1689 C C . LYS A 1 219 ? -10.083 11.788 -4.800 1.00 93.94 219 LYS A C 1
ATOM 1691 O O . LYS A 1 219 ? -10.013 11.216 -5.887 1.00 93.94 219 LYS A O 1
ATOM 1696 N N . HIS A 1 220 ? -10.687 12.972 -4.663 1.00 95.81 220 HIS A N 1
ATOM 1697 C CA . HIS A 1 220 ? -11.283 13.690 -5.791 1.00 95.81 220 HIS A CA 1
ATOM 1698 C C . HIS A 1 220 ? -10.211 14.220 -6.744 1.00 95.81 220 HIS A C 1
ATOM 1700 O O . HIS A 1 220 ? -10.301 13.963 -7.945 1.00 95.81 220 HIS A O 1
ATOM 1706 N N . HIS A 1 221 ? -9.174 14.874 -6.217 1.00 97.00 221 HIS A N 1
ATOM 1707 C CA . HIS A 1 221 ? -8.060 15.376 -7.025 1.00 97.00 221 HIS A CA 1
ATOM 1708 C C . HIS A 1 221 ? -7.317 14.259 -7.762 1.00 97.00 221 HIS A C 1
ATOM 1710 O O . HIS A 1 221 ? -7.032 14.402 -8.948 1.00 97.00 221 HIS A O 1
ATOM 1716 N N . MET A 1 222 ? -7.064 13.123 -7.108 1.00 97.81 222 MET A N 1
ATOM 1717 C CA . MET A 1 222 ? -6.479 11.940 -7.742 1.00 97.81 222 MET A CA 1
ATOM 1718 C C . MET A 1 222 ? -7.336 11.467 -8.914 1.00 97.81 222 MET A C 1
ATOM 1720 O O . MET A 1 222 ? -6.835 11.285 -10.019 1.00 97.81 222 MET A O 1
ATOM 1724 N N . CYS A 1 223 ? -8.647 11.316 -8.710 1.00 98.00 223 CYS A N 1
ATOM 1725 C CA . CYS A 1 223 ? -9.532 10.894 -9.788 1.00 98.00 223 CYS A CA 1
ATOM 1726 C C . CYS A 1 223 ? -9.556 11.904 -10.955 1.00 98.00 223 CYS A C 1
ATOM 1728 O O . CYS A 1 223 ? -9.627 11.512 -12.119 1.00 98.00 223 CYS A O 1
ATOM 1730 N N . GLU A 1 224 ? -9.475 13.207 -10.675 1.00 97.81 224 GLU A N 1
ATOM 1731 C CA . GLU A 1 224 ? -9.351 14.244 -11.706 1.00 97.81 224 GLU A CA 1
ATOM 1732 C C . GLU A 1 224 ? -8.013 14.194 -12.453 1.00 97.81 224 GLU A C 1
ATOM 1734 O O . GLU A 1 224 ? -8.003 14.394 -13.668 1.00 97.81 224 GLU A O 1
ATOM 1739 N N . GLN A 1 225 ? -6.903 13.921 -11.763 1.00 97.44 225 GLN A N 1
ATOM 1740 C CA . GLN A 1 225 ? -5.588 13.710 -12.377 1.00 97.44 225 GLN A CA 1
ATOM 1741 C C . GLN A 1 225 ? -5.628 12.499 -13.316 1.00 97.44 225 GLN A C 1
ATOM 1743 O O . GLN A 1 225 ? -5.368 12.645 -14.509 1.00 97.44 225 GLN A O 1
ATOM 1748 N N . LEU A 1 226 ? -6.095 11.346 -12.828 1.00 98.38 226 LEU A N 1
ATOM 1749 C CA . LEU A 1 226 ? -6.175 10.108 -13.610 1.00 98.38 226 LEU A CA 1
ATOM 1750 C C . LEU A 1 226 ? -7.093 10.242 -14.830 1.00 98.38 226 LEU A C 1
ATOM 1752 O O . LEU A 1 226 ? -6.781 9.736 -15.904 1.00 98.38 226 LEU A O 1
ATOM 1756 N N . LYS A 1 227 ? -8.201 10.983 -14.717 1.00 98.06 227 LYS A N 1
ATOM 1757 C CA . LYS A 1 227 ? -9.075 11.292 -15.862 1.00 98.06 227 LYS A CA 1
ATOM 1758 C C . LYS A 1 227 ? -8.384 12.081 -16.969 1.00 98.06 227 LYS A C 1
ATOM 1760 O O . LYS A 1 227 ? -8.748 11.896 -18.126 1.00 98.06 227 LYS A O 1
ATOM 1765 N N . LYS A 1 228 ? -7.424 12.955 -16.649 1.00 97.88 228 LYS A N 1
ATOM 1766 C CA . LYS A 1 228 ? -6.710 13.762 -17.656 1.00 97.88 228 LYS A CA 1
ATOM 1767 C C . LYS A 1 228 ? -5.762 12.919 -18.506 1.00 97.88 228 LYS A C 1
ATOM 1769 O O . LYS A 1 228 ? -5.579 13.238 -19.676 1.00 97.88 228 LYS A O 1
ATOM 1774 N N . VAL A 1 229 ? -5.190 11.868 -17.922 1.00 96.38 229 VAL A N 1
ATOM 1775 C CA . VAL A 1 229 ? -4.204 10.988 -18.572 1.00 96.38 229 VAL A CA 1
ATOM 1776 C C . VAL A 1 229 ? -4.813 9.682 -19.098 1.00 96.38 229 VAL A C 1
ATOM 1778 O O . VAL A 1 229 ? -4.159 8.932 -19.819 1.00 96.38 229 VAL A O 1
ATOM 1781 N N . SER A 1 230 ? -6.078 9.400 -18.773 1.00 97.56 230 SER A N 1
ATOM 1782 C CA . SER A 1 230 ? -6.776 8.186 -19.205 1.00 97.56 230 SER A CA 1
ATOM 1783 C C . SER A 1 230 ? -6.985 8.151 -20.722 1.00 97.56 230 SER A C 1
ATOM 1785 O O . SER A 1 230 ? -7.512 9.086 -21.325 1.00 97.56 230 SER A O 1
ATOM 1787 N N . THR A 1 231 ? -6.662 7.015 -21.331 1.00 95.69 231 THR A N 1
ATOM 1788 C CA . THR A 1 231 ? -6.928 6.708 -22.745 1.00 95.69 231 THR A CA 1
ATOM 1789 C C . THR A 1 231 ? -7.574 5.321 -22.862 1.00 95.69 231 THR A C 1
ATOM 1791 O O . THR A 1 231 ? -7.593 4.590 -21.872 1.00 95.69 231 THR A O 1
ATOM 1794 N N . PRO A 1 232 ? -8.103 4.914 -24.033 1.00 92.75 232 PRO A N 1
ATOM 1795 C CA . PRO A 1 232 ? -8.586 3.542 -24.224 1.00 92.75 232 PRO A CA 1
ATOM 1796 C C . PRO A 1 232 ? -7.510 2.473 -23.983 1.00 92.75 232 PRO A C 1
ATOM 1798 O O . PRO A 1 232 ? -7.828 1.389 -23.507 1.00 92.75 232 PRO A O 1
ATOM 1801 N N . ASP A 1 233 ? -6.248 2.792 -24.283 1.00 92.38 233 ASP A N 1
ATOM 1802 C CA . ASP A 1 233 ? -5.112 1.881 -24.119 1.00 92.38 233 ASP A CA 1
ATOM 1803 C C . ASP A 1 233 ? -4.530 1.906 -22.696 1.00 92.38 233 ASP A C 1
ATOM 1805 O O . ASP A 1 233 ? -3.901 0.941 -22.268 1.00 92.38 233 ASP A O 1
ATOM 1809 N N . ALA A 1 234 ? -4.751 2.991 -21.949 1.00 96.00 234 ALA A N 1
ATOM 1810 C CA . ALA A 1 234 ? -4.334 3.171 -20.560 1.00 96.00 234 ALA A CA 1
ATOM 1811 C C . ALA A 1 234 ? -5.495 3.765 -19.737 1.00 96.00 234 ALA A C 1
ATOM 1813 O O . ALA A 1 234 ? -5.555 4.984 -19.530 1.00 96.00 234 ALA A O 1
ATOM 1814 N N . PRO A 1 235 ? -6.462 2.935 -19.306 1.00 96.38 235 PRO A N 1
ATOM 1815 C CA . PRO A 1 235 ? -7.711 3.400 -18.712 1.00 96.38 235 PRO A CA 1
ATOM 1816 C C . PRO A 1 235 ? -7.565 3.733 -17.217 1.00 96.38 235 PRO A C 1
ATOM 1818 O O . PRO A 1 235 ? -8.266 3.193 -16.368 1.00 96.38 235 PRO A O 1
ATOM 1821 N N . TRP A 1 236 ? -6.653 4.642 -16.864 1.00 97.69 236 TRP A N 1
ATOM 1822 C CA . TRP A 1 236 ? -6.383 5.048 -15.475 1.00 97.69 236 TRP A CA 1
ATOM 1823 C C . TRP A 1 236 ? -7.639 5.447 -14.690 1.00 97.69 236 TRP A C 1
ATOM 1825 O O . TRP A 1 236 ? -7.754 5.171 -13.496 1.00 97.69 236 TRP A O 1
ATOM 1835 N N . SER A 1 237 ? -8.600 6.085 -15.364 1.00 96.88 237 SER A N 1
ATOM 1836 C CA . SER A 1 237 ? -9.834 6.555 -14.731 1.00 96.88 237 SER A CA 1
ATOM 1837 C C . SER A 1 237 ? -10.845 5.456 -14.388 1.00 96.88 237 SER A C 1
ATOM 1839 O O . SER A 1 237 ? -11.741 5.721 -13.585 1.00 96.88 237 SER A O 1
ATOM 1841 N N . ASP A 1 238 ? -10.669 4.227 -14.885 1.00 95.81 238 ASP A N 1
ATOM 1842 C CA . ASP A 1 238 ? -11.510 3.077 -14.515 1.00 95.81 238 ASP A CA 1
ATOM 1843 C C . ASP A 1 238 ? -11.347 2.701 -13.032 1.00 95.81 238 ASP A C 1
ATOM 1845 O O . ASP A 1 238 ? -12.218 2.060 -12.445 1.00 95.81 238 ASP A O 1
ATOM 1849 N N . GLY A 1 239 ? -10.261 3.150 -12.393 1.00 96.06 239 GLY A N 1
ATOM 1850 C CA . GLY A 1 239 ? -10.055 3.013 -10.954 1.00 96.06 239 GLY A CA 1
ATOM 1851 C C . GLY A 1 239 ? -10.971 3.909 -10.112 1.00 96.06 239 GLY A C 1
ATOM 1852 O O . GLY A 1 239 ? -11.166 3.640 -8.928 1.00 96.06 239 GLY A O 1
ATOM 1853 N N . CYS A 1 240 ? -11.563 4.965 -10.679 1.00 97.19 240 CYS A N 1
ATOM 1854 C CA . CYS A 1 240 ? -12.479 5.838 -9.946 1.00 97.19 240 CYS A CA 1
ATOM 1855 C C . CYS A 1 240 ? -13.826 5.144 -9.698 1.00 97.19 240 CYS A C 1
ATOM 1857 O O . CYS A 1 240 ? -14.682 5.088 -10.581 1.00 97.19 240 CYS A O 1
ATOM 1859 N N . HIS A 1 241 ? -14.047 4.664 -8.475 1.00 94.94 241 HIS A N 1
ATOM 1860 C CA . HIS A 1 241 ? -15.243 3.913 -8.113 1.00 94.94 241 HIS A CA 1
ATOM 1861 C C . HIS A 1 241 ? -16.312 4.790 -7.449 1.00 94.94 241 HIS A C 1
ATOM 1863 O O . HIS A 1 241 ? -16.050 5.486 -6.463 1.00 94.94 241 HIS A O 1
ATOM 1869 N N . TYR A 1 242 ? -17.548 4.698 -7.936 1.00 92.19 242 TYR A N 1
ATOM 1870 C CA . TYR A 1 242 ? -18.687 5.490 -7.473 1.00 92.19 242 TYR A CA 1
ATOM 1871 C C . TYR A 1 242 ? -19.764 4.602 -6.838 1.00 92.19 242 TYR A C 1
ATOM 1873 O O . TYR A 1 242 ? -20.009 3.499 -7.320 1.00 92.19 242 TYR A O 1
ATOM 1881 N N . ASP A 1 243 ? -20.417 5.074 -5.773 1.00 86.19 243 ASP A N 1
ATOM 1882 C CA . ASP A 1 243 ? -21.584 4.387 -5.203 1.00 86.19 243 ASP A CA 1
ATOM 1883 C C . ASP A 1 243 ? -22.829 4.512 -6.107 1.00 86.19 243 ASP A C 1
ATOM 1885 O O . ASP A 1 243 ? -22.847 5.224 -7.116 1.00 86.19 243 ASP A O 1
ATOM 1889 N N . GLY A 1 244 ? -23.918 3.840 -5.722 1.00 82.25 244 GLY A N 1
ATOM 1890 C CA . GLY A 1 244 ? -25.195 3.899 -6.443 1.00 82.25 244 GLY A CA 1
ATOM 1891 C C . GLY A 1 244 ? -25.865 5.282 -6.457 1.00 82.25 244 GLY A C 1
ATOM 1892 O O . GLY A 1 244 ? -26.855 5.467 -7.163 1.00 82.25 244 GLY A O 1
ATOM 1893 N N . GLN A 1 245 ? -25.353 6.244 -5.685 1.00 87.69 245 GLN A N 1
ATOM 1894 C CA . GLN A 1 245 ? -25.802 7.634 -5.631 1.00 87.69 245 GLN A CA 1
ATOM 1895 C C . GLN A 1 245 ? -24.887 8.576 -6.435 1.00 87.69 245 GLN A C 1
ATOM 1897 O O . GLN A 1 245 ? -25.213 9.754 -6.581 1.00 87.69 245 GLN A O 1
ATOM 1902 N N . GLY A 1 246 ? -23.787 8.067 -7.000 1.00 89.44 246 GLY A N 1
ATOM 1903 C CA . GLY A 1 246 ? -22.822 8.828 -7.790 1.00 89.44 246 GLY A CA 1
ATOM 1904 C C . GLY A 1 246 ? -21.722 9.509 -6.972 1.00 89.44 246 GLY A C 1
ATOM 1905 O O . GLY A 1 246 ? -20.998 10.339 -7.523 1.00 89.44 246 GLY A O 1
ATOM 1906 N N . ASN A 1 247 ? -21.560 9.182 -5.686 1.00 90.44 247 ASN A N 1
ATOM 1907 C CA . ASN A 1 247 ? -20.458 9.702 -4.877 1.00 90.44 247 ASN A CA 1
ATOM 1908 C C . ASN A 1 247 ? -19.193 8.875 -5.109 1.00 90.44 247 ASN A C 1
ATOM 1910 O O . ASN A 1 247 ? -19.243 7.647 -5.146 1.00 90.44 247 ASN A O 1
ATOM 1914 N N . LEU A 1 248 ? -18.043 9.542 -5.227 1.00 94.00 248 LEU A N 1
ATOM 1915 C CA . LEU A 1 248 ? -16.751 8.868 -5.342 1.00 94.00 248 LEU A CA 1
ATOM 1916 C C . LEU A 1 248 ? -16.424 8.178 -4.011 1.00 94.00 248 LEU A C 1
ATOM 1918 O O . LEU A 1 248 ? -16.191 8.836 -2.997 1.00 94.00 248 LEU A O 1
ATOM 1922 N N . THR A 1 249 ? -16.392 6.850 -4.018 1.00 91.50 249 THR A N 1
ATOM 1923 C CA . THR A 1 249 ? -16.097 6.053 -2.820 1.00 91.50 249 THR A CA 1
ATOM 1924 C C . THR A 1 249 ? -14.616 5.765 -2.707 1.00 91.50 249 THR A C 1
ATOM 1926 O O . THR A 1 249 ? -14.073 5.993 -1.641 1.00 91.50 249 THR A O 1
ATOM 1929 N N . ARG A 1 250 ? -13.927 5.376 -3.783 1.00 95.56 250 ARG A N 1
ATOM 1930 C CA . ARG A 1 250 ? -12.481 5.097 -3.756 1.00 95.56 250 ARG A CA 1
ATOM 1931 C C . ARG A 1 250 ? -11.831 5.283 -5.121 1.00 95.56 250 ARG A C 1
ATOM 1933 O O . ARG A 1 250 ? -12.522 5.275 -6.138 1.00 95.56 250 ARG A O 1
ATOM 1940 N N . VAL A 1 251 ? -10.511 5.422 -5.131 1.00 97.75 251 VAL A N 1
ATOM 1941 C CA . VAL A 1 251 ? -9.678 5.338 -6.337 1.00 97.75 251 VAL A CA 1
ATOM 1942 C C . VAL A 1 251 ? -8.860 4.057 -6.237 1.00 97.75 251 VAL A C 1
ATOM 1944 O O . VAL A 1 251 ? -8.012 3.936 -5.364 1.00 97.75 251 VAL A O 1
ATOM 1947 N N . VAL A 1 252 ? -9.162 3.080 -7.083 1.00 97.19 252 VAL A N 1
ATOM 1948 C CA . VAL A 1 252 ? -8.568 1.740 -7.084 1.00 97.19 252 VAL A CA 1
ATOM 1949 C C . VAL A 1 252 ? -7.234 1.737 -7.831 1.00 97.19 252 VAL A C 1
ATOM 1951 O O . VAL A 1 252 ? -7.124 2.320 -8.909 1.00 97.19 252 VAL A O 1
ATOM 1954 N N . ALA A 1 253 ? -6.239 1.052 -7.265 1.00 96.56 253 ALA A N 1
ATOM 1955 C CA . ALA A 1 253 ? -4.906 0.935 -7.836 1.00 96.56 253 ALA A CA 1
ATOM 1956 C C . ALA A 1 253 ? -4.899 0.135 -9.157 1.00 96.56 253 ALA A C 1
ATOM 1958 O O . ALA A 1 253 ? -5.703 -0.790 -9.345 1.00 96.56 253 ALA A O 1
ATOM 1959 N N . PRO A 1 254 ? -3.950 0.417 -10.068 1.00 95.88 254 PRO A N 1
ATOM 1960 C CA . PRO A 1 254 ? -3.932 -0.136 -11.421 1.00 95.88 254 PRO A CA 1
ATOM 1961 C C . PRO A 1 254 ? -3.797 -1.662 -11.468 1.00 95.88 254 PRO A C 1
ATOM 1963 O O . PRO A 1 254 ? -4.323 -2.291 -12.382 1.00 95.88 254 PRO A O 1
ATOM 1966 N N . THR A 1 255 ? -3.191 -2.284 -10.453 1.00 92.75 255 THR A N 1
ATOM 1967 C CA . THR A 1 255 ? -3.094 -3.753 -10.336 1.00 92.75 255 THR A CA 1
ATOM 1968 C C . THR A 1 255 ? -4.464 -4.458 -10.344 1.00 92.75 255 THR A C 1
ATOM 1970 O O . THR A 1 255 ? -4.568 -5.616 -10.750 1.00 92.75 255 THR A O 1
ATOM 1973 N N . HIS A 1 256 ? -5.536 -3.749 -9.964 1.00 92.06 256 HIS A N 1
ATOM 1974 C CA . HIS A 1 256 ? -6.905 -4.279 -9.906 1.00 92.06 256 HIS A CA 1
ATOM 1975 C C . HIS A 1 256 ? -7.769 -3.920 -11.122 1.00 92.06 256 HIS A C 1
ATOM 1977 O O . HIS A 1 256 ? -8.817 -4.536 -11.322 1.00 92.06 256 HIS A O 1
ATOM 1983 N N . ILE A 1 257 ? -7.341 -2.961 -11.949 1.00 91.31 257 ILE A N 1
ATOM 1984 C CA . ILE A 1 257 ? -8.045 -2.564 -13.184 1.00 91.31 257 ILE A CA 1
ATOM 1985 C C . ILE A 1 257 ? -7.309 -2.980 -14.464 1.00 91.31 257 ILE A C 1
ATOM 1987 O O . ILE A 1 257 ? -7.914 -2.984 -15.532 1.00 91.31 257 ILE A O 1
ATOM 1991 N N . ALA A 1 258 ? -6.038 -3.386 -14.373 1.00 87.50 258 ALA A N 1
ATOM 1992 C CA . ALA A 1 258 ? -5.261 -3.942 -15.479 1.00 87.50 258 ALA A CA 1
ATOM 1993 C C . ALA A 1 258 ? -5.761 -5.352 -15.859 1.00 87.50 258 ALA A C 1
ATOM 1995 O O . ALA A 1 258 ? -5.151 -6.373 -15.531 1.00 87.50 258 ALA A O 1
ATOM 1996 N N . GLN A 1 259 ? -6.920 -5.399 -16.520 1.00 79.31 259 GLN A N 1
ATOM 1997 C CA . GLN A 1 259 ? -7.464 -6.587 -17.179 1.00 79.31 259 GLN A CA 1
ATOM 1998 C C . GLN A 1 259 ? -6.629 -6.945 -18.423 1.00 79.31 259 GLN A C 1
ATOM 2000 O O . GLN A 1 259 ? -5.759 -6.184 -18.842 1.00 79.31 259 GLN A O 1
ATOM 2005 N N . GLU A 1 260 ? -6.889 -8.106 -19.025 1.00 80.12 260 GLU A N 1
ATOM 2006 C CA . GLU A 1 260 ? -6.174 -8.570 -20.224 1.00 80.12 260 GLU A CA 1
ATOM 2007 C C . GLU A 1 260 ? -6.217 -7.518 -21.354 1.00 80.12 260 GLU A C 1
ATOM 2009 O O . GLU A 1 260 ? -7.290 -7.022 -21.703 1.00 80.12 260 GLU A O 1
ATOM 2014 N N . GLY A 1 261 ? -5.050 -7.146 -21.893 1.00 85.62 261 GLY A N 1
ATOM 2015 C CA . GLY A 1 261 ? -4.893 -6.112 -22.923 1.00 85.62 261 GLY A CA 1
ATOM 2016 C C . GLY A 1 261 ? -4.764 -4.669 -22.412 1.00 85.62 261 GLY A C 1
ATOM 2017 O O . GLY A 1 261 ? -4.163 -3.837 -23.094 1.00 85.62 261 GLY A O 1
ATOM 2018 N N . ALA A 1 262 ? -5.282 -4.341 -21.222 1.00 93.44 262 ALA A N 1
ATOM 2019 C CA . ALA A 1 262 ? -5.199 -2.981 -20.688 1.00 93.44 262 ALA A CA 1
ATOM 2020 C C . ALA A 1 262 ? -3.744 -2.605 -20.369 1.00 93.44 262 ALA A C 1
ATOM 2022 O O . ALA A 1 262 ? -2.997 -3.402 -19.802 1.00 93.44 262 ALA A O 1
ATOM 2023 N N . PHE A 1 263 ? -3.350 -1.372 -20.699 1.00 97.50 263 PHE A N 1
ATOM 2024 C CA . PHE A 1 263 ? -2.003 -0.821 -20.514 1.00 97.50 263 PHE A CA 1
ATOM 2025 C C . PHE A 1 263 ? -0.887 -1.492 -21.335 1.00 97.50 263 PHE A C 1
ATOM 2027 O O . PHE A 1 263 ? 0.264 -1.072 -21.233 1.00 97.50 263 PHE A O 1
ATOM 2034 N N . GLU A 1 264 ? -1.169 -2.488 -22.181 1.00 96.50 264 GLU A N 1
ATOM 2035 C CA . GLU A 1 264 ? -0.125 -3.142 -22.984 1.00 96.50 264 GLU A CA 1
ATOM 2036 C C . GLU A 1 264 ? 0.515 -2.176 -23.984 1.00 96.50 264 GLU A C 1
ATOM 2038 O O . GLU A 1 264 ? 1.737 -2.067 -24.044 1.00 96.50 264 GLU A O 1
ATOM 2043 N N . ALA A 1 265 ? -0.291 -1.413 -24.727 1.00 96.31 265 ALA A N 1
ATOM 2044 C CA . ALA A 1 265 ? 0.230 -0.415 -25.662 1.00 96.31 265 ALA A CA 1
ATOM 2045 C C . ALA A 1 265 ? 0.928 0.766 -24.955 1.00 96.31 265 ALA A C 1
ATOM 2047 O O . ALA A 1 265 ? 1.741 1.447 -25.577 1.00 96.31 265 ALA A O 1
ATOM 2048 N N . TYR A 1 266 ? 0.653 0.974 -23.662 1.00 96.31 266 TYR A N 1
ATOM 2049 C CA . TYR A 1 266 ? 1.332 1.965 -22.825 1.00 96.31 266 TYR A CA 1
ATOM 2050 C C . TYR A 1 266 ? 2.714 1.471 -22.368 1.00 96.31 266 TYR A C 1
ATOM 2052 O O . TYR A 1 266 ? 3.703 2.186 -22.513 1.00 96.31 266 TYR A O 1
ATOM 2060 N N . TRP A 1 267 ? 2.813 0.229 -21.879 1.00 97.00 267 TRP A N 1
ATOM 2061 C CA . TRP A 1 267 ? 4.056 -0.315 -21.318 1.00 97.00 267 TRP A CA 1
ATOM 2062 C C . TRP A 1 267 ? 4.986 -0.977 -22.339 1.00 97.00 267 TRP A C 1
ATOM 2064 O O . TRP A 1 267 ? 6.202 -0.846 -22.206 1.00 97.00 267 TRP A O 1
ATOM 2074 N N . ASN A 1 268 ? 4.467 -1.677 -23.354 1.00 96.88 268 ASN A N 1
ATOM 2075 C CA . ASN A 1 268 ? 5.291 -2.477 -24.273 1.00 96.88 268 ASN A CA 1
ATOM 2076 C C . ASN A 1 268 ? 6.386 -1.659 -24.980 1.00 96.88 268 ASN A C 1
ATOM 2078 O O . ASN A 1 268 ? 7.536 -2.104 -24.964 1.00 96.88 268 ASN A O 1
ATOM 2082 N N . PRO A 1 269 ? 6.113 -0.450 -25.518 1.00 95.69 269 PRO A N 1
ATOM 2083 C CA . PRO A 1 269 ? 7.164 0.364 -26.126 1.00 95.69 269 PRO A CA 1
ATOM 2084 C C . PRO A 1 269 ? 8.268 0.765 -25.140 1.00 95.69 269 PRO A C 1
ATOM 2086 O O . PRO A 1 269 ? 9.425 0.886 -25.538 1.00 95.69 269 PRO A O 1
ATOM 2089 N N . TYR A 1 270 ? 7.930 0.976 -23.864 1.00 95.06 270 TYR A N 1
ATOM 2090 C CA . TYR A 1 270 ? 8.908 1.287 -22.821 1.00 95.06 270 TYR A CA 1
ATOM 2091 C C . TYR A 1 270 ? 9.720 0.049 -22.423 1.00 95.06 270 TYR A C 1
ATOM 2093 O O . TYR A 1 270 ? 10.936 0.134 -22.277 1.00 95.06 270 TYR A O 1
ATOM 2101 N N . ILE A 1 271 ? 9.085 -1.123 -22.330 1.00 96.75 271 ILE A N 1
ATOM 2102 C CA . ILE A 1 271 ? 9.775 -2.397 -22.076 1.00 96.75 271 ILE A CA 1
ATOM 2103 C C . ILE A 1 271 ? 10.783 -2.701 -23.190 1.00 96.75 271 ILE A C 1
ATOM 2105 O O . ILE A 1 271 ? 11.915 -3.081 -22.897 1.00 96.75 271 ILE A O 1
ATOM 2109 N N . ASP A 1 272 ? 10.415 -2.488 -24.455 1.00 96.88 272 ASP A N 1
ATOM 2110 C CA . ASP A 1 272 ? 11.331 -2.676 -25.584 1.00 96.88 272 ASP A CA 1
ATOM 2111 C C . A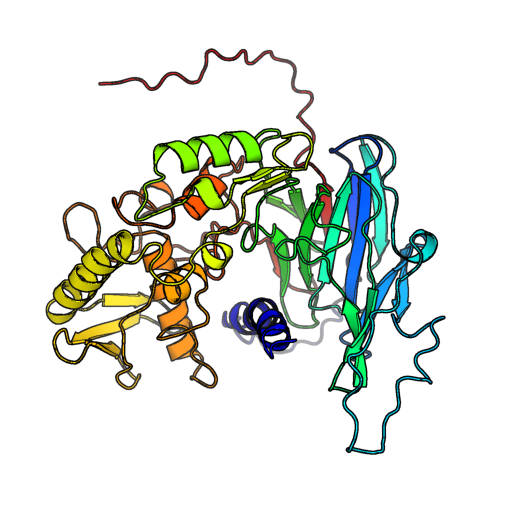SP A 1 272 ? 12.525 -1.707 -25.512 1.00 96.88 272 ASP A C 1
ATOM 2113 O O . ASP A 1 272 ? 13.661 -2.109 -25.769 1.00 96.88 272 ASP A O 1
ATOM 2117 N N . GLN A 1 273 ? 12.303 -0.453 -25.094 1.00 95.00 273 GLN A N 1
ATOM 2118 C CA . GLN A 1 273 ? 13.387 0.510 -24.850 1.00 95.00 273 GLN A CA 1
ATOM 2119 C C . GLN A 1 273 ? 14.315 0.052 -23.721 1.00 95.00 273 GLN A C 1
ATOM 2121 O O . GLN A 1 273 ? 15.532 0.077 -23.893 1.00 95.00 273 GLN A O 1
ATOM 2126 N N . VAL A 1 274 ? 13.762 -0.423 -22.601 1.00 94.69 274 VAL A N 1
ATOM 2127 C CA . VAL A 1 274 ? 14.518 -0.990 -21.472 1.00 94.69 274 VAL A CA 1
ATOM 2128 C C . VAL A 1 274 ? 15.369 -2.177 -21.927 1.00 94.69 274 VAL A C 1
ATOM 2130 O O . VAL A 1 274 ? 16.575 -2.201 -21.680 1.00 94.69 274 VAL A O 1
ATOM 2133 N N . LEU A 1 275 ? 14.775 -3.134 -22.644 1.00 96.75 275 LEU A N 1
ATOM 2134 C CA . LEU A 1 275 ? 15.482 -4.306 -23.161 1.00 96.75 275 LEU A CA 1
ATOM 2135 C C . LEU A 1 275 ? 16.601 -3.930 -24.138 1.00 96.75 275 LEU A C 1
ATOM 2137 O O . LEU A 1 275 ? 17.676 -4.527 -24.075 1.00 96.75 275 LEU A O 1
ATOM 2141 N N . ALA A 1 276 ? 16.380 -2.960 -25.028 1.00 95.88 276 ALA A N 1
ATOM 2142 C CA . ALA A 1 276 ? 17.391 -2.551 -26.000 1.00 95.88 276 ALA A CA 1
ATOM 2143 C C . ALA A 1 276 ? 18.522 -1.751 -25.334 1.00 95.88 276 ALA A C 1
ATOM 2145 O O . ALA A 1 276 ? 19.699 -2.005 -25.588 1.00 95.88 276 ALA A O 1
ATOM 2146 N N . HIS A 1 277 ? 18.179 -0.822 -24.437 1.00 94.25 277 HIS A N 1
ATOM 2147 C CA . HIS A 1 277 ? 19.146 0.024 -23.743 1.00 94.25 277 HIS A CA 1
ATOM 2148 C C . HIS A 1 277 ? 20.113 -0.807 -22.895 1.00 94.25 277 HIS A C 1
ATOM 2150 O O . HIS A 1 277 ? 21.333 -0.619 -22.989 1.00 94.25 277 HIS A O 1
ATOM 2156 N N . TYR A 1 278 ? 19.586 -1.746 -22.098 1.00 94.81 278 TYR A N 1
ATOM 2157 C CA . TYR A 1 278 ? 20.404 -2.533 -21.174 1.00 94.81 278 TYR A CA 1
ATOM 2158 C C . TYR A 1 278 ? 21.123 -3.733 -21.805 1.00 94.81 278 TYR A C 1
ATOM 2160 O O . TYR A 1 278 ? 21.916 -4.405 -21.134 1.00 94.81 278 TYR A O 1
ATOM 2168 N N . ALA A 1 279 ? 20.913 -3.977 -23.102 1.00 95.06 279 ALA A N 1
ATOM 2169 C CA . ALA A 1 279 ? 21.729 -4.915 -23.864 1.00 95.06 279 ALA A CA 1
ATOM 2170 C C . ALA A 1 279 ? 23.134 -4.337 -24.093 1.00 95.06 279 ALA A C 1
ATOM 2172 O O . ALA A 1 279 ? 24.146 -5.030 -23.955 1.00 95.06 279 ALA A O 1
ATOM 2173 N N . GLU A 1 280 ? 23.211 -3.032 -24.353 1.00 92.50 280 GLU A N 1
ATOM 2174 C CA . GLU A 1 280 ? 24.466 -2.333 -24.626 1.00 92.50 280 GLU A CA 1
ATOM 2175 C C . GLU A 1 280 ? 25.076 -1.733 -23.348 1.00 92.50 280 GLU A C 1
ATOM 2177 O O . GLU A 1 280 ? 26.283 -1.862 -23.105 1.00 92.50 280 GLU A O 1
ATOM 2182 N N . ASN A 1 281 ? 24.241 -1.181 -22.466 1.00 91.25 281 ASN A N 1
ATOM 2183 C CA . ASN A 1 281 ? 24.655 -0.437 -21.276 1.00 91.25 281 ASN A CA 1
ATOM 2184 C C . ASN A 1 281 ? 24.270 -1.217 -20.010 1.00 91.25 281 ASN A C 1
ATOM 2186 O O . ASN A 1 281 ? 23.093 -1.449 -19.820 1.00 91.25 281 ASN A O 1
ATOM 2190 N N . PRO A 1 282 ? 25.178 -1.649 -19.120 1.00 90.31 282 PRO A N 1
ATOM 2191 C CA . PRO A 1 282 ? 24.766 -2.333 -17.891 1.00 90.31 282 PRO A CA 1
ATOM 2192 C C . PRO A 1 282 ? 23.842 -1.486 -17.011 1.00 90.31 282 PRO A C 1
ATOM 2194 O O . PRO A 1 282 ? 24.161 -0.340 -16.695 1.00 90.31 282 PRO A O 1
ATOM 2197 N N . LEU A 1 283 ? 22.757 -2.089 -16.528 1.00 91.38 283 LEU A N 1
ATOM 2198 C CA . LEU A 1 283 ? 21.985 -1.569 -15.406 1.00 91.38 283 LEU A CA 1
ATOM 2199 C C . LEU A 1 283 ? 22.764 -1.812 -14.115 1.00 91.38 283 LEU A C 1
ATOM 2201 O O . LEU A 1 283 ? 23.101 -2.952 -13.806 1.00 91.38 283 LEU A O 1
ATOM 2205 N N . VAL A 1 284 ? 23.010 -0.764 -13.332 1.00 89.50 284 VAL A N 1
ATOM 2206 C CA . VAL A 1 284 ? 23.556 -0.906 -11.978 1.00 89.50 284 VAL A CA 1
ATOM 2207 C C . VAL A 1 284 ? 22.407 -0.915 -10.976 1.00 89.50 284 VAL A C 1
ATOM 2209 O O . VAL A 1 284 ? 21.634 0.044 -10.885 1.00 89.50 284 VAL A O 1
ATOM 2212 N N . VAL A 1 285 ? 22.304 -2.005 -10.217 1.00 86.75 285 VAL A N 1
ATOM 2213 C CA . VAL A 1 285 ? 21.328 -2.177 -9.139 1.00 86.75 285 VAL A CA 1
ATOM 2214 C C . VAL A 1 285 ? 22.062 -2.194 -7.806 1.00 86.75 285 VAL A C 1
ATOM 2216 O O . VAL A 1 285 ? 23.025 -2.941 -7.626 1.00 86.75 285 VAL A O 1
ATOM 2219 N N . ARG A 1 286 ? 21.621 -1.359 -6.864 1.00 84.19 286 ARG A N 1
ATOM 2220 C CA . ARG A 1 286 ? 22.180 -1.291 -5.511 1.00 84.19 286 ARG A CA 1
ATOM 2221 C C . ARG A 1 286 ? 21.284 -2.061 -4.557 1.00 84.19 286 ARG A C 1
ATOM 2223 O O . ARG A 1 286 ? 20.100 -1.767 -4.456 1.00 84.19 286 ARG A O 1
ATOM 2230 N N . ILE A 1 287 ? 21.861 -3.029 -3.857 1.00 83.25 287 ILE A N 1
ATOM 2231 C CA . ILE A 1 287 ? 21.161 -3.856 -2.871 1.00 83.25 287 ILE A CA 1
ATOM 2232 C C . ILE A 1 287 ? 21.980 -3.951 -1.583 1.00 83.25 287 ILE A C 1
ATOM 2234 O O . ILE A 1 287 ? 23.161 -3.584 -1.535 1.00 83.25 287 ILE A O 1
ATOM 2238 N N . GLY A 1 288 ? 21.374 -4.500 -0.529 1.00 77.00 288 GLY A N 1
ATOM 2239 C CA . GLY A 1 288 ? 22.116 -4.914 0.659 1.00 77.00 288 GLY A CA 1
ATOM 2240 C C . GLY A 1 288 ? 23.252 -5.867 0.267 1.00 77.00 288 GLY A C 1
ATOM 2241 O O . GLY A 1 288 ? 23.006 -6.945 -0.264 1.00 77.00 288 GLY A O 1
ATOM 2242 N N . GLY A 1 289 ? 24.505 -5.462 0.492 1.00 78.06 289 GLY A N 1
ATOM 2243 C CA . GLY A 1 289 ? 25.688 -6.238 0.088 1.00 78.06 289 GLY A CA 1
ATOM 2244 C C . GLY A 1 289 ? 26.397 -5.758 -1.187 1.00 78.06 289 GLY A C 1
ATOM 2245 O O . GLY A 1 289 ? 27.360 -6.399 -1.611 1.00 78.06 289 GLY A O 1
ATOM 2246 N N . GLY A 1 290 ? 25.982 -4.632 -1.776 1.00 84.69 290 GLY A N 1
ATOM 2247 C CA . GLY A 1 290 ? 26.747 -3.904 -2.794 1.00 84.69 290 GLY A CA 1
ATOM 2248 C C . GLY A 1 290 ? 26.013 -3.713 -4.120 1.00 84.69 290 GLY A C 1
ATOM 2249 O O . GLY A 1 290 ? 24.807 -3.919 -4.226 1.00 84.69 290 GLY A O 1
ATOM 2250 N N . GLU A 1 291 ? 26.762 -3.295 -5.137 1.00 89.44 291 GLU A N 1
ATOM 2251 C CA . GLU A 1 291 ? 26.234 -3.090 -6.488 1.00 89.44 291 GLU A CA 1
ATOM 2252 C C . GLU A 1 291 ? 26.235 -4.401 -7.283 1.00 89.44 291 GLU A C 1
ATOM 2254 O O . GLU A 1 291 ? 27.077 -5.280 -7.061 1.00 89.44 291 GLU A O 1
ATOM 2259 N N . ARG A 1 292 ? 25.291 -4.526 -8.214 1.00 90.62 292 ARG A N 1
ATOM 2260 C CA . ARG A 1 292 ? 25.201 -5.608 -9.198 1.00 90.62 292 ARG A CA 1
ATOM 2261 C C . ARG A 1 292 ? 25.013 -5.024 -10.579 1.00 90.62 292 ARG A C 1
ATOM 2263 O O . ARG A 1 292 ? 24.200 -4.117 -10.752 1.00 90.62 292 ARG A O 1
ATOM 2270 N N . GLN A 1 293 ? 25.760 -5.542 -11.550 1.00 93.56 293 GLN A N 1
ATOM 2271 C CA . GLN A 1 293 ? 25.525 -5.216 -12.947 1.00 93.56 293 GLN A CA 1
ATOM 2272 C C . GLN A 1 293 ? 24.535 -6.206 -13.530 1.00 93.56 293 GLN A C 1
ATOM 2274 O O . GLN A 1 293 ? 24.692 -7.417 -13.376 1.00 93.56 293 GLN A O 1
ATOM 2279 N N . CYS A 1 294 ? 23.532 -5.676 -14.213 1.00 94.81 294 CYS A N 1
ATOM 2280 C CA . CYS A 1 294 ? 22.555 -6.440 -14.953 1.00 94.81 294 CYS A CA 1
ATOM 2281 C C . CYS A 1 294 ? 22.596 -6.055 -16.432 1.00 94.81 294 CYS A C 1
ATOM 2283 O O . CYS A 1 294 ? 22.812 -4.895 -16.782 1.00 94.81 294 CYS A O 1
ATOM 2285 N N . ARG A 1 295 ? 22.385 -7.033 -17.308 1.00 95.94 295 ARG A N 1
ATOM 2286 C CA . ARG A 1 295 ? 22.277 -6.850 -18.755 1.00 95.94 295 ARG A CA 1
ATOM 2287 C C . ARG A 1 295 ? 21.083 -7.610 -19.286 1.00 95.94 295 ARG A C 1
ATOM 2289 O O . ARG A 1 295 ? 20.813 -8.731 -18.841 1.00 95.94 295 ARG A O 1
ATOM 2296 N N . THR A 1 296 ? 20.411 -7.006 -20.250 1.00 97.06 296 THR A N 1
ATOM 2297 C CA . THR A 1 296 ? 19.336 -7.650 -20.994 1.00 97.06 296 THR A CA 1
ATOM 2298 C C . THR A 1 296 ? 19.867 -8.285 -22.274 1.00 97.06 296 THR A C 1
ATOM 2300 O O . THR A 1 296 ? 20.913 -7.907 -22.797 1.00 97.06 296 THR A O 1
ATOM 2303 N N . ASP A 1 297 ? 19.134 -9.258 -22.789 1.00 96.56 297 ASP A N 1
ATOM 2304 C CA . ASP A 1 297 ? 19.272 -9.762 -24.147 1.00 96.56 297 ASP A CA 1
ATOM 2305 C C . ASP A 1 297 ? 17.927 -9.554 -24.842 1.00 96.56 297 ASP A C 1
ATOM 2307 O O . ASP A 1 297 ? 16.898 -10.057 -24.387 1.00 96.56 297 ASP A O 1
ATOM 2311 N N . PHE A 1 298 ? 17.933 -8.746 -25.902 1.00 94.44 298 PHE A N 1
ATOM 2312 C CA . PHE A 1 298 ? 16.711 -8.314 -26.578 1.00 94.44 298 PHE A CA 1
ATOM 2313 C C . PHE A 1 298 ? 16.032 -9.458 -27.345 1.00 94.44 298 PHE A C 1
ATOM 2315 O O . PHE A 1 298 ? 14.809 -9.516 -27.388 1.00 94.44 298 PHE A O 1
ATOM 2322 N N . GLU A 1 299 ? 16.803 -10.378 -27.938 1.00 94.38 299 GLU A N 1
ATOM 2323 C CA . GLU A 1 299 ? 16.255 -11.457 -28.772 1.00 94.38 299 GLU A CA 1
ATOM 2324 C C . GLU A 1 299 ? 15.641 -12.582 -27.934 1.00 94.38 299 GLU A C 1
ATOM 2326 O O . GLU A 1 299 ? 14.583 -13.112 -28.267 1.00 94.38 299 GLU A O 1
ATOM 2331 N N . SER A 1 300 ? 16.317 -12.961 -26.851 1.00 96.06 300 SER A N 1
ATOM 2332 C CA . SER A 1 300 ? 15.859 -13.994 -25.916 1.00 96.06 300 SER A CA 1
ATOM 2333 C C . SER A 1 300 ? 14.968 -13.448 -24.803 1.00 96.06 300 SER A C 1
ATOM 2335 O O . SER A 1 300 ? 14.398 -14.234 -24.042 1.00 96.06 300 SER A O 1
ATOM 2337 N N . GLU A 1 301 ? 14.850 -12.121 -24.708 1.00 97.25 301 GLU A N 1
ATOM 2338 C CA . GLU A 1 301 ? 14.092 -11.409 -23.680 1.00 97.25 301 GLU A CA 1
ATOM 2339 C C . GLU A 1 301 ? 14.512 -11.877 -22.290 1.00 97.25 301 GLU A C 1
ATOM 2341 O O . GLU A 1 301 ? 13.688 -12.296 -21.475 1.00 97.25 301 GLU A O 1
ATOM 2346 N N . THR A 1 302 ? 15.822 -11.892 -22.045 1.00 97.62 302 THR A N 1
ATOM 2347 C CA . THR A 1 302 ? 16.379 -12.312 -20.759 1.00 97.62 302 THR A CA 1
ATOM 2348 C C . THR A 1 302 ? 17.059 -11.164 -20.036 1.00 97.62 302 THR A C 1
ATOM 2350 O O . THR A 1 302 ? 17.582 -10.247 -20.656 1.00 97.62 302 THR A O 1
ATOM 2353 N N . LEU A 1 303 ? 17.049 -11.220 -18.708 1.00 96.94 303 LEU A N 1
ATOM 2354 C CA . LEU A 1 303 ? 17.824 -10.364 -17.819 1.00 96.94 303 LEU A CA 1
ATOM 2355 C C . LEU A 1 303 ? 18.809 -11.250 -17.059 1.00 96.94 303 LEU A C 1
ATOM 2357 O O . LEU A 1 303 ? 18.414 -12.233 -16.433 1.00 96.94 303 LEU A O 1
ATOM 2361 N N . SER A 1 304 ? 20.086 -10.896 -17.108 1.00 95.62 304 SER A N 1
ATOM 2362 C CA . SER A 1 304 ? 21.161 -11.550 -16.362 1.00 95.62 304 SER A CA 1
ATOM 2363 C C . SER A 1 304 ? 21.820 -10.536 -15.441 1.00 95.62 304 SER A C 1
ATOM 2365 O O . SER A 1 304 ? 21.992 -9.388 -15.840 1.00 95.62 304 SER A O 1
ATOM 2367 N N . CYS A 1 305 ? 22.183 -10.942 -14.227 1.00 95.19 305 CYS A N 1
ATOM 2368 C CA . CYS A 1 305 ? 22.882 -10.083 -13.276 1.00 95.19 305 CYS A CA 1
ATOM 2369 C C . CYS A 1 305 ? 24.081 -10.817 -12.679 1.00 95.19 305 CYS A C 1
ATOM 2371 O O . CYS A 1 305 ? 24.093 -12.047 -12.624 1.00 95.19 305 CYS A O 1
ATOM 2373 N N . ASP A 1 306 ? 25.077 -10.077 -12.199 1.00 93.75 306 ASP A N 1
ATOM 2374 C CA . ASP A 1 306 ? 26.224 -10.658 -11.498 1.00 93.75 306 ASP A CA 1
ATOM 2375 C C . ASP A 1 306 ? 25.765 -11.613 -10.382 1.00 93.75 306 ASP A C 1
ATOM 2377 O O . ASP A 1 306 ? 25.033 -11.223 -9.476 1.00 93.75 306 ASP A O 1
ATOM 2381 N N . GLY A 1 307 ? 26.192 -12.877 -10.455 1.00 85.94 307 GLY A N 1
ATOM 2382 C CA . GLY A 1 307 ? 25.851 -13.904 -9.464 1.00 85.94 307 GLY A CA 1
ATOM 2383 C C . GLY A 1 307 ? 24.454 -14.523 -9.603 1.00 85.94 307 GLY A C 1
ATOM 2384 O O . GLY A 1 307 ? 24.168 -15.490 -8.898 1.00 85.94 307 GLY A O 1
ATOM 2385 N N . ILE A 1 308 ? 23.618 -14.041 -10.528 1.00 87.50 308 ILE A N 1
ATOM 2386 C CA . ILE A 1 308 ? 22.242 -14.507 -10.742 1.00 87.50 308 ILE A CA 1
ATOM 2387 C C . ILE A 1 308 ? 22.094 -15.104 -12.147 1.00 87.50 308 ILE A C 1
ATOM 2389 O O . ILE A 1 308 ? 22.571 -14.555 -13.140 1.00 87.50 308 ILE A O 1
ATOM 2393 N N . ALA A 1 309 ? 21.422 -16.253 -12.244 1.00 88.44 309 ALA A N 1
ATOM 2394 C CA . ALA A 1 309 ? 21.168 -16.899 -13.529 1.00 88.44 309 ALA A CA 1
ATOM 2395 C C . ALA A 1 309 ? 20.233 -16.046 -14.413 1.00 88.44 309 ALA A C 1
ATOM 2397 O O . ALA A 1 309 ? 19.372 -15.347 -13.879 1.00 88.44 309 ALA A O 1
ATOM 2398 N N . PRO A 1 310 ? 20.348 -16.124 -15.753 1.00 93.56 310 PRO A N 1
ATOM 2399 C CA . PRO A 1 310 ? 19.431 -15.427 -16.646 1.00 93.56 310 PRO A CA 1
ATOM 2400 C C . PRO A 1 310 ? 17.973 -15.813 -16.382 1.00 93.56 310 PRO A C 1
ATOM 2402 O O . PRO A 1 310 ? 17.645 -16.998 -16.267 1.00 93.56 310 PRO A O 1
ATOM 2405 N N . ILE A 1 311 ? 17.096 -14.816 -16.331 1.00 94.31 311 ILE A N 1
ATOM 2406 C CA . ILE A 1 311 ? 15.649 -14.997 -16.209 1.00 94.31 311 ILE A CA 1
ATOM 2407 C C . ILE A 1 311 ? 14.954 -14.413 -17.431 1.00 94.31 311 ILE A C 1
ATOM 2409 O O . ILE A 1 311 ? 15.427 -13.432 -17.993 1.00 94.31 311 ILE A O 1
ATOM 2413 N N . HIS A 1 312 ? 13.816 -14.980 -17.825 1.00 95.88 312 HIS A N 1
ATOM 2414 C CA . HIS A 1 312 ? 12.956 -14.324 -18.807 1.00 95.88 312 HIS A CA 1
ATOM 2415 C C . HIS A 1 312 ? 12.425 -13.002 -18.230 1.00 95.88 312 HIS A C 1
ATOM 2417 O O . HIS A 1 312 ? 11.916 -12.975 -17.106 1.00 95.88 312 HIS A O 1
ATOM 2423 N N . PHE A 1 313 ? 12.562 -11.922 -18.992 1.00 96.81 313 PHE A N 1
ATOM 2424 C CA . PHE A 1 313 ? 12.266 -10.552 -18.600 1.00 96.81 313 PHE A CA 1
ATOM 2425 C C . PHE A 1 313 ? 11.460 -9.846 -19.694 1.00 96.81 313 PHE A C 1
ATOM 2427 O O . PHE A 1 313 ? 11.972 -9.044 -20.467 1.00 96.81 313 PHE A O 1
ATOM 2434 N N . ARG A 1 314 ? 10.161 -10.134 -19.722 1.00 96.50 314 ARG A N 1
ATOM 2435 C CA . ARG A 1 314 ? 9.158 -9.321 -20.411 1.00 96.50 314 ARG A CA 1
ATOM 2436 C C . ARG A 1 314 ? 7.942 -9.176 -19.492 1.00 96.50 314 ARG A C 1
ATOM 2438 O O . ARG A 1 314 ? 7.035 -10.005 -19.550 1.00 96.50 314 ARG A O 1
ATOM 2445 N N . PRO A 1 315 ? 7.959 -8.209 -18.559 1.00 96.88 315 PRO A N 1
ATOM 2446 C CA . PRO A 1 315 ? 6.854 -8.039 -17.627 1.00 96.88 315 PRO A CA 1
ATOM 2447 C C . PRO A 1 315 ? 5.602 -7.538 -18.354 1.00 96.88 315 PRO A C 1
ATOM 2449 O O . PRO A 1 315 ? 5.672 -6.639 -19.183 1.00 96.88 315 PRO A O 1
ATOM 2452 N N . THR A 1 316 ? 4.447 -8.092 -18.012 1.00 96.25 316 THR A N 1
ATOM 2453 C CA . THR A 1 316 ? 3.136 -7.548 -18.389 1.00 96.25 316 THR A CA 1
ATOM 2454 C C . THR A 1 316 ? 2.790 -6.322 -17.531 1.00 96.25 316 THR A C 1
ATOM 2456 O O . THR A 1 316 ? 3.378 -6.147 -16.459 1.00 96.25 316 THR A O 1
ATOM 2459 N N . PRO A 1 317 ? 1.791 -5.500 -17.908 1.00 96.56 317 PRO A N 1
ATOM 2460 C CA . PRO A 1 317 ? 1.319 -4.415 -17.046 1.00 96.56 317 PRO A CA 1
ATOM 2461 C C . PRO A 1 317 ? 0.945 -4.880 -15.633 1.00 96.56 317 PRO A C 1
ATOM 2463 O O . PRO A 1 317 ? 1.283 -4.229 -14.648 1.00 96.56 317 PRO A O 1
ATOM 2466 N N . LYS A 1 318 ? 0.317 -6.057 -15.515 1.00 94.94 318 LYS A N 1
ATOM 2467 C CA . LYS A 1 318 ? -0.003 -6.672 -14.223 1.00 94.94 318 LYS A CA 1
ATOM 2468 C C . LYS A 1 318 ? 1.247 -7.028 -13.417 1.00 94.94 318 LYS A C 1
ATOM 2470 O O . LYS A 1 318 ? 1.254 -6.835 -12.203 1.00 94.94 318 LYS A O 1
ATOM 2475 N N . ASP A 1 319 ? 2.299 -7.518 -14.076 1.00 95.81 319 ASP A N 1
ATOM 2476 C CA . ASP A 1 319 ? 3.577 -7.790 -13.413 1.00 95.81 319 ASP A CA 1
ATOM 2477 C C . ASP A 1 319 ? 4.196 -6.496 -12.875 1.00 95.81 319 ASP A C 1
ATOM 2479 O O . ASP A 1 319 ? 4.653 -6.484 -11.736 1.00 95.81 319 ASP A O 1
ATOM 2483 N N . ILE A 1 320 ? 4.168 -5.408 -13.657 1.00 97.00 320 ILE A N 1
ATOM 2484 C CA . ILE A 1 320 ? 4.706 -4.099 -13.256 1.00 97.00 320 ILE A CA 1
ATOM 2485 C C . ILE A 1 320 ? 3.920 -3.535 -12.070 1.00 97.00 320 ILE A C 1
ATOM 2487 O O . ILE A 1 320 ? 4.509 -3.263 -11.029 1.00 97.00 320 ILE A O 1
ATOM 2491 N N . PHE A 1 321 ? 2.598 -3.393 -12.182 1.00 96.94 321 PHE A N 1
ATOM 2492 C CA . PHE A 1 321 ? 1.791 -2.791 -11.115 1.00 96.94 321 PHE A CA 1
ATOM 2493 C C . PHE A 1 321 ? 1.749 -3.643 -9.841 1.00 96.94 321 PHE A C 1
ATOM 2495 O O . PHE A 1 321 ? 1.706 -3.109 -8.735 1.00 96.94 321 PHE A O 1
ATOM 2502 N N . GLY A 1 322 ? 1.727 -4.971 -9.984 1.00 93.75 322 GLY A N 1
ATOM 2503 C CA . GLY A 1 322 ? 1.584 -5.897 -8.862 1.00 93.75 322 GLY A CA 1
ATOM 2504 C C . GLY A 1 322 ? 2.899 -6.361 -8.241 1.00 93.75 322 GLY A C 1
ATOM 2505 O O . GLY A 1 322 ? 2.875 -6.895 -7.134 1.00 93.75 322 GLY A O 1
ATOM 2506 N N . CYS A 1 323 ? 4.028 -6.220 -8.943 1.00 94.81 323 CYS A N 1
ATOM 2507 C CA . CYS A 1 323 ? 5.358 -6.671 -8.525 1.00 94.81 323 CYS A CA 1
ATOM 2508 C C . CYS A 1 323 ? 5.420 -8.102 -7.939 1.00 94.81 323 CYS A C 1
ATOM 2510 O O . CYS A 1 323 ? 6.273 -8.400 -7.107 1.00 94.81 323 CYS A O 1
ATOM 2512 N N . ASN A 1 324 ? 4.517 -9.008 -8.333 1.00 91.19 324 ASN A N 1
ATOM 2513 C CA . ASN A 1 324 ? 4.351 -10.317 -7.679 1.00 91.19 324 ASN A CA 1
ATOM 2514 C C . ASN A 1 324 ? 4.115 -11.490 -8.650 1.00 91.19 324 ASN A C 1
ATOM 2516 O O . ASN A 1 324 ? 3.898 -12.632 -8.221 1.00 91.19 324 ASN A O 1
ATOM 2520 N N . SER A 1 325 ? 4.179 -11.225 -9.953 1.00 93.19 325 SER A N 1
ATOM 2521 C CA . SER A 1 325 ? 4.017 -12.196 -11.034 1.00 93.19 325 SER A CA 1
ATOM 2522 C C . SER A 1 325 ? 5.112 -12.022 -12.098 1.00 93.19 325 SER A C 1
ATOM 2524 O O . SER A 1 325 ? 5.990 -11.166 -11.966 1.00 93.19 325 SER A O 1
ATOM 2526 N N . GLY A 1 326 ? 5.142 -12.916 -13.092 1.00 93.88 326 GLY A N 1
ATOM 2527 C CA . GLY A 1 326 ? 6.112 -12.866 -14.190 1.00 93.88 326 GLY A CA 1
ATOM 2528 C C . GLY A 1 326 ? 7.571 -12.811 -13.700 1.00 93.88 326 GLY A C 1
ATOM 2529 O O . GLY A 1 326 ? 7.958 -13.624 -12.845 1.00 93.88 326 GLY A O 1
ATOM 2530 N N . PRO A 1 327 ? 8.403 -11.873 -14.198 1.00 94.44 327 PRO A N 1
ATOM 2531 C CA . PRO A 1 327 ? 9.784 -11.738 -13.737 1.00 94.44 327 PRO A CA 1
ATOM 2532 C C . PRO A 1 327 ? 9.885 -11.363 -12.249 1.00 94.44 327 PRO A C 1
ATOM 2534 O O . PRO A 1 327 ? 10.858 -11.748 -11.605 1.00 94.44 327 PRO A O 1
ATOM 2537 N N . PHE A 1 328 ? 8.866 -10.728 -11.661 1.00 95.31 328 PHE A N 1
ATOM 2538 C CA . PHE A 1 328 ? 8.890 -10.238 -10.277 1.00 95.31 328 PHE A CA 1
ATOM 2539 C C . PHE A 1 328 ? 8.397 -11.250 -9.231 1.00 95.31 328 PHE A C 1
ATOM 2541 O O . PHE A 1 328 ? 8.590 -11.040 -8.041 1.00 95.31 328 PHE A O 1
ATOM 2548 N N . ALA A 1 329 ? 7.821 -12.389 -9.633 1.00 90.12 329 ALA A N 1
ATOM 2549 C CA . ALA A 1 329 ? 7.280 -13.372 -8.684 1.00 90.12 329 ALA A CA 1
ATOM 2550 C C . ALA A 1 329 ? 8.323 -13.937 -7.701 1.00 90.12 329 ALA A C 1
ATOM 2552 O O . ALA A 1 329 ? 7.989 -14.214 -6.550 1.00 90.12 329 ALA A O 1
ATOM 2553 N N . ARG A 1 330 ? 9.542 -14.203 -8.202 1.00 90.00 330 ARG A N 1
ATOM 2554 C CA . ARG A 1 330 ? 10.754 -14.689 -7.499 1.00 90.00 330 ARG A CA 1
ATOM 2555 C C . ARG A 1 330 ? 10.530 -15.625 -6.296 1.00 90.00 330 ARG A C 1
ATOM 2557 O O . ARG A 1 330 ? 11.259 -15.599 -5.302 1.00 90.00 330 ARG A O 1
ATOM 2564 N N . ARG A 1 331 ? 9.537 -16.517 -6.389 1.00 81.94 331 ARG A N 1
ATOM 2565 C CA . ARG A 1 331 ? 9.192 -17.460 -5.316 1.00 81.94 331 ARG A CA 1
ATOM 2566 C C . ARG A 1 331 ? 10.321 -18.473 -5.140 1.00 81.94 331 ARG A C 1
ATOM 2568 O O . ARG A 1 331 ? 10.627 -19.216 -6.065 1.00 81.94 331 ARG A O 1
ATOM 2575 N N . GLY A 1 332 ? 10.916 -18.510 -3.950 1.00 83.69 332 GLY A N 1
ATOM 2576 C CA . GLY A 1 332 ? 12.034 -19.408 -3.637 1.00 83.69 332 GLY A CA 1
ATOM 2577 C C . GLY A 1 332 ? 13.393 -18.965 -4.190 1.00 83.69 332 GLY A C 1
ATOM 2578 O O . GLY A 1 332 ? 14.358 -19.710 -4.042 1.00 83.69 332 GLY A O 1
ATOM 2579 N N . ALA A 1 333 ? 13.481 -17.775 -4.795 1.00 87.94 333 ALA A N 1
ATOM 2580 C CA . ALA A 1 333 ? 14.758 -17.178 -5.167 1.00 87.94 333 ALA A CA 1
ATOM 2581 C C . ALA A 1 333 ? 15.579 -16.810 -3.919 1.00 87.94 333 ALA A C 1
ATOM 2583 O O . ALA A 1 333 ? 15.034 -16.660 -2.820 1.00 87.94 333 ALA A O 1
ATOM 2584 N N . VAL A 1 334 ? 16.890 -16.651 -4.093 1.00 89.81 334 VAL A N 1
ATOM 2585 C CA . VAL A 1 334 ? 17.766 -16.135 -3.031 1.00 89.81 334 VAL A CA 1
ATOM 2586 C C . VAL A 1 334 ? 17.470 -14.656 -2.764 1.00 89.81 334 VAL A C 1
ATOM 2588 O O . VAL A 1 334 ? 17.003 -13.945 -3.653 1.00 89.81 334 VAL A O 1
ATOM 2591 N N . GLU A 1 335 ? 17.755 -14.178 -1.549 1.00 87.94 335 GLU A N 1
ATOM 2592 C CA . GLU A 1 335 ? 17.444 -12.796 -1.133 1.00 87.94 335 GLU A CA 1
ATOM 2593 C C . GLU A 1 335 ? 18.062 -11.735 -2.049 1.00 87.94 335 GLU A C 1
ATOM 2595 O O . GLU A 1 335 ? 17.452 -10.707 -2.320 1.00 87.94 335 GLU A O 1
ATOM 2600 N N . GLU A 1 336 ? 19.240 -12.024 -2.594 1.00 88.94 336 GLU A N 1
ATOM 2601 C CA . GLU A 1 336 ? 19.923 -11.157 -3.547 1.00 88.94 336 GLU A CA 1
ATOM 2602 C C . GLU A 1 336 ? 19.123 -10.957 -4.844 1.00 88.94 336 GLU A C 1
ATOM 2604 O O . GLU A 1 336 ? 18.925 -9.830 -5.290 1.00 88.94 336 GLU A O 1
ATOM 2609 N N . GLU A 1 337 ? 18.597 -12.041 -5.421 1.00 91.44 337 GLU A N 1
ATOM 2610 C CA . GLU A 1 337 ? 17.758 -11.991 -6.623 1.00 91.44 337 GLU A CA 1
ATOM 2611 C C . GLU A 1 337 ? 16.438 -11.270 -6.342 1.00 91.44 337 GLU A C 1
ATOM 2613 O O . GLU A 1 337 ? 15.985 -10.473 -7.164 1.00 91.44 337 GLU A O 1
ATOM 2618 N N . LYS A 1 338 ? 15.835 -11.506 -5.168 1.00 91.12 338 LYS A N 1
ATOM 2619 C CA . LYS A 1 338 ? 14.628 -10.784 -4.747 1.00 91.12 338 LYS A CA 1
ATOM 2620 C C . LYS A 1 338 ? 14.894 -9.283 -4.676 1.00 91.12 338 LYS A C 1
ATOM 2622 O O . LYS A 1 338 ? 14.151 -8.531 -5.292 1.00 91.12 338 LYS A O 1
ATOM 2627 N N . ALA A 1 339 ? 15.967 -8.866 -4.003 1.00 88.88 339 ALA A N 1
ATOM 2628 C CA . ALA A 1 339 ? 16.332 -7.458 -3.851 1.00 88.88 339 ALA A CA 1
ATOM 2629 C C . ALA A 1 339 ? 16.620 -6.767 -5.196 1.00 88.88 339 ALA A C 1
ATOM 2631 O O . ALA A 1 339 ? 16.285 -5.599 -5.381 1.00 88.88 339 ALA A O 1
ATOM 2632 N N . ILE A 1 340 ? 17.206 -7.485 -6.160 1.00 90.69 340 ILE A N 1
ATOM 2633 C CA . ILE A 1 340 ? 17.392 -6.956 -7.517 1.00 90.69 340 ILE A CA 1
ATOM 2634 C C . ILE A 1 340 ? 16.036 -6.729 -8.192 1.00 90.69 340 ILE A C 1
ATOM 2636 O O . ILE A 1 340 ? 15.786 -5.655 -8.738 1.00 90.69 340 ILE A O 1
ATOM 2640 N N . MET A 1 341 ? 15.145 -7.724 -8.152 1.00 93.38 341 MET A N 1
ATOM 2641 C CA . MET A 1 341 ? 13.852 -7.636 -8.836 1.00 93.38 341 MET A CA 1
ATOM 2642 C C . MET A 1 341 ? 12.897 -6.638 -8.181 1.00 93.38 341 MET A C 1
ATOM 2644 O O . MET A 1 341 ? 12.133 -5.994 -8.899 1.00 93.38 341 MET A O 1
ATOM 2648 N N . THR A 1 342 ? 12.953 -6.457 -6.858 1.00 90.56 342 THR A N 1
ATOM 2649 C CA . THR A 1 342 ? 12.177 -5.410 -6.178 1.00 90.56 342 THR A CA 1
ATOM 2650 C C . THR A 1 342 ? 12.624 -4.021 -6.624 1.00 90.56 342 THR A C 1
ATOM 2652 O O . THR A 1 342 ? 11.780 -3.191 -6.959 1.00 90.56 342 THR A O 1
ATOM 2655 N N . ASN A 1 343 ? 13.939 -3.792 -6.734 1.00 89.75 343 ASN A N 1
ATOM 2656 C CA . ASN A 1 343 ? 14.486 -2.524 -7.211 1.00 89.75 343 ASN A CA 1
ATOM 2657 C C . ASN A 1 343 ? 14.096 -2.231 -8.665 1.00 89.75 343 ASN A C 1
ATOM 2659 O O . ASN A 1 343 ? 13.637 -1.133 -8.976 1.00 89.75 343 ASN A O 1
ATOM 2663 N N . ILE A 1 344 ? 14.175 -3.236 -9.541 1.00 93.56 344 ILE A N 1
ATOM 2664 C CA . ILE A 1 344 ? 13.737 -3.098 -10.935 1.00 93.56 344 ILE A CA 1
ATOM 2665 C C . ILE A 1 344 ? 12.228 -2.823 -11.017 1.00 93.56 344 ILE A C 1
ATOM 2667 O O . ILE A 1 344 ? 11.818 -1.951 -11.780 1.00 93.56 344 ILE A O 1
ATOM 2671 N N . CYS A 1 345 ? 11.389 -3.503 -10.227 1.00 94.69 345 CYS A N 1
ATOM 2672 C CA . CYS A 1 345 ? 9.948 -3.236 -10.246 1.00 94.69 345 CYS A CA 1
ATOM 2673 C C . CYS A 1 345 ? 9.614 -1.812 -9.774 1.00 94.69 345 CYS A C 1
ATOM 2675 O O . CYS A 1 345 ? 8.758 -1.149 -10.364 1.00 94.69 345 CYS A O 1
ATOM 2677 N N . ALA A 1 346 ? 10.313 -1.319 -8.747 1.00 91.44 346 ALA A N 1
ATOM 2678 C CA . ALA A 1 346 ? 10.145 0.047 -8.265 1.00 91.44 346 ALA A CA 1
ATOM 2679 C C . ALA A 1 346 ? 10.518 1.080 -9.334 1.00 91.44 346 ALA A C 1
ATOM 2681 O O . ALA A 1 346 ? 9.756 2.015 -9.583 1.00 91.44 346 ALA A O 1
ATOM 2682 N N . ARG A 1 347 ? 11.633 0.866 -10.040 1.00 90.81 347 ARG A N 1
ATOM 2683 C CA . ARG A 1 347 ? 12.050 1.718 -11.161 1.00 90.81 347 ARG A CA 1
ATOM 2684 C C . ARG A 1 347 ? 11.064 1.706 -12.323 1.00 90.81 347 ARG A C 1
ATOM 2686 O O . ARG A 1 347 ? 10.780 2.759 -12.884 1.00 90.81 347 ARG A O 1
ATOM 2693 N N . MET A 1 348 ? 10.498 0.547 -12.661 1.00 94.31 348 MET A N 1
ATOM 2694 C CA . MET A 1 348 ? 9.448 0.453 -13.683 1.00 94.31 348 MET A CA 1
ATOM 2695 C C . MET A 1 348 ? 8.206 1.262 -13.282 1.00 94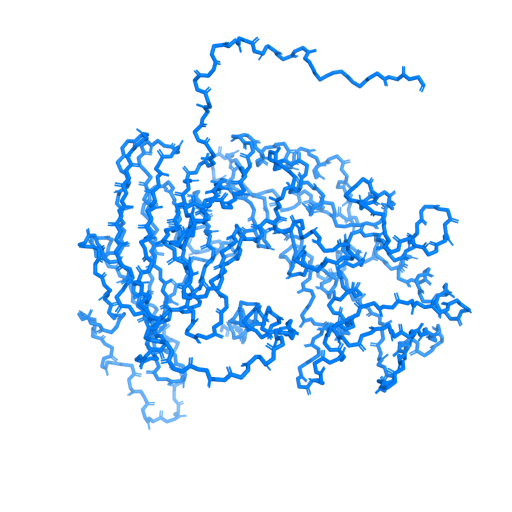.31 348 MET A C 1
ATOM 2697 O O . MET A 1 348 ? 7.724 2.058 -14.082 1.00 94.31 348 MET A O 1
ATOM 2701 N N . ASN A 1 349 ? 7.722 1.125 -12.040 1.00 94.69 349 ASN A N 1
ATOM 2702 C CA . ASN A 1 349 ? 6.567 1.895 -11.555 1.00 94.69 349 ASN A CA 1
ATOM 2703 C C . ASN A 1 349 ? 6.834 3.404 -11.547 1.00 94.69 349 ASN A C 1
ATOM 2705 O O . ASN A 1 349 ? 5.961 4.183 -11.913 1.00 94.69 349 ASN A O 1
ATOM 2709 N N . ARG A 1 350 ? 8.043 3.827 -11.175 1.00 91.38 350 ARG A N 1
ATOM 2710 C CA . ARG A 1 350 ? 8.428 5.246 -11.135 1.00 91.38 350 ARG A CA 1
ATOM 2711 C C . ARG A 1 350 ? 8.802 5.820 -12.505 1.00 91.38 350 ARG A C 1
ATOM 2713 O O . ARG A 1 350 ? 9.039 7.020 -12.608 1.00 91.38 350 ARG A O 1
ATOM 2720 N N . GLY A 1 351 ? 8.884 4.982 -13.542 1.00 90.75 351 GLY A N 1
ATOM 2721 C CA . GLY A 1 351 ? 9.368 5.373 -14.867 1.00 90.75 351 GLY A CA 1
ATOM 2722 C C . GLY A 1 351 ? 10.847 5.771 -14.882 1.00 90.75 351 GLY A C 1
ATOM 2723 O O . GLY A 1 351 ? 11.254 6.561 -15.724 1.00 90.75 351 GLY A O 1
ATOM 2724 N N . THR A 1 352 ? 11.656 5.257 -13.952 1.00 87.75 352 THR A N 1
ATOM 2725 C CA . THR A 1 352 ? 13.063 5.647 -13.752 1.00 87.75 352 THR A CA 1
ATOM 2726 C C . THR A 1 352 ? 14.064 4.606 -14.249 1.00 87.75 352 THR A C 1
ATOM 2728 O O . THR A 1 352 ? 15.240 4.677 -13.910 1.00 87.75 352 THR A O 1
ATOM 2731 N N . MET A 1 353 ? 13.654 3.627 -15.063 1.00 89.31 353 MET A N 1
ATOM 2732 C CA . MET A 1 353 ? 14.644 2.770 -15.730 1.00 89.31 353 MET A CA 1
ATOM 2733 C C . MET A 1 353 ? 15.494 3.625 -16.683 1.00 89.31 353 MET A C 1
ATOM 2735 O O . MET A 1 353 ? 16.718 3.674 -16.601 1.00 89.31 353 MET A O 1
ATOM 2739 N N . ILE A 1 354 ? 14.825 4.377 -17.549 1.00 85.44 354 ILE A N 1
ATOM 2740 C CA . ILE A 1 354 ? 15.444 5.263 -18.532 1.00 85.44 354 ILE A CA 1
ATOM 2741 C C . ILE A 1 354 ? 14.848 6.661 -18.341 1.00 85.44 354 ILE A C 1
ATOM 2743 O O . ILE A 1 354 ? 13.630 6.780 -18.212 1.00 85.44 354 ILE A O 1
ATOM 2747 N N . ASP A 1 355 ? 15.692 7.696 -18.299 1.00 69.50 355 ASP A N 1
ATOM 2748 C CA . ASP A 1 355 ? 15.250 9.092 -18.236 1.00 69.50 355 ASP A CA 1
ATOM 2749 C C . ASP A 1 355 ? 14.707 9.603 -19.588 1.00 69.50 355 ASP A C 1
ATOM 2751 O O . ASP A 1 355 ? 14.791 8.935 -20.622 1.00 69.50 355 ASP A O 1
ATOM 2755 N N . SER A 1 356 ? 14.131 10.807 -19.597 1.00 64.19 356 SER A N 1
ATOM 2756 C CA . SER A 1 356 ? 13.520 11.411 -20.792 1.00 64.19 356 SER A CA 1
ATOM 2757 C C . SER A 1 356 ? 14.512 11.702 -21.932 1.00 64.19 356 SER A C 1
ATOM 2759 O O . SER A 1 356 ? 14.101 11.793 -23.090 1.00 64.19 356 SER A O 1
ATOM 2761 N N . ASP A 1 357 ? 15.812 11.773 -21.631 1.00 65.06 357 ASP A N 1
ATOM 2762 C CA . ASP A 1 357 ? 16.911 11.937 -22.590 1.00 65.06 357 ASP A CA 1
ATOM 2763 C C . ASP A 1 357 ? 17.493 10.584 -23.062 1.00 65.06 357 ASP A C 1
ATOM 2765 O O . ASP A 1 357 ? 18.530 10.545 -23.738 1.00 65.06 357 ASP A O 1
ATOM 2769 N N . ASN A 1 358 ? 16.832 9.468 -22.730 1.00 61.75 358 ASN A N 1
ATOM 2770 C CA . ASN A 1 358 ? 17.254 8.098 -23.021 1.00 61.75 358 ASN A CA 1
ATOM 2771 C C . ASN A 1 358 ? 18.597 7.699 -22.370 1.00 61.75 358 ASN A C 1
ATOM 2773 O O . ASN A 1 358 ? 19.373 6.908 -22.920 1.00 61.75 358 ASN A O 1
ATOM 2777 N N . ARG A 1 359 ? 18.905 8.265 -21.201 1.00 60.84 359 ARG A N 1
ATOM 2778 C CA . ARG A 1 359 ? 20.063 7.914 -20.369 1.00 60.84 359 ARG A CA 1
ATOM 2779 C C . ARG A 1 359 ? 19.604 7.099 -19.166 1.00 60.84 359 ARG A C 1
ATOM 2781 O O . ARG A 1 359 ? 18.431 7.084 -18.802 1.00 60.84 359 ARG A O 1
ATOM 2788 N N . THR A 1 360 ? 20.543 6.406 -18.529 1.00 61.69 360 THR A N 1
ATOM 2789 C CA . THR A 1 360 ? 20.269 5.760 -17.243 1.00 61.69 360 THR A CA 1
ATOM 2790 C C . THR A 1 360 ? 19.862 6.836 -16.246 1.00 61.69 360 THR A C 1
ATOM 2792 O O . THR A 1 360 ? 20.646 7.770 -16.035 1.00 61.69 360 THR A O 1
ATOM 2795 N N . ALA A 1 361 ? 18.684 6.703 -15.630 1.00 58.75 361 ALA A N 1
ATOM 2796 C CA . ALA A 1 361 ? 18.323 7.590 -14.535 1.00 58.75 361 ALA A CA 1
ATOM 2797 C C . ALA A 1 361 ? 19.439 7.533 -13.486 1.00 58.75 361 ALA A C 1
ATOM 2799 O O . ALA A 1 361 ? 19.953 6.456 -13.165 1.00 58.75 361 ALA A O 1
ATOM 2800 N N . ASP A 1 362 ? 19.869 8.702 -13.014 1.00 54.47 362 ASP A N 1
ATOM 2801 C CA . ASP A 1 362 ? 20.844 8.761 -11.936 1.00 54.47 362 ASP A CA 1
ATOM 2802 C C . ASP A 1 362 ? 20.218 8.065 -10.719 1.00 54.47 362 ASP A C 1
ATOM 2804 O O . ASP A 1 362 ? 19.173 8.531 -10.253 1.00 54.47 362 ASP A O 1
ATOM 2808 N N . PRO A 1 363 ? 20.824 6.984 -10.189 1.00 46.62 363 PRO A N 1
ATOM 2809 C CA . PRO A 1 363 ? 20.329 6.332 -8.981 1.00 46.62 363 PRO A CA 1
ATOM 2810 C C . PRO A 1 363 ? 20.255 7.281 -7.774 1.00 46.62 363 PRO A C 1
ATOM 2812 O O . PRO A 1 363 ? 19.733 6.886 -6.742 1.00 46.62 363 PRO A O 1
ATOM 2815 N N . LEU A 1 364 ? 20.814 8.495 -7.880 1.00 42.91 364 LEU A N 1
ATOM 2816 C CA . LEU A 1 364 ? 20.905 9.489 -6.812 1.00 42.91 364 LEU A CA 1
ATOM 2817 C C . LEU A 1 364 ? 19.948 10.685 -6.942 1.00 42.91 364 LEU A C 1
ATOM 2819 O O . LEU A 1 364 ? 20.116 11.692 -6.242 1.00 42.91 364 LEU A O 1
ATOM 2823 N N . SER A 1 365 ? 18.997 10.666 -7.883 1.00 42.16 365 SER A N 1
ATOM 2824 C CA . SER A 1 365 ? 18.088 11.803 -8.044 1.00 42.16 365 SER A CA 1
ATOM 2825 C C . SER A 1 365 ? 16.733 11.590 -7.382 1.00 42.16 365 SER A C 1
ATOM 2827 O O . SER A 1 365 ? 15.870 10.910 -7.921 1.00 42.16 365 SER A O 1
ATOM 2829 N N . SER A 1 366 ? 16.599 12.273 -6.240 1.00 49.50 366 SER A N 1
ATOM 2830 C CA . SER A 1 366 ? 15.421 12.708 -5.473 1.00 49.50 366 SER A CA 1
ATOM 2831 C C . SER A 1 366 ? 14.030 12.537 -6.101 1.00 49.50 366 SER A C 1
ATOM 2833 O O . SER A 1 366 ? 13.874 12.665 -7.311 1.00 49.50 366 SER A O 1
ATOM 2835 N N . LYS A 1 367 ? 13.004 12.496 -5.232 1.00 52.62 367 LYS A N 1
ATOM 2836 C CA . LYS A 1 367 ? 11.558 12.699 -5.502 1.00 52.62 367 LYS A CA 1
ATOM 2837 C C . LYS A 1 367 ? 11.204 13.539 -6.741 1.00 52.62 367 LYS A C 1
ATOM 2839 O O . LYS A 1 367 ? 10.226 13.227 -7.395 1.00 52.62 367 LYS A O 1
ATOM 2844 N N . MET A 1 368 ? 11.976 14.589 -7.040 1.00 47.28 368 MET A N 1
ATOM 2845 C CA . MET A 1 368 ? 11.748 15.482 -8.179 1.00 47.28 368 MET A CA 1
ATOM 2846 C C . MET A 1 368 ? 11.879 14.825 -9.562 1.00 47.28 368 MET A C 1
ATOM 2848 O O . MET A 1 368 ? 11.266 15.349 -10.476 1.00 47.28 368 MET A O 1
ATOM 2852 N N . LYS A 1 369 ? 12.640 13.726 -9.726 1.00 60.62 369 LYS A N 1
ATOM 2853 C CA . LYS A 1 369 ? 12.789 13.050 -11.034 1.00 60.62 369 LYS A CA 1
ATOM 2854 C C . LYS A 1 369 ? 11.938 11.796 -11.215 1.00 60.62 369 LYS A C 1
ATOM 2856 O O . LYS A 1 369 ? 11.816 11.283 -12.327 1.00 60.62 369 LYS A O 1
ATOM 2861 N N . ALA A 1 370 ? 11.388 11.262 -10.125 1.00 66.00 370 ALA A N 1
ATOM 2862 C CA . ALA A 1 370 ? 10.431 10.171 -10.232 1.00 66.00 370 ALA A CA 1
ATOM 2863 C C . ALA A 1 370 ? 9.218 10.681 -11.024 1.00 66.00 370 ALA A C 1
ATOM 2865 O O . ALA A 1 370 ? 8.773 11.800 -10.786 1.00 66.00 370 ALA A O 1
ATOM 2866 N N . TYR A 1 371 ? 8.713 9.869 -11.955 1.00 79.06 371 TYR A N 1
ATOM 2867 C CA . TYR A 1 371 ? 7.565 10.199 -12.808 1.00 79.06 371 TYR A CA 1
ATOM 2868 C C . TYR A 1 371 ? 7.809 11.280 -13.890 1.00 79.06 371 TYR A C 1
ATOM 2870 O O . TYR A 1 371 ? 6.869 11.721 -14.538 1.00 79.06 371 TYR A O 1
ATOM 2878 N N . GLU A 1 372 ? 9.063 11.662 -14.185 1.00 79.75 372 GLU A N 1
ATOM 2879 C CA . GLU A 1 372 ? 9.372 12.547 -15.334 1.00 79.75 372 GLU A CA 1
ATOM 2880 C C . GLU A 1 372 ? 9.276 11.834 -16.701 1.00 79.75 372 GLU A C 1
ATOM 2882 O O . GLU A 1 372 ? 9.127 12.479 -17.742 1.00 79.75 372 GLU A O 1
ATOM 2887 N N . SER A 1 373 ? 9.380 10.501 -16.720 1.00 81.38 373 SER A N 1
ATOM 2888 C CA . SER A 1 373 ? 9.156 9.700 -17.929 1.00 81.38 373 SER A CA 1
ATOM 2889 C C . SER A 1 373 ? 7.695 9.790 -18.361 1.00 81.38 373 SER A C 1
ATOM 2891 O O . SER A 1 373 ? 6.790 9.695 -17.538 1.00 81.38 373 SER A O 1
ATOM 2893 N N . SER A 1 374 ? 7.443 9.845 -19.670 1.00 84.31 374 SER A N 1
ATOM 2894 C CA . SER A 1 374 ? 6.083 9.761 -20.224 1.00 84.31 374 SER A CA 1
ATOM 2895 C C . SER A 1 374 ? 5.379 8.425 -19.956 1.00 84.31 374 SER A C 1
ATOM 2897 O O . SER A 1 374 ? 4.186 8.306 -20.219 1.00 84.31 374 SER A O 1
ATOM 2899 N N . VAL A 1 375 ? 6.123 7.404 -19.518 1.00 92.69 375 VAL A N 1
ATOM 2900 C CA . VAL A 1 375 ? 5.597 6.085 -19.154 1.00 92.69 375 VAL A CA 1
ATOM 2901 C C . VAL A 1 375 ? 5.986 5.781 -17.713 1.00 92.69 375 VAL A C 1
ATOM 2903 O O . VAL A 1 375 ? 7.167 5.574 -17.418 1.00 92.69 375 VAL A O 1
ATOM 2906 N N . HIS A 1 376 ? 4.993 5.770 -16.827 1.00 95.06 376 HIS A N 1
ATOM 2907 C CA . HIS A 1 376 ? 5.133 5.473 -15.406 1.00 95.06 376 HIS A CA 1
ATOM 2908 C C . HIS A 1 376 ? 3.773 5.067 -14.794 1.00 95.06 376 HIS A C 1
ATOM 2910 O O . HIS A 1 376 ? 2.758 4.951 -15.478 1.00 95.06 376 HIS A O 1
ATOM 2916 N N . ASN A 1 377 ? 3.737 4.797 -13.490 1.00 96.88 377 ASN A N 1
ATOM 2917 C CA . ASN A 1 377 ? 2.508 4.515 -12.756 1.00 96.88 377 ASN A CA 1
ATOM 2918 C C . ASN A 1 377 ? 1.816 5.820 -12.316 1.00 96.88 377 ASN A C 1
ATOM 2920 O O . ASN A 1 377 ? 2.085 6.330 -11.230 1.00 96.88 377 ASN A O 1
ATOM 2924 N N . GLU A 1 378 ? 0.906 6.326 -13.150 1.00 97.50 378 GLU A N 1
ATOM 2925 C CA . GLU A 1 378 ? 0.153 7.577 -12.924 1.00 97.50 378 GLU A CA 1
ATOM 2926 C C . GLU A 1 378 ? -0.672 7.549 -11.622 1.00 97.50 378 GLU A C 1
ATOM 2928 O O . GLU A 1 378 ? -0.867 8.570 -10.966 1.00 97.50 378 GLU A O 1
ATOM 2933 N N . TYR A 1 379 ? -1.152 6.371 -11.199 1.00 98.06 379 TYR A N 1
ATOM 2934 C CA . TYR A 1 379 ? -1.829 6.223 -9.905 1.00 98.06 379 TYR A CA 1
ATOM 2935 C C . TYR A 1 379 ? -0.874 6.479 -8.742 1.00 98.06 379 TYR A C 1
ATOM 2937 O O . TYR A 1 379 ? -1.232 7.188 -7.804 1.00 98.06 379 TYR A O 1
ATOM 2945 N N . SER A 1 380 ? 0.337 5.928 -8.809 1.00 95.69 380 SER A N 1
ATOM 2946 C CA . SER A 1 380 ? 1.347 6.134 -7.773 1.00 95.69 380 SER A CA 1
ATOM 2947 C C . SER A 1 380 ? 1.785 7.594 -7.702 1.00 95.69 380 SER A C 1
ATOM 2949 O O . SER A 1 380 ? 1.855 8.163 -6.613 1.00 95.69 380 SER A O 1
ATOM 2951 N N . GLU A 1 381 ? 1.995 8.236 -8.854 1.00 95.19 381 GLU A N 1
ATOM 2952 C CA . GLU A 1 381 ? 2.260 9.675 -8.905 1.00 95.19 381 GLU A CA 1
ATOM 2953 C C . GLU A 1 381 ? 1.114 10.468 -8.254 1.00 95.19 381 GLU A C 1
ATOM 2955 O O . GLU A 1 381 ? 1.350 11.315 -7.390 1.00 95.19 381 GLU A O 1
ATOM 2960 N N . ALA A 1 382 ? -0.139 10.144 -8.591 1.00 96.44 382 ALA A N 1
ATOM 2961 C CA . ALA A 1 382 ? -1.309 10.792 -8.013 1.00 96.44 382 ALA A CA 1
ATOM 2962 C C . ALA A 1 382 ? -1.406 10.600 -6.491 1.00 96.44 382 ALA A C 1
ATOM 2964 O O . ALA A 1 382 ? -1.794 11.542 -5.797 1.00 96.44 382 ALA A O 1
ATOM 2965 N N . VAL A 1 383 ? -1.036 9.429 -5.954 1.00 95.25 383 VAL A N 1
ATOM 2966 C CA . VAL A 1 383 ? -0.929 9.213 -4.501 1.00 95.25 383 VAL A CA 1
ATOM 2967 C C . VAL A 1 383 ? 0.069 10.211 -3.918 1.00 95.25 383 VAL A C 1
ATOM 2969 O O . VAL A 1 383 ? -0.329 11.049 -3.113 1.00 95.25 383 VAL A O 1
ATOM 2972 N N . HIS A 1 384 ? 1.328 10.209 -4.369 1.00 92.75 384 HIS A N 1
ATOM 2973 C CA . HIS A 1 384 ? 2.350 11.106 -3.816 1.00 92.75 384 HIS A CA 1
ATOM 2974 C C . HIS A 1 384 ? 1.997 12.589 -3.967 1.00 92.75 384 HIS A C 1
ATOM 2976 O O . HIS A 1 384 ? 2.200 13.358 -3.032 1.00 92.75 384 HIS A O 1
ATOM 2982 N N . ASN A 1 385 ? 1.432 13.002 -5.103 1.00 92.81 385 ASN A N 1
ATOM 2983 C CA . ASN A 1 385 ? 1.035 14.391 -5.354 1.00 92.81 385 ASN A CA 1
ATOM 2984 C C . ASN A 1 385 ? -0.083 14.876 -4.415 1.00 92.81 385 ASN A C 1
ATOM 2986 O O . ASN A 1 385 ? -0.286 16.083 -4.271 1.00 92.81 385 ASN A O 1
ATOM 2990 N N . ASN A 1 386 ? -0.820 13.957 -3.786 1.00 93.69 386 ASN A N 1
ATOM 2991 C CA . ASN A 1 386 ? -1.924 14.265 -2.882 1.00 93.69 386 ASN A CA 1
ATOM 2992 C C . ASN A 1 386 ? -1.636 13.917 -1.408 1.00 93.69 386 ASN A C 1
ATOM 2994 O O . ASN A 1 386 ? -2.515 14.093 -0.557 1.00 93.69 386 ASN A O 1
ATOM 2998 N N . GLU A 1 387 ? -0.413 13.493 -1.094 1.00 90.75 387 GLU A N 1
ATOM 2999 C CA . GLU A 1 387 ? 0.108 13.389 0.270 1.00 90.75 387 GLU A CA 1
ATOM 3000 C C . GLU A 1 387 ? 0.724 14.731 0.694 1.00 90.75 387 GLU A C 1
ATOM 3002 O O . GLU A 1 387 ? 1.470 15.357 -0.061 1.00 90.75 387 GLU A O 1
ATOM 3007 N N . ARG A 1 388 ? 0.451 15.193 1.919 1.00 90.75 388 ARG A N 1
ATOM 3008 C CA . ARG A 1 388 ? 0.906 16.518 2.402 1.00 90.75 388 ARG A CA 1
ATOM 3009 C C . ARG A 1 388 ? 2.427 16.679 2.447 1.00 90.75 388 ARG A C 1
ATOM 3011 O O . ARG A 1 388 ? 2.938 17.781 2.271 1.00 90.75 388 ARG A O 1
ATOM 3018 N N . ASP A 1 389 ? 3.137 15.593 2.708 1.00 88.19 389 ASP A N 1
ATOM 3019 C CA . ASP A 1 389 ? 4.599 15.480 2.727 1.00 88.19 389 ASP A CA 1
ATOM 3020 C C . ASP A 1 389 ? 5.132 14.708 1.501 1.00 88.19 389 ASP A C 1
ATOM 3022 O O . ASP A 1 389 ? 6.335 14.446 1.368 1.00 88.19 389 ASP A O 1
ATOM 3026 N N . GLY A 1 390 ? 4.237 14.344 0.578 1.00 89.06 390 GLY A N 1
ATOM 3027 C CA . GLY A 1 390 ? 4.488 13.484 -0.569 1.00 89.06 390 GLY A CA 1
ATOM 3028 C C . GLY A 1 390 ? 4.820 12.031 -0.211 1.00 89.06 390 GLY A C 1
ATOM 3029 O O . GLY A 1 390 ? 5.431 11.349 -1.035 1.00 89.06 390 GLY A O 1
ATOM 3030 N N . LEU A 1 391 ? 4.609 11.589 1.033 1.00 88.75 391 LEU A N 1
ATOM 3031 C CA . LEU A 1 391 ? 4.931 10.237 1.490 1.00 88.75 391 LEU A CA 1
ATOM 3032 C C . LEU A 1 391 ? 3.666 9.370 1.485 1.00 88.75 391 LEU A C 1
ATOM 3034 O O . LEU A 1 391 ? 2.775 9.577 2.298 1.00 88.75 391 LEU A O 1
ATOM 3038 N N . GLY A 1 392 ? 3.595 8.387 0.591 1.00 87.94 392 GLY A N 1
ATOM 3039 C CA . GLY A 1 392 ? 2.447 7.494 0.442 1.00 87.94 392 GLY A CA 1
ATOM 3040 C C . GLY A 1 392 ? 2.835 6.214 -0.283 1.00 87.94 392 GLY A C 1
ATOM 3041 O O . GLY A 1 392 ? 3.821 6.197 -1.006 1.00 87.94 392 GLY A O 1
ATOM 3042 N N . TYR A 1 393 ? 2.084 5.136 -0.061 1.00 91.25 393 TYR A N 1
ATOM 3043 C CA . TYR A 1 393 ? 2.450 3.790 -0.510 1.00 91.25 393 TYR A CA 1
ATOM 3044 C C . TYR A 1 393 ? 1.660 3.400 -1.771 1.00 91.25 393 TYR A C 1
ATOM 3046 O O . TYR A 1 393 ? 0.618 2.752 -1.668 1.00 91.25 393 TYR A O 1
ATOM 3054 N N . GLY A 1 394 ? 2.119 3.813 -2.957 1.00 92.62 394 GLY A N 1
ATOM 3055 C CA . GLY A 1 394 ? 1.338 3.706 -4.202 1.00 92.62 394 GLY A CA 1
ATOM 3056 C C . GLY A 1 394 ? 1.377 2.344 -4.912 1.00 92.62 394 GLY A C 1
ATOM 3057 O O . GLY A 1 394 ? 0.476 2.022 -5.687 1.00 92.62 394 GLY A O 1
ATOM 3058 N N . PHE A 1 395 ? 2.402 1.527 -4.661 1.00 93.38 395 PHE A N 1
ATOM 3059 C CA . PHE A 1 395 ? 2.596 0.192 -5.253 1.00 93.38 395 PHE A CA 1
ATOM 3060 C C . PHE A 1 395 ? 3.486 -0.673 -4.341 1.00 93.38 395 PHE A C 1
ATOM 3062 O O . PHE A 1 395 ? 4.198 -0.103 -3.527 1.00 93.38 395 PHE A O 1
ATOM 3069 N N . PRO A 1 396 ? 3.523 -2.018 -4.460 1.00 91.38 396 PRO A N 1
ATOM 3070 C CA . PRO A 1 396 ? 4.093 -2.913 -3.436 1.00 91.38 396 PRO A CA 1
ATOM 3071 C C . PRO A 1 396 ? 5.549 -2.673 -3.002 1.00 91.38 396 PRO A C 1
ATOM 3073 O O . PRO A 1 396 ? 5.888 -3.021 -1.875 1.00 91.38 396 PRO A O 1
ATOM 3076 N N . TYR A 1 397 ? 6.389 -2.081 -3.857 1.00 90.06 397 TYR A N 1
ATOM 3077 C CA . TYR A 1 397 ? 7.813 -1.823 -3.586 1.00 90.06 397 TYR A CA 1
ATOM 3078 C C . TYR A 1 397 ? 8.169 -0.333 -3.576 1.00 90.06 397 TYR A C 1
ATOM 3080 O O . TYR A 1 397 ? 9.278 0.064 -3.936 1.00 90.06 397 TYR A O 1
ATOM 3088 N N . ASP A 1 398 ? 7.215 0.514 -3.200 1.00 87.94 398 ASP A N 1
ATOM 3089 C CA . ASP A 1 398 ? 7.431 1.958 -3.093 1.00 87.94 398 ASP A CA 1
ATOM 3090 C C . ASP A 1 398 ? 8.313 2.351 -1.888 1.00 87.94 398 ASP A C 1
ATOM 3092 O O . ASP A 1 398 ? 8.766 3.487 -1.739 1.00 87.94 398 ASP A O 1
ATOM 3096 N N . ASP A 1 399 ? 8.590 1.382 -1.020 1.00 82.31 399 ASP A N 1
ATOM 3097 C CA . ASP A 1 399 ? 9.539 1.435 0.087 1.00 82.31 399 ASP A CA 1
ATOM 3098 C C . ASP A 1 399 ? 10.987 1.172 -0.357 1.00 82.31 399 ASP A C 1
ATOM 3100 O O . ASP A 1 399 ? 11.909 1.268 0.450 1.00 82.31 399 ASP A O 1
ATOM 3104 N N . VAL A 1 400 ? 11.211 0.846 -1.637 1.00 82.19 400 VAL A N 1
ATOM 3105 C CA . VAL A 1 400 ? 12.563 0.733 -2.179 1.00 82.19 400 VAL A CA 1
ATOM 3106 C C . VAL A 1 400 ? 13.202 2.113 -2.279 1.00 82.19 400 VAL A C 1
ATOM 3108 O O . VAL A 1 400 ? 12.770 2.976 -3.052 1.00 82.19 400 VAL A O 1
ATOM 3111 N N . ASP A 1 401 ? 14.309 2.249 -1.560 1.00 70.94 401 ASP A N 1
ATOM 3112 C CA . ASP A 1 401 ? 15.113 3.457 -1.473 1.00 70.94 401 ASP A CA 1
ATOM 3113 C C . ASP A 1 401 ? 16.312 3.384 -2.405 1.00 70.94 401 ASP A C 1
ATOM 3115 O O . ASP A 1 401 ? 17.172 2.517 -2.251 1.00 70.94 401 ASP A O 1
ATOM 3119 N N . GLU A 1 402 ? 16.432 4.338 -3.326 1.00 54.06 402 GLU A N 1
ATOM 3120 C CA . GLU A 1 402 ? 17.689 4.523 -4.063 1.00 54.06 402 GLU A CA 1
ATOM 3121 C C . GLU A 1 402 ? 18.673 5.435 -3.290 1.00 54.06 402 GLU A C 1
ATOM 3123 O O . GLU A 1 402 ? 19.887 5.253 -3.389 1.00 54.06 402 GLU A O 1
ATOM 3128 N N . ASP A 1 403 ? 18.145 6.305 -2.409 1.00 51.38 403 ASP A N 1
ATOM 3129 C CA . ASP A 1 403 ? 18.871 7.362 -1.671 1.00 51.38 403 ASP A CA 1
ATOM 3130 C C . ASP A 1 403 ? 18.743 7.299 -0.131 1.00 51.38 403 ASP A C 1
ATOM 3132 O O . ASP A 1 403 ? 19.143 8.223 0.584 1.00 51.38 403 ASP A O 1
ATOM 3136 N N . GLY A 1 404 ? 18.151 6.231 0.408 1.00 51.16 404 GLY A N 1
ATOM 3137 C CA . GLY A 1 404 ? 17.886 6.083 1.848 1.00 51.16 404 GLY A CA 1
ATOM 3138 C C . GLY A 1 404 ? 16.757 6.972 2.389 1.00 51.16 404 GLY A C 1
ATOM 3139 O O . GLY A 1 404 ? 16.775 7.332 3.569 1.00 51.16 404 GLY A O 1
ATOM 3140 N N . LYS A 1 405 ? 15.811 7.382 1.531 1.00 60.38 405 LYS A N 1
ATOM 3141 C CA . LYS A 1 405 ? 14.586 8.095 1.921 1.00 60.38 405 LYS A CA 1
ATOM 3142 C C . LYS A 1 405 ? 13.355 7.486 1.249 1.00 60.38 405 LYS A C 1
ATOM 3144 O O . LYS A 1 405 ? 12.959 7.947 0.176 1.00 60.38 405 LYS A O 1
ATOM 3149 N N . ALA A 1 406 ? 12.736 6.521 1.918 1.00 69.12 406 ALA A N 1
ATOM 3150 C CA . ALA A 1 406 ? 11.485 5.913 1.477 1.00 69.12 406 ALA A CA 1
ATOM 3151 C C . ALA A 1 406 ? 10.385 6.936 1.279 1.00 69.12 406 ALA A C 1
ATOM 3153 O O . ALA A 1 406 ? 10.109 7.769 2.144 1.00 69.12 406 ALA A O 1
ATOM 3154 N N . VAL A 1 407 ? 9.743 6.843 0.117 1.00 8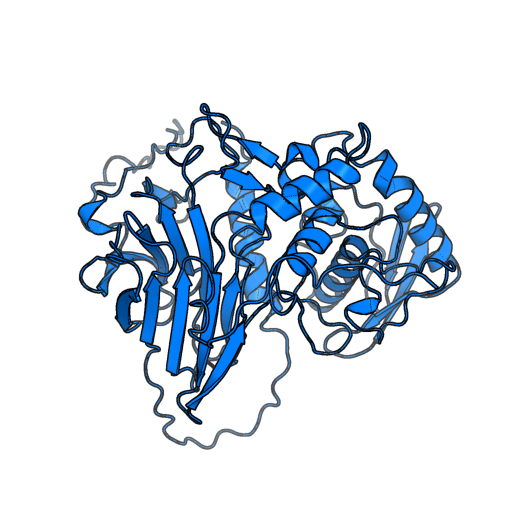0.81 407 VAL A N 1
ATOM 3155 C CA . VAL A 1 407 ? 8.589 7.667 -0.242 1.00 80.81 407 VAL A CA 1
ATOM 3156 C C . VAL A 1 407 ? 7.269 6.968 0.063 1.00 80.81 407 VAL A C 1
ATOM 3158 O O . VAL A 1 407 ? 6.248 7.638 0.055 1.00 80.81 407 VAL A O 1
ATOM 3161 N N . ALA A 1 408 ? 7.303 5.684 0.440 1.00 84.38 408 ALA A N 1
ATOM 3162 C CA . ALA A 1 408 ? 6.142 4.882 0.830 1.00 84.38 408 ALA A CA 1
ATOM 3163 C C . ALA A 1 408 ? 5.403 5.351 2.101 1.00 84.38 408 ALA A C 1
ATOM 3165 O O . ALA A 1 408 ? 4.340 4.826 2.424 1.00 84.38 408 ALA A O 1
ATOM 3166 N N . GLY A 1 409 ? 5.963 6.286 2.877 1.00 86.56 409 GLY A N 1
ATOM 3167 C CA . GLY A 1 409 ? 5.367 6.700 4.155 1.00 86.56 409 GLY A CA 1
ATOM 3168 C C . GLY A 1 409 ? 5.424 5.623 5.246 1.00 86.56 409 GLY A C 1
ATOM 3169 O O . GLY A 1 409 ? 4.575 5.585 6.134 1.00 86.56 409 GLY A O 1
ATOM 3170 N N . VAL A 1 410 ? 6.424 4.739 5.193 1.00 90.06 410 VAL A N 1
ATOM 3171 C CA . VAL A 1 410 ? 6.670 3.731 6.232 1.00 90.06 410 VAL A CA 1
ATOM 3172 C C . VAL A 1 410 ? 7.385 4.382 7.416 1.00 90.06 410 VAL A C 1
ATOM 3174 O O . VAL A 1 410 ? 8.446 4.988 7.258 1.00 90.06 410 VAL A O 1
ATOM 3177 N N . LEU A 1 411 ? 6.841 4.220 8.622 1.00 92.75 411 LEU A N 1
ATOM 3178 C CA . LEU A 1 411 ? 7.534 4.557 9.864 1.00 92.75 411 LEU A CA 1
ATOM 3179 C C . LEU A 1 411 ? 8.080 3.289 10.505 1.00 92.75 411 LEU A C 1
ATOM 3181 O O . LEU A 1 411 ? 7.369 2.289 10.617 1.00 92.75 411 LEU A O 1
ATOM 3185 N N . SER A 1 412 ? 9.325 3.348 10.980 1.00 93.00 412 SER A N 1
ATOM 3186 C CA . SER A 1 412 ? 9.939 2.217 11.671 1.00 93.00 412 SER A CA 1
ATOM 3187 C C . SER A 1 412 ? 10.763 2.622 12.886 1.00 93.00 412 SER A C 1
ATOM 3189 O O . SER A 1 412 ? 11.490 3.615 12.852 1.00 93.00 412 SER A O 1
ATOM 3191 N N . VAL A 1 413 ? 10.670 1.829 13.951 1.00 93.06 413 VAL A N 1
ATOM 3192 C CA . VAL A 1 413 ? 11.447 1.975 15.193 1.00 93.06 413 VAL A CA 1
ATOM 3193 C C . VAL A 1 413 ? 11.860 0.577 15.662 1.00 93.06 413 VAL A C 1
ATOM 3195 O O . VAL A 1 413 ? 11.055 -0.342 15.547 1.00 93.06 413 VAL A O 1
ATOM 3198 N N . PRO A 1 414 ? 13.077 0.353 16.192 1.00 94.69 414 PRO A N 1
ATOM 3199 C CA . PRO A 1 414 ? 13.435 -0.940 16.778 1.00 94.69 414 PRO A CA 1
ATOM 3200 C C . PRO A 1 414 ? 12.423 -1.408 17.834 1.00 94.69 414 PRO A C 1
ATOM 3202 O O . PRO A 1 414 ? 11.899 -0.601 18.609 1.00 94.69 414 PRO A O 1
ATOM 3205 N N . TRP A 1 415 ? 12.124 -2.710 17.865 1.00 93.75 415 TRP A N 1
ATOM 3206 C CA . TRP A 1 415 ? 11.046 -3.259 18.699 1.00 93.75 415 TRP A CA 1
ATOM 3207 C C . TRP A 1 415 ? 11.146 -2.863 20.182 1.00 93.75 415 TRP A C 1
ATOM 3209 O O . TRP A 1 415 ? 10.122 -2.614 20.814 1.00 93.75 415 TRP A O 1
ATOM 3219 N N . ASP A 1 416 ? 12.357 -2.779 20.735 1.00 94.56 416 ASP A N 1
ATOM 3220 C CA . ASP A 1 416 ? 12.646 -2.467 22.139 1.00 94.56 416 ASP A CA 1
ATOM 3221 C C . ASP A 1 416 ? 12.698 -0.961 22.444 1.00 94.56 416 ASP A C 1
ATOM 3223 O O . ASP A 1 416 ? 12.846 -0.566 23.598 1.00 94.56 416 ASP A O 1
ATOM 3227 N N . GLN A 1 417 ? 12.553 -0.123 21.418 1.00 95.56 417 GLN A N 1
ATOM 3228 C CA . GLN A 1 417 ? 12.536 1.340 21.499 1.00 95.56 417 GLN A CA 1
ATOM 3229 C C . GLN A 1 417 ? 11.156 1.914 21.157 1.00 95.56 417 GLN A C 1
ATOM 3231 O O . GLN A 1 417 ? 10.971 3.131 21.139 1.00 95.56 417 GLN A O 1
ATOM 3236 N N . THR A 1 418 ? 10.169 1.057 20.901 1.00 95.50 418 THR A N 1
ATOM 3237 C CA . THR A 1 418 ? 8.826 1.463 20.484 1.00 95.50 418 THR A CA 1
ATOM 3238 C C . THR A 1 418 ? 7.975 1.873 21.689 1.00 95.50 418 THR A C 1
ATOM 3240 O O . THR A 1 418 ? 7.757 1.073 22.594 1.00 95.50 418 THR A O 1
ATOM 3243 N N . GLY A 1 419 ? 7.469 3.110 21.690 1.00 96.56 419 GLY A N 1
ATOM 3244 C CA . GLY A 1 419 ? 6.600 3.637 22.746 1.00 96.56 419 GLY A CA 1
ATOM 3245 C C . GLY A 1 419 ? 5.121 3.655 22.365 1.00 96.56 419 GLY A C 1
ATOM 3246 O O . GLY A 1 419 ? 4.319 2.925 22.947 1.00 96.56 419 GLY A O 1
ATOM 3247 N N . GLU A 1 420 ? 4.749 4.495 21.399 1.00 97.94 420 GLU A N 1
ATOM 3248 C CA . GLU A 1 420 ? 3.349 4.699 21.009 1.00 97.94 420 GLU A CA 1
ATOM 3249 C C . GLU A 1 420 ? 3.189 4.852 19.494 1.00 97.94 420 GLU A C 1
ATOM 3251 O O . GLU A 1 420 ? 3.905 5.629 18.866 1.00 97.94 420 GLU A O 1
ATOM 3256 N N . LEU A 1 421 ? 2.214 4.142 18.923 1.00 98.44 421 LEU A N 1
ATOM 3257 C CA . LEU A 1 421 ? 1.686 4.400 17.586 1.00 98.44 421 LEU A CA 1
ATOM 3258 C C . LEU A 1 421 ? 0.390 5.204 17.719 1.00 98.44 421 LEU A C 1
ATOM 3260 O O . LEU A 1 421 ? -0.575 4.724 18.313 1.00 98.44 421 LEU A O 1
ATOM 3264 N N . THR A 1 422 ? 0.341 6.398 17.129 1.00 98.25 422 THR A N 1
ATOM 3265 C CA . THR A 1 422 ? -0.907 7.154 16.953 1.00 98.25 422 THR A CA 1
ATOM 3266 C C . THR A 1 422 ? -1.339 7.153 15.489 1.00 98.25 422 THR A C 1
ATOM 3268 O O . THR A 1 422 ? -0.570 7.557 14.621 1.00 98.25 422 THR A O 1
ATOM 3271 N N . ILE A 1 423 ? -2.580 6.747 15.223 1.00 97.69 423 ILE A N 1
ATOM 3272 C CA . ILE A 1 423 ? -3.208 6.717 13.898 1.00 97.69 423 ILE A CA 1
ATOM 3273 C C . ILE A 1 423 ? -4.306 7.782 13.859 1.00 97.69 423 ILE A C 1
ATOM 3275 O O . ILE A 1 423 ? -5.295 7.696 14.586 1.00 97.69 423 ILE A O 1
ATOM 3279 N N . PHE A 1 424 ? -4.150 8.791 13.009 1.00 97.06 424 PHE A N 1
ATOM 3280 C CA . PHE A 1 424 ? -5.128 9.861 12.825 1.00 97.06 424 PHE A CA 1
ATOM 3281 C C . PHE A 1 424 ? -6.029 9.540 11.627 1.00 97.06 424 PHE A C 1
ATOM 3283 O O . PHE A 1 424 ? -5.637 9.710 10.471 1.00 97.06 424 PHE A O 1
ATOM 3290 N N . VAL A 1 425 ? -7.242 9.064 11.906 1.00 95.25 425 VAL A N 1
ATOM 3291 C CA . VAL A 1 425 ? -8.242 8.674 10.903 1.00 95.25 425 VAL A CA 1
ATOM 3292 C C . VAL A 1 425 ? -8.864 9.920 10.281 1.00 95.25 425 VAL A C 1
ATOM 3294 O O . VAL A 1 425 ? -9.461 10.725 10.993 1.00 95.25 425 VAL A O 1
ATOM 3297 N N . GLY A 1 426 ? -8.769 10.066 8.959 1.00 90.62 426 GLY A N 1
ATOM 3298 C CA . GLY A 1 426 ? -9.140 11.288 8.235 1.00 90.62 426 GLY A CA 1
ATOM 3299 C C . GLY A 1 426 ? -7.973 12.263 8.026 1.00 90.62 426 GLY A C 1
ATOM 3300 O O . GLY A 1 426 ? -8.207 13.415 7.672 1.00 90.62 426 GLY A O 1
ATOM 3301 N N . GLY A 1 427 ? -6.732 11.816 8.251 1.00 87.25 427 GLY A N 1
ATOM 3302 C CA . GLY A 1 427 ? -5.517 12.624 8.120 1.00 87.25 427 GLY A CA 1
ATOM 3303 C C . GLY A 1 427 ? -5.197 13.443 9.371 1.00 87.25 427 GLY A C 1
ATOM 3304 O O . GLY A 1 427 ? -5.854 13.321 10.408 1.00 87.25 427 GLY A O 1
ATOM 3305 N N . ARG A 1 428 ? -4.158 14.283 9.300 1.00 86.50 428 ARG A N 1
ATOM 3306 C CA . ARG A 1 428 ? -3.775 15.189 10.395 1.00 86.50 428 ARG A CA 1
ATOM 3307 C C . ARG A 1 428 ? -4.925 16.121 10.794 1.00 86.50 428 ARG A C 1
ATOM 3309 O O . ARG A 1 428 ? -5.626 16.628 9.914 1.00 86.50 428 ARG A O 1
ATOM 3316 N N . PRO A 1 429 ? -5.078 16.445 12.094 1.00 73.25 429 PRO A N 1
ATOM 3317 C CA . PRO A 1 429 ? -5.939 17.548 12.492 1.00 73.25 429 PRO A CA 1
ATOM 3318 C C . PRO A 1 429 ? -5.467 18.806 11.762 1.00 73.25 429 PRO A C 1
ATOM 3320 O O . PRO A 1 429 ? -4.272 19.105 11.765 1.00 73.25 429 PRO A O 1
ATOM 3323 N N . SER A 1 430 ? -6.378 19.559 11.144 1.00 62.59 430 SER A N 1
ATOM 3324 C CA . SER A 1 430 ? -6.029 20.881 10.627 1.00 62.59 430 SER A CA 1
ATOM 3325 C C . SER A 1 430 ? -5.433 21.691 11.779 1.00 62.59 430 SER A C 1
ATOM 3327 O O . SER A 1 430 ? -6.121 21.908 12.784 1.00 62.59 430 SER A O 1
ATOM 3329 N N . HIS A 1 431 ? -4.172 22.113 11.658 1.00 45.91 431 HIS A N 1
ATOM 3330 C CA . HIS A 1 431 ? -3.586 23.068 12.589 1.00 45.91 431 HIS A CA 1
ATOM 3331 C C . HIS A 1 431 ? -4.571 24.233 12.746 1.00 45.91 431 HIS A C 1
ATOM 3333 O O . HIS A 1 431 ? -4.964 24.856 11.760 1.00 45.91 431 HIS A O 1
ATOM 3339 N N . ARG A 1 432 ? -4.998 24.531 13.981 1.00 34.28 432 ARG A N 1
ATOM 3340 C CA . ARG A 1 432 ? -5.637 25.818 14.296 1.00 34.28 432 ARG A CA 1
ATOM 3341 C C . ARG A 1 432 ? -4.568 26.910 14.279 1.00 34.28 432 ARG A C 1
ATOM 3343 O O . ARG A 1 432 ? -4.385 27.603 15.272 1.00 34.28 432 ARG A O 1
ATOM 3350 N N . ASP A 1 433 ? -3.863 27.055 13.169 1.00 31.73 433 ASP A N 1
ATOM 3351 C CA . ASP A 1 433 ? -3.074 28.244 12.930 1.00 31.73 433 ASP A CA 1
ATOM 3352 C C . ASP A 1 433 ? -3.978 29.221 12.193 1.00 31.73 433 ASP A C 1
ATOM 3354 O O . ASP A 1 433 ? -4.439 29.001 11.074 1.00 31.73 433 ASP A O 1
ATOM 3358 N N . HIS A 1 434 ? -4.319 30.287 12.910 1.00 35.91 434 HIS A N 1
ATOM 3359 C CA . HIS A 1 434 ? -4.912 31.481 12.346 1.00 35.91 434 HIS A CA 1
ATOM 3360 C C . HIS A 1 434 ? -4.068 31.935 11.152 1.00 35.91 434 HIS A C 1
ATOM 3362 O O . HIS A 1 434 ? -3.005 32.508 11.359 1.00 35.91 434 HIS A O 1
ATOM 3368 N N . ASN A 1 435 ? -4.534 31.675 9.930 1.00 31.12 435 ASN A N 1
ATOM 3369 C CA . ASN A 1 435 ? -4.614 32.634 8.828 1.00 31.12 435 ASN A CA 1
ATOM 3370 C C . ASN A 1 435 ? -5.262 31.975 7.602 1.00 31.12 435 ASN A C 1
ATOM 3372 O O . ASN A 1 435 ? -4.903 30.874 7.200 1.00 31.12 435 ASN A O 1
ATOM 3376 N N . ASN A 1 436 ? -6.232 32.682 7.019 1.00 34.66 436 ASN A N 1
ATOM 3377 C CA . ASN A 1 436 ? -6.826 32.372 5.723 1.00 34.66 436 ASN A CA 1
ATOM 3378 C C . ASN A 1 436 ? -5.729 32.162 4.673 1.00 34.66 436 ASN A C 1
ATOM 3380 O O . ASN A 1 436 ? -5.073 33.130 4.293 1.00 34.66 436 ASN A O 1
ATOM 3384 N N . VAL A 1 437 ? -5.615 30.950 4.139 1.00 29.44 437 VAL A N 1
ATOM 3385 C CA . VAL A 1 437 ? -5.091 30.757 2.786 1.00 29.44 437 VAL A CA 1
ATOM 3386 C C . VAL A 1 437 ? -6.303 30.518 1.898 1.00 29.44 437 VAL A C 1
ATOM 3388 O O . VAL A 1 437 ? -6.942 29.469 1.939 1.00 29.44 437 VAL A O 1
ATOM 3391 N N . THR A 1 438 ? -6.702 31.563 1.181 1.00 28.83 438 THR A N 1
ATOM 3392 C CA . THR A 1 438 ? -7.699 31.476 0.113 1.00 28.83 438 THR A CA 1
ATOM 3393 C C . THR A 1 438 ? -7.084 30.823 -1.124 1.00 28.83 438 THR A C 1
ATOM 3395 O O . THR A 1 438 ? -5.871 30.838 -1.292 1.00 28.83 438 THR A O 1
ATOM 3398 N N . ALA A 1 439 ? -7.931 30.283 -2.005 1.00 32.12 439 ALA A N 1
ATOM 3399 C CA . ALA A 1 439 ? -7.601 29.549 -3.233 1.00 32.12 439 ALA A CA 1
ATOM 3400 C C . ALA A 1 439 ? -6.885 30.366 -4.343 1.00 32.12 439 ALA A C 1
ATOM 3402 O O . ALA A 1 439 ? -7.171 30.197 -5.523 1.00 32.12 439 ALA A O 1
ATOM 3403 N N . SER A 1 440 ? -5.977 31.273 -3.982 1.00 29.84 440 SER A N 1
ATOM 3404 C CA . SER A 1 440 ? -5.192 32.107 -4.899 1.00 29.84 440 SER A CA 1
ATOM 3405 C C . SER A 1 440 ? -3.712 31.727 -4.984 1.00 29.84 440 SER A C 1
ATOM 3407 O O . SER A 1 440 ? -3.028 32.254 -5.853 1.00 29.84 440 SER A O 1
ATOM 3409 N N . ASP A 1 441 ? -3.219 30.815 -4.142 1.00 30.48 441 ASP A N 1
ATOM 3410 C CA . ASP A 1 441 ? -1.770 30.565 -4.025 1.00 30.48 441 ASP A CA 1
ATOM 3411 C C . ASP A 1 441 ? -1.273 29.360 -4.844 1.00 30.48 441 ASP A C 1
ATOM 3413 O O . ASP A 1 441 ? -0.132 28.932 -4.702 1.00 30.48 441 ASP A O 1
ATOM 3417 N N . ILE A 1 442 ? -2.102 28.832 -5.751 1.00 36.41 442 ILE A N 1
ATOM 3418 C CA . ILE A 1 442 ? -1.678 27.860 -6.767 1.00 36.41 442 ILE A CA 1
ATOM 3419 C C . ILE A 1 442 ? -1.916 28.484 -8.143 1.00 36.41 442 ILE A C 1
ATOM 3421 O O . ILE A 1 442 ? -2.953 28.292 -8.773 1.00 36.41 442 ILE A O 1
ATOM 3425 N N . SER A 1 443 ? -0.939 29.263 -8.598 1.00 27.36 443 SER A N 1
ATOM 3426 C CA . SER A 1 443 ? -0.744 29.581 -10.011 1.00 27.36 443 SER A CA 1
ATOM 3427 C C . SER A 1 443 ? 0.629 29.047 -10.413 1.00 27.36 443 SER A C 1
ATOM 3429 O O . SER A 1 443 ? 1.598 29.351 -9.717 1.00 27.36 443 SER A O 1
ATOM 3431 N N . PRO A 1 444 ? 0.754 28.283 -11.510 1.00 36.62 444 PRO A N 1
ATOM 3432 C CA . PRO A 1 444 ? 2.056 27.933 -12.049 1.00 36.62 444 PRO A CA 1
ATOM 3433 C C . PRO A 1 444 ? 2.631 29.182 -12.725 1.00 36.62 444 PRO A C 1
ATOM 3435 O O . PRO A 1 444 ? 2.066 29.680 -13.699 1.00 36.62 444 PRO A O 1
ATOM 3438 N N . GLU A 1 445 ? 3.721 29.733 -12.193 1.00 30.16 445 GLU A N 1
ATOM 3439 C CA . GLU A 1 445 ? 4.494 30.725 -12.939 1.00 30.16 445 GLU A CA 1
ATOM 3440 C C . GLU A 1 445 ? 5.224 30.014 -14.079 1.00 30.16 445 GLU A C 1
ATOM 3442 O O . GLU A 1 445 ? 6.130 29.208 -13.882 1.00 30.16 445 GLU A O 1
ATOM 3447 N N . SER A 1 446 ? 4.756 30.306 -15.287 1.00 32.44 446 SER A N 1
ATOM 3448 C CA . SER A 1 446 ? 5.494 30.169 -16.530 1.00 32.44 446 SER A CA 1
ATOM 3449 C C . SER A 1 446 ? 6.607 31.215 -16.595 1.00 32.44 446 SER A C 1
ATOM 3451 O O . SER A 1 446 ? 6.290 32.401 -16.511 1.00 32.44 446 SER A O 1
ATOM 3453 N N . GLU A 1 447 ? 7.838 30.787 -16.864 1.00 32.03 447 GLU A N 1
ATOM 3454 C CA . GLU A 1 447 ? 8.769 31.419 -17.816 1.00 32.03 447 GLU A CA 1
ATOM 3455 C C . GLU A 1 447 ? 9.719 30.369 -18.401 1.00 32.03 447 GLU A C 1
ATOM 3457 O O . GLU A 1 447 ? 10.242 29.538 -17.623 1.00 32.03 447 GLU A O 1
#